Protein AF-A0A962FKI5-F1 (afdb_monomer)

Structure (mmCIF, N/CA/C/O backbone):
data_AF-A0A962FKI5-F1
#
_entry.id   AF-A0A962FKI5-F1
#
loop_
_atom_site.group_PDB
_atom_site.id
_atom_site.type_symbol
_atom_site.label_atom_id
_atom_site.label_alt_id
_atom_site.label_comp_id
_atom_site.label_asym_id
_atom_site.label_entity_id
_atom_site.label_seq_id
_atom_site.pdbx_PDB_ins_code
_atom_site.Cartn_x
_atom_site.Cartn_y
_atom_site.Cartn_z
_atom_site.occupancy
_atom_site.B_iso_or_equiv
_atom_site.auth_seq_id
_atom_site.auth_comp_id
_atom_site.auth_asym_id
_atom_site.auth_atom_id
_atom_site.pdbx_PDB_model_num
ATOM 1 N N . MET A 1 1 ? 8.172 -13.891 -48.261 1.00 42.41 1 MET A N 1
ATOM 2 C CA . MET A 1 1 ? 7.853 -12.653 -47.520 1.00 42.41 1 MET A CA 1
ATOM 3 C C . MET A 1 1 ? 6.860 -13.005 -46.421 1.00 42.41 1 MET A C 1
ATOM 5 O O . MET A 1 1 ? 5.698 -13.212 -46.750 1.00 42.41 1 MET A O 1
ATOM 9 N N . PRO A 1 2 ? 7.286 -13.206 -45.162 1.00 41.09 2 PRO A N 1
ATOM 10 C CA . PRO A 1 2 ? 6.344 -13.489 -44.088 1.00 41.09 2 PRO A CA 1
ATOM 11 C C . PRO A 1 2 ? 5.601 -12.199 -43.725 1.00 41.09 2 PRO A C 1
ATOM 13 O O . PRO A 1 2 ? 6.211 -11.154 -43.509 1.00 41.09 2 PRO A O 1
ATOM 16 N N . VAL A 1 3 ? 4.274 -12.280 -43.709 1.00 40.94 3 VAL A N 1
ATOM 17 C CA . VAL A 1 3 ? 3.381 -11.190 -43.313 1.00 40.94 3 VAL A CA 1
ATOM 18 C C . VAL A 1 3 ? 3.504 -11.016 -41.800 1.00 40.94 3 VAL A C 1
ATOM 20 O O . VAL A 1 3 ? 3.068 -11.872 -41.032 1.00 40.94 3 VAL A O 1
ATOM 23 N N . LEU A 1 4 ? 4.135 -9.921 -41.373 1.00 39.72 4 LEU A N 1
ATOM 24 C CA . LEU A 1 4 ? 4.159 -9.498 -39.977 1.00 39.72 4 LEU A CA 1
ATOM 25 C C . LEU A 1 4 ? 2.745 -9.014 -39.609 1.00 39.72 4 LEU A C 1
ATOM 27 O O . LEU A 1 4 ? 2.334 -7.916 -39.982 1.00 39.72 4 LEU A O 1
ATOM 31 N N . LEU A 1 5 ? 1.982 -9.848 -38.903 1.00 43.62 5 LEU A N 1
ATOM 32 C CA . LEU A 1 5 ? 0.734 -9.440 -38.260 1.00 43.62 5 LEU A CA 1
ATOM 33 C C . LEU A 1 5 ? 1.080 -8.507 -37.094 1.00 43.62 5 LEU A C 1
ATOM 35 O O . LEU A 1 5 ? 1.451 -8.953 -36.009 1.00 43.62 5 LEU A O 1
ATOM 39 N N . ALA A 1 6 ? 0.991 -7.201 -37.339 1.00 40.72 6 ALA A N 1
ATOM 40 C CA . ALA A 1 6 ? 1.074 -6.190 -36.297 1.00 40.72 6 ALA A CA 1
ATOM 41 C C . ALA A 1 6 ? -0.130 -6.346 -35.356 1.00 40.72 6 ALA A C 1
ATOM 43 O O . ALA A 1 6 ? -1.275 -6.103 -35.740 1.00 40.72 6 ALA A O 1
ATOM 44 N N . LEU A 1 7 ? 0.130 -6.779 -34.122 1.00 38.84 7 LEU A N 1
ATOM 45 C CA . LEU A 1 7 ? -0.862 -6.747 -33.053 1.00 38.84 7 LEU A CA 1
ATOM 46 C C . LEU A 1 7 ? -1.237 -5.281 -32.773 1.00 38.84 7 LEU A C 1
ATOM 48 O O . LEU A 1 7 ? -0.342 -4.433 -32.706 1.00 38.84 7 LEU A O 1
ATOM 52 N N . PRO A 1 8 ? -2.529 -4.957 -32.596 1.00 36.84 8 PRO A N 1
ATOM 53 C CA . PRO A 1 8 ? -2.939 -3.596 -32.297 1.00 36.84 8 PRO A CA 1
ATOM 54 C C . PRO A 1 8 ? -2.325 -3.160 -30.964 1.00 36.84 8 PRO A C 1
ATOM 56 O O . PRO A 1 8 ? -2.490 -3.831 -29.943 1.00 36.84 8 PRO A O 1
ATOM 59 N N . SER A 1 9 ? -1.619 -2.025 -30.968 1.00 45.00 9 SER A N 1
ATOM 60 C CA . SER A 1 9 ? -1.213 -1.353 -29.737 1.00 45.00 9 SER A CA 1
ATOM 61 C C . SER A 1 9 ? -2.461 -1.074 -28.908 1.00 45.00 9 SER A C 1
ATOM 63 O O . SER A 1 9 ? -3.311 -0.274 -29.297 1.00 45.00 9 SER A O 1
ATOM 65 N N . GLN A 1 10 ? -2.573 -1.737 -27.759 1.00 46.72 10 GLN A N 1
ATOM 66 C CA . GLN A 1 10 ? -3.538 -1.370 -26.735 1.00 46.72 10 GLN A CA 1
ATOM 67 C C . GLN A 1 10 ? -3.150 0.016 -26.219 1.00 46.72 10 GLN A C 1
ATOM 69 O O . GLN A 1 10 ? -2.318 0.154 -25.325 1.00 46.72 10 GLN A O 1
ATOM 74 N N . ALA A 1 11 ? -3.723 1.058 -26.815 1.00 43.09 11 ALA A N 1
ATOM 75 C CA . ALA A 1 11 ? -3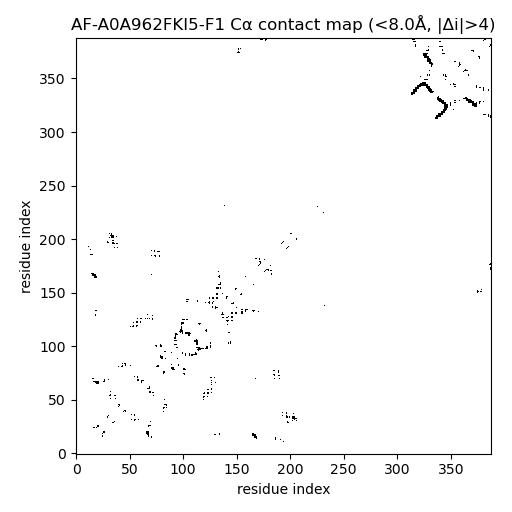.723 2.382 -26.228 1.00 43.09 11 ALA A CA 1
ATOM 76 C C . ALA A 1 11 ? -4.488 2.295 -24.898 1.00 43.09 11 ALA A C 1
ATOM 78 O O . ALA A 1 11 ? -5.719 2.283 -24.867 1.00 43.09 11 ALA A O 1
ATOM 79 N N . PHE A 1 12 ? -3.750 2.184 -23.793 1.00 48.53 12 PHE A N 1
ATOM 80 C CA . PHE A 1 12 ? -4.293 2.299 -22.447 1.00 48.53 12 PHE A CA 1
ATOM 81 C C . PHE A 1 12 ? -4.724 3.753 -22.232 1.00 48.53 12 PHE A C 1
ATOM 83 O O . PHE A 1 12 ? -3.960 4.594 -21.767 1.00 48.53 12 PHE A O 1
ATOM 90 N N . ALA A 1 13 ? -5.970 4.074 -22.581 1.00 43.47 13 ALA A N 1
ATOM 91 C CA . ALA A 1 13 ? -6.615 5.261 -22.043 1.00 43.47 13 ALA A CA 1
ATOM 92 C C . ALA A 1 13 ? -6.660 5.092 -20.516 1.00 43.47 13 ALA A C 1
ATOM 94 O O . ALA A 1 13 ? -7.293 4.157 -20.024 1.00 43.47 13 ALA A O 1
ATOM 95 N N . ALA A 1 14 ? -5.938 5.947 -19.787 1.00 52.28 14 ALA A N 1
ATOM 96 C CA . ALA A 1 14 ? -5.687 5.844 -18.352 1.00 52.28 14 ALA A CA 1
ATOM 97 C C . ALA A 1 14 ? -6.980 5.924 -17.517 1.00 52.28 14 ALA A C 1
ATOM 99 O O . ALA A 1 14 ? -7.343 6.960 -16.968 1.00 52.28 14 ALA A O 1
ATOM 100 N N . LYS A 1 15 ? -7.694 4.804 -17.417 1.00 75.81 15 LYS A N 1
ATOM 101 C CA . LYS A 1 15 ? -8.574 4.501 -16.295 1.00 75.81 15 LYS A CA 1
ATOM 102 C C . LYS A 1 15 ? -7.838 3.489 -15.435 1.00 75.81 15 LYS A C 1
ATOM 104 O O . LYS A 1 15 ? -7.451 2.429 -15.922 1.00 75.81 15 LYS A O 1
ATOM 109 N N . LEU A 1 16 ? -7.643 3.830 -14.165 1.00 89.06 16 LEU A N 1
ATOM 110 C CA . LEU A 1 16 ? -7.126 2.896 -13.173 1.00 89.06 16 LEU A CA 1
ATOM 111 C C . LEU A 1 16 ? -8.008 1.626 -13.147 1.00 89.06 16 LEU A C 1
ATOM 113 O O . LEU A 1 16 ? -9.234 1.759 -13.058 1.00 89.06 16 LEU A O 1
ATOM 117 N N . PRO A 1 17 ? -7.424 0.419 -13.261 1.00 94.12 17 PRO A N 1
ATOM 118 C CA . PRO A 1 17 ? -8.177 -0.814 -13.472 1.00 94.12 17 PRO A CA 1
ATOM 119 C C . PRO A 1 17 ? -8.845 -1.319 -12.193 1.00 94.12 17 PRO A C 1
ATOM 121 O O . PRO A 1 17 ? -8.621 -0.796 -11.098 1.00 94.12 17 PRO A O 1
ATOM 124 N N . GLU A 1 18 ? -9.647 -2.374 -12.336 1.00 95.44 18 GLU A N 1
ATOM 125 C CA . GLU A 1 18 ? -10.147 -3.169 -11.210 1.00 95.44 18 GLU A CA 1
ATOM 126 C C . GLU A 1 18 ? -8.976 -3.744 -10.400 1.00 95.44 18 GLU A C 1
ATOM 128 O O . GLU A 1 18 ? -7.944 -4.095 -10.969 1.00 95.44 18 GLU A O 1
ATOM 133 N N . ILE A 1 19 ? -9.136 -3.846 -9.079 1.00 95.69 19 ILE A N 1
ATOM 134 C CA . ILE A 1 19 ? -8.115 -4.382 -8.166 1.00 95.69 19 ILE A CA 1
ATOM 135 C C . ILE A 1 19 ? -7.861 -5.869 -8.432 1.00 95.69 19 ILE A C 1
ATOM 137 O O . ILE A 1 19 ? -6.727 -6.333 -8.336 1.00 95.69 19 ILE A O 1
ATOM 141 N N . LEU A 1 20 ? -8.910 -6.622 -8.759 1.00 96.12 20 LEU A N 1
ATOM 142 C CA . LEU A 1 20 ? -8.821 -8.058 -8.997 1.00 96.12 20 LEU A CA 1
ATOM 143 C C . LEU A 1 20 ? -8.553 -8.351 -10.473 1.00 96.12 20 LEU A C 1
ATOM 145 O O . LEU A 1 20 ? -9.076 -7.687 -11.371 1.00 96.12 20 LEU A O 1
ATOM 149 N N . VAL A 1 21 ? -7.741 -9.372 -10.722 1.00 96.38 21 VAL A N 1
ATOM 150 C CA . VAL A 1 21 ? -7.507 -9.899 -12.065 1.00 96.38 21 VAL A CA 1
ATOM 151 C C . VAL A 1 21 ? -8.752 -10.634 -12.550 1.00 96.38 21 VAL A C 1
ATOM 153 O O . VAL A 1 21 ? -9.390 -11.380 -11.810 1.00 96.38 21 VAL A O 1
ATOM 156 N N . SER A 1 22 ? -9.068 -10.464 -13.828 1.00 94.50 22 SER A N 1
ATOM 157 C CA . SER A 1 22 ? -10.090 -11.241 -14.528 1.00 94.50 22 SER A CA 1
ATOM 158 C C . SER A 1 22 ? -9.644 -11.512 -15.965 1.00 94.50 22 SER A C 1
ATOM 160 O O . SER A 1 22 ? -8.627 -10.982 -16.415 1.00 94.50 22 SER A O 1
ATOM 162 N N . ALA A 1 23 ? -10.402 -12.319 -16.711 1.00 92.75 23 ALA A N 1
ATOM 163 C CA . ALA A 1 23 ? -10.091 -12.604 -18.114 1.00 92.75 23 ALA A CA 1
ATOM 164 C C . ALA A 1 23 ? -10.033 -11.330 -18.983 1.00 92.75 23 ALA A C 1
ATOM 166 O O . ALA A 1 23 ? -9.222 -11.247 -19.900 1.00 92.75 23 ALA A O 1
ATOM 167 N N . SER A 1 24 ? -10.854 -10.322 -18.670 1.00 92.50 24 SER A N 1
ATOM 168 C CA . SER A 1 24 ? -10.859 -9.013 -19.337 1.00 92.50 24 SER A CA 1
ATOM 169 C C . SER A 1 24 ? -9.951 -7.976 -18.669 1.00 92.50 24 SER A C 1
ATOM 171 O O . SER A 1 24 ? -9.804 -6.873 -19.187 1.00 92.50 24 SER A O 1
ATOM 173 N N . ASN A 1 25 ? -9.353 -8.310 -17.523 1.00 94.44 25 ASN A N 1
ATOM 174 C CA . ASN A 1 25 ? -8.486 -7.441 -16.733 1.00 94.44 25 ASN A CA 1
ATOM 175 C C . ASN A 1 25 ? -7.192 -8.177 -16.313 1.00 94.44 25 ASN A C 1
ATOM 177 O O . ASN A 1 25 ? -6.928 -8.294 -15.114 1.00 94.44 25 ASN A O 1
ATOM 181 N N . PRO A 1 26 ? -6.396 -8.737 -17.248 1.00 96.12 26 PRO A N 1
ATOM 182 C CA . PRO A 1 26 ? -5.136 -9.387 -16.903 1.00 96.12 26 PRO A CA 1
ATOM 183 C C . PRO A 1 26 ? -4.045 -8.357 -16.590 1.00 96.12 26 PRO A C 1
ATOM 185 O O . PRO A 1 26 ? -4.097 -7.212 -17.043 1.00 96.12 26 PRO A O 1
ATOM 188 N N . VAL A 1 27 ? -3.007 -8.783 -15.867 1.00 96.44 27 VAL A N 1
ATOM 189 C CA . VAL A 1 27 ? -1.742 -8.034 -15.840 1.00 96.44 27 VAL A CA 1
ATOM 190 C C . VAL A 1 27 ? -1.052 -8.221 -17.199 1.00 96.44 27 VAL A C 1
ATOM 192 O O . VAL A 1 27 ? -0.847 -9.373 -17.596 1.00 96.44 27 VAL A O 1
ATOM 195 N N . PRO A 1 28 ? -0.701 -7.147 -17.932 1.00 95.56 28 PRO A N 1
ATOM 196 C CA . PRO A 1 28 ? -0.082 -7.278 -19.248 1.00 95.56 28 PRO A CA 1
ATOM 197 C C . PRO A 1 28 ? 1.247 -8.040 -19.198 1.00 95.56 28 PRO A C 1
ATOM 199 O O . PRO A 1 28 ? 2.056 -7.833 -18.296 1.00 95.56 28 PRO A O 1
ATOM 202 N N . ALA A 1 29 ? 1.513 -8.878 -20.204 1.00 94.19 29 ALA A N 1
ATOM 203 C CA . ALA A 1 29 ? 2.729 -9.698 -20.264 1.00 94.19 29 ALA A CA 1
ATOM 204 C C . ALA A 1 29 ? 4.028 -8.873 -20.297 1.00 94.19 29 ALA A C 1
ATOM 206 O O . ALA A 1 29 ? 5.083 -9.367 -19.908 1.00 94.19 29 ALA A O 1
ATOM 207 N N . CYS A 1 30 ? 3.963 -7.611 -20.737 1.00 95.12 30 CYS A N 1
ATOM 208 C CA . CYS A 1 30 ? 5.120 -6.725 -20.705 1.00 95.12 30 CYS A CA 1
ATOM 209 C C . CYS A 1 30 ? 5.501 -6.266 -19.289 1.00 95.12 30 CYS A C 1
ATOM 211 O O . CYS A 1 30 ? 6.609 -5.768 -19.109 1.00 95.12 30 CYS A O 1
ATOM 213 N N . VAL A 1 31 ? 4.625 -6.425 -18.288 1.00 96.69 31 VAL A N 1
ATOM 214 C CA . VAL A 1 31 ? 4.933 -6.081 -16.898 1.00 96.69 31 VAL A CA 1
ATOM 215 C C . VAL A 1 31 ? 5.823 -7.166 -16.296 1.00 96.69 31 VAL A C 1
ATOM 217 O O . VAL A 1 31 ? 5.349 -8.186 -15.788 1.00 96.69 31 VAL A O 1
ATOM 220 N N . THR A 1 32 ? 7.132 -6.941 -16.348 1.00 96.56 32 THR A N 1
ATOM 221 C CA . THR A 1 32 ? 8.142 -7.865 -15.828 1.00 96.56 32 THR A CA 1
ATOM 222 C C . THR A 1 32 ? 9.014 -7.195 -14.766 1.00 96.56 32 THR A C 1
ATOM 224 O O . THR A 1 32 ? 9.167 -5.969 -14.787 1.00 96.56 32 THR A O 1
ATOM 227 N N . PRO A 1 33 ? 9.606 -7.967 -13.831 1.00 96.56 33 PRO A N 1
ATOM 228 C CA . PRO A 1 33 ? 10.508 -7.410 -12.829 1.00 96.56 33 PRO A CA 1
ATOM 229 C C . PRO A 1 33 ? 11.667 -6.610 -13.430 1.00 96.56 33 PRO A C 1
ATOM 231 O O . PRO A 1 33 ? 11.921 -5.503 -12.969 1.00 96.56 33 PRO A O 1
ATOM 234 N N . GLY A 1 34 ? 12.298 -7.102 -14.501 1.00 96.31 34 GLY A N 1
ATOM 235 C CA . GLY A 1 34 ? 13.404 -6.404 -15.160 1.00 96.31 34 GLY A CA 1
ATOM 236 C C . GLY A 1 34 ? 13.001 -5.033 -15.709 1.00 96.31 34 GLY A C 1
ATOM 237 O O . GLY A 1 34 ? 13.680 -4.036 -15.458 1.00 96.31 34 GLY A O 1
ATOM 238 N N . ARG A 1 35 ? 11.849 -4.931 -16.387 1.00 97.75 35 ARG A N 1
ATOM 239 C CA . ARG A 1 35 ? 11.340 -3.642 -16.899 1.00 97.75 35 ARG A CA 1
ATOM 240 C C . ARG A 1 35 ? 10.907 -2.690 -15.788 1.00 97.75 35 ARG A C 1
ATOM 242 O O . ARG A 1 35 ? 11.157 -1.491 -15.886 1.00 97.75 35 ARG A O 1
ATOM 249 N N . LEU A 1 36 ? 10.282 -3.201 -14.726 1.00 97.62 36 LEU A N 1
ATOM 250 C CA . LEU A 1 36 ? 9.926 -2.388 -13.560 1.00 97.62 36 LEU A CA 1
ATOM 251 C C . LEU A 1 36 ? 11.179 -1.861 -12.851 1.00 97.62 36 LEU A C 1
ATOM 253 O O . LEU A 1 36 ? 11.221 -0.689 -12.487 1.00 97.62 36 LEU A O 1
ATOM 257 N N . ASN A 1 37 ? 12.222 -2.683 -12.730 1.00 96.62 37 ASN A N 1
ATOM 258 C CA . ASN A 1 37 ? 13.508 -2.274 -12.170 1.00 96.62 37 ASN A CA 1
ATOM 259 C C . ASN A 1 37 ? 14.207 -1.229 -13.054 1.00 96.62 37 ASN A C 1
ATOM 261 O O . ASN A 1 37 ? 14.765 -0.268 -12.527 1.00 96.62 37 ASN A O 1
ATOM 265 N N . ALA A 1 38 ? 14.136 -1.351 -14.384 1.00 96.81 38 ALA A N 1
ATOM 266 C CA . ALA A 1 38 ? 14.634 -0.317 -15.295 1.00 96.81 38 ALA A CA 1
ATOM 267 C C . ALA A 1 38 ? 13.911 1.024 -15.103 1.00 96.81 38 ALA A C 1
ATOM 269 O O . ALA A 1 38 ? 14.561 2.070 -15.053 1.00 96.81 38 ALA A O 1
ATOM 270 N N . MET A 1 39 ? 12.587 0.998 -14.928 1.00 96.94 39 MET A N 1
ATOM 271 C CA . MET A 1 39 ? 11.814 2.201 -14.619 1.00 96.94 39 MET A CA 1
ATOM 272 C C . MET A 1 39 ? 12.235 2.817 -13.282 1.00 96.94 39 MET A C 1
ATOM 274 O O . MET A 1 39 ? 12.473 4.021 -13.213 1.00 96.94 39 MET A O 1
ATOM 278 N N . VAL A 1 40 ? 12.391 2.007 -12.228 1.00 96.19 40 VAL A N 1
ATOM 279 C CA . VAL A 1 40 ? 12.849 2.502 -10.919 1.00 96.19 40 VAL A CA 1
ATOM 280 C C . VAL A 1 40 ? 14.237 3.130 -11.019 1.00 96.19 40 VAL A C 1
ATOM 282 O O . VAL A 1 40 ? 14.425 4.221 -10.496 1.00 96.19 40 VAL A O 1
ATOM 285 N N . LYS A 1 41 ? 15.183 2.521 -11.744 1.00 95.06 41 LYS A N 1
ATOM 286 C CA . LYS A 1 41 ? 16.527 3.090 -11.963 1.00 95.06 41 LYS A CA 1
ATOM 287 C C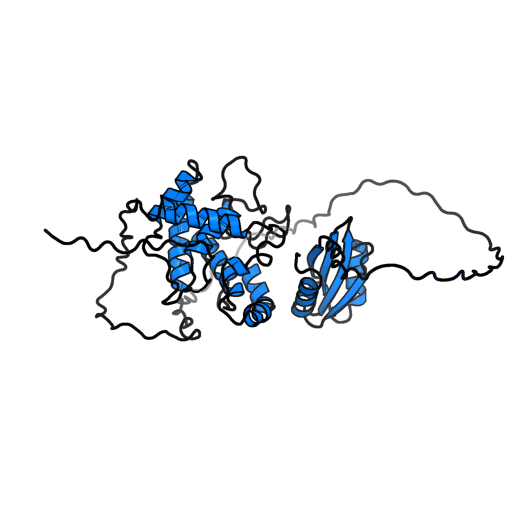 . LYS A 1 41 ? 16.493 4.406 -12.743 1.00 95.06 41 LYS A C 1
ATOM 289 O O . LYS A 1 41 ? 17.253 5.317 -12.436 1.00 95.06 41 LYS A O 1
ATOM 294 N N . SER A 1 42 ? 15.594 4.531 -13.721 1.00 95.31 42 SER A N 1
ATOM 295 C CA . SER A 1 42 ? 15.353 5.792 -14.437 1.00 95.31 42 SER A CA 1
ATOM 296 C C . SER A 1 42 ? 14.820 6.885 -13.506 1.00 95.31 42 SER A C 1
ATOM 298 O O . SER A 1 42 ? 15.237 8.040 -13.601 1.00 95.31 42 SER A O 1
ATOM 300 N N . LEU A 1 43 ? 13.913 6.527 -12.595 1.00 92.38 43 LEU A N 1
ATOM 301 C CA . LEU A 1 43 ? 13.349 7.454 -11.623 1.00 92.38 43 LEU A CA 1
ATOM 302 C C . LEU A 1 43 ? 14.357 7.806 -10.528 1.00 92.38 43 LEU A C 1
ATOM 304 O O . LEU A 1 43 ? 14.431 8.969 -10.144 1.00 92.38 43 LEU A O 1
ATOM 308 N N . ASN A 1 44 ? 15.124 6.838 -10.031 1.00 92.94 44 ASN A N 1
ATOM 309 C CA . ASN A 1 44 ? 16.068 6.944 -8.923 1.00 92.94 44 ASN A CA 1
ATOM 310 C C . ASN A 1 44 ? 17.379 6.188 -9.248 1.00 92.94 44 ASN A C 1
ATOM 312 O O . ASN A 1 44 ? 17.504 5.008 -8.918 1.00 92.94 44 ASN A O 1
ATOM 316 N N . PRO A 1 45 ? 18.374 6.856 -9.866 1.00 92.50 45 PRO A N 1
ATOM 317 C CA . PRO A 1 45 ? 19.641 6.218 -10.237 1.00 92.50 45 PRO A CA 1
ATOM 318 C C . PRO A 1 45 ? 20.465 5.700 -9.052 1.00 92.50 45 PRO A C 1
ATOM 320 O O . PRO A 1 45 ? 21.294 4.814 -9.233 1.00 92.50 45 PRO A O 1
ATOM 323 N N . SER A 1 46 ? 20.240 6.241 -7.851 1.00 90.50 46 SER A N 1
ATOM 324 C CA . SER A 1 46 ? 20.919 5.856 -6.610 1.00 90.50 46 SER A CA 1
ATOM 325 C C . SER A 1 46 ? 20.077 4.921 -5.736 1.00 90.50 46 SER A C 1
ATOM 327 O O . SER A 1 46 ? 20.308 4.841 -4.532 1.00 90.50 46 SER A O 1
ATOM 329 N N . VAL A 1 47 ? 19.058 4.263 -6.302 1.00 91.81 47 VAL A N 1
ATOM 330 C CA . VAL A 1 47 ? 18.232 3.307 -5.556 1.00 91.81 47 VAL A CA 1
ATOM 331 C C . VAL A 1 47 ? 19.096 2.178 -4.987 1.00 91.81 47 VAL A C 1
ATOM 333 O O . VAL A 1 47 ? 19.967 1.641 -5.674 1.00 91.81 47 VAL A O 1
ATOM 336 N N . ASP A 1 48 ? 18.842 1.804 -3.733 1.00 91.06 48 ASP A N 1
ATOM 337 C CA . ASP A 1 48 ? 19.500 0.658 -3.109 1.00 91.06 48 ASP A CA 1
ATOM 338 C C . ASP A 1 48 ? 19.182 -0.619 -3.901 1.00 91.06 48 ASP A C 1
ATOM 340 O O . ASP A 1 48 ? 18.021 -0.925 -4.200 1.00 91.06 48 ASP A O 1
ATOM 344 N N . ARG A 1 49 ? 20.229 -1.387 -4.218 1.00 91.88 49 ARG A N 1
ATOM 345 C CA . ARG A 1 49 ? 20.140 -2.648 -4.955 1.00 91.88 49 ARG A CA 1
ATOM 346 C C . ARG A 1 49 ? 19.177 -3.641 -4.304 1.00 91.88 49 ARG A C 1
ATOM 348 O O . ARG A 1 49 ? 18.549 -4.416 -5.023 1.00 91.88 49 ARG A O 1
ATOM 355 N N . ARG A 1 50 ? 19.001 -3.620 -2.979 1.00 92.75 50 ARG A N 1
ATOM 356 C CA . ARG A 1 50 ? 18.044 -4.510 -2.301 1.00 92.75 50 ARG A CA 1
ATOM 357 C C . ARG A 1 50 ? 16.621 -4.357 -2.841 1.00 92.75 50 ARG A C 1
ATOM 359 O O . ARG A 1 50 ? 15.878 -5.331 -2.896 1.00 92.75 50 ARG A O 1
ATOM 366 N N . PHE A 1 51 ? 16.245 -3.164 -3.311 1.00 93.94 51 PHE A N 1
ATOM 367 C CA . PHE A 1 51 ? 14.906 -2.918 -3.839 1.00 93.94 51 PHE A CA 1
ATOM 368 C C . PHE A 1 51 ? 14.654 -3.518 -5.230 1.00 93.94 51 PHE A C 1
ATOM 370 O O . PHE A 1 51 ? 13.503 -3.565 -5.661 1.00 93.94 51 PHE A O 1
ATOM 377 N N . GLU A 1 52 ? 15.670 -4.077 -5.899 1.00 91.06 52 GLU A N 1
ATOM 378 C CA . GLU A 1 52 ? 15.481 -4.850 -7.137 1.00 91.06 52 GLU A CA 1
ATOM 379 C C . GLU A 1 52 ? 14.601 -6.100 -6.927 1.00 91.06 52 GLU A C 1
ATOM 381 O O . GLU A 1 52 ? 13.999 -6.607 -7.880 1.00 91.06 52 GLU A O 1
ATOM 386 N N . GLU A 1 53 ? 14.491 -6.598 -5.688 1.00 93.88 53 GLU A N 1
ATOM 387 C CA . GLU A 1 53 ? 13.632 -7.735 -5.343 1.00 93.88 53 GLU A CA 1
ATOM 388 C C . GLU A 1 53 ? 12.143 -7.358 -5.252 1.00 93.88 53 GLU A C 1
ATOM 390 O O . GLU A 1 53 ? 11.276 -8.208 -5.475 1.00 93.88 53 GLU A O 1
ATOM 395 N N . VAL A 1 54 ? 11.815 -6.085 -4.998 1.00 96.81 54 VAL A N 1
ATOM 396 C CA . VAL A 1 54 ? 10.433 -5.635 -4.749 1.00 96.81 54 VAL A CA 1
ATOM 397 C C . VAL A 1 54 ? 9.523 -6.005 -5.921 1.00 96.81 54 VAL A C 1
ATOM 399 O O . VAL A 1 54 ? 8.444 -6.558 -5.716 1.00 96.81 54 VAL A O 1
ATOM 402 N N . ALA A 1 55 ? 9.963 -5.801 -7.165 1.00 96.94 55 ALA A N 1
ATOM 403 C CA . ALA A 1 55 ? 9.158 -6.146 -8.337 1.00 96.94 55 ALA A CA 1
ATOM 404 C C . ALA A 1 55 ? 8.860 -7.656 -8.433 1.00 96.94 55 ALA A C 1
ATOM 406 O O . ALA A 1 55 ? 7.754 -8.051 -8.817 1.00 96.94 55 ALA A O 1
ATOM 407 N N . ARG A 1 56 ? 9.809 -8.517 -8.033 1.00 97.00 56 ARG A N 1
ATOM 408 C CA . ARG A 1 56 ? 9.597 -9.974 -7.972 1.00 97.00 56 ARG A CA 1
ATOM 409 C C . ARG A 1 56 ? 8.627 -10.343 -6.851 1.00 97.00 56 ARG A C 1
ATOM 411 O O . ARG A 1 56 ? 7.732 -11.154 -7.082 1.00 97.00 56 ARG A O 1
ATOM 418 N N . ALA A 1 57 ? 8.753 -9.716 -5.680 1.00 98.06 57 ALA A N 1
ATOM 419 C CA . ALA A 1 57 ? 7.855 -9.931 -4.547 1.00 98.06 57 ALA A CA 1
ATOM 420 C C . ALA A 1 57 ? 6.397 -9.576 -4.898 1.00 98.06 57 ALA A C 1
ATOM 422 O O . ALA A 1 57 ? 5.495 -10.394 -4.704 1.00 98.06 57 ALA A O 1
ATOM 423 N N . TYR A 1 58 ? 6.164 -8.408 -5.510 1.00 98.56 58 TYR A N 1
ATOM 424 C CA . TYR A 1 58 ? 4.825 -7.999 -5.954 1.00 98.56 58 TYR A CA 1
ATOM 425 C C . TYR A 1 58 ? 4.258 -8.934 -7.022 1.00 98.56 58 TYR A C 1
ATOM 427 O O . TYR A 1 58 ? 3.092 -9.316 -6.928 1.00 98.56 58 TYR A O 1
ATOM 435 N N . ARG A 1 59 ? 5.065 -9.360 -8.003 1.00 97.69 59 ARG A N 1
ATOM 436 C CA . ARG A 1 59 ? 4.624 -10.331 -9.016 1.00 97.69 59 ARG A CA 1
ATOM 437 C C . ARG A 1 59 ? 4.213 -11.657 -8.381 1.00 97.69 59 ARG A C 1
ATOM 439 O O . ARG A 1 59 ? 3.134 -12.163 -8.687 1.00 97.69 59 ARG A O 1
ATOM 446 N N . LYS A 1 60 ? 5.055 -12.218 -7.511 1.00 98.06 60 LYS A N 1
ATOM 447 C CA . LYS A 1 60 ? 4.824 -13.505 -6.840 1.00 98.06 60 LYS A CA 1
ATOM 448 C C . LYS A 1 60 ? 3.546 -13.474 -6.003 1.00 98.06 60 LYS A C 1
ATOM 450 O O . LYS A 1 60 ? 2.630 -14.259 -6.243 1.00 98.06 60 LYS A O 1
ATOM 455 N N . HIS A 1 61 ? 3.459 -12.544 -5.052 1.00 98.31 61 HIS A N 1
ATOM 456 C CA . HIS A 1 61 ? 2.308 -12.447 -4.155 1.00 98.31 61 HIS A CA 1
ATOM 457 C C . HIS A 1 61 ? 1.048 -11.984 -4.888 1.00 98.31 61 HIS A C 1
ATOM 459 O O . HIS A 1 61 ? -0.032 -12.517 -4.657 1.00 98.31 61 HIS A O 1
ATOM 465 N N . GLY A 1 62 ? 1.184 -11.052 -5.828 1.00 97.88 62 GLY A N 1
ATOM 466 C CA . GLY A 1 62 ? 0.087 -10.543 -6.637 1.00 97.88 62 GLY A CA 1
ATOM 467 C C . GLY A 1 62 ? -0.589 -11.616 -7.479 1.00 97.88 62 GLY A C 1
ATOM 468 O O . GLY A 1 62 ? -1.815 -11.707 -7.494 1.00 97.88 62 GLY A O 1
ATOM 469 N N . ARG A 1 63 ? 0.207 -12.477 -8.127 1.00 97.56 63 ARG A N 1
ATOM 470 C CA . ARG A 1 63 ? -0.303 -13.643 -8.860 1.00 97.56 63 ARG A CA 1
ATOM 471 C C . ARG A 1 63 ? -1.012 -14.629 -7.937 1.00 97.56 63 ARG A C 1
ATOM 473 O O . ARG A 1 63 ? -2.110 -15.060 -8.269 1.00 97.56 63 ARG A O 1
ATOM 480 N N . ALA A 1 64 ? -0.416 -14.946 -6.787 1.00 97.19 64 ALA A N 1
ATOM 481 C CA . ALA A 1 64 ? -1.013 -15.865 -5.816 1.00 97.19 64 ALA A CA 1
ATOM 482 C C . ALA A 1 64 ? -2.354 -15.350 -5.261 1.00 97.19 64 ALA A C 1
ATOM 484 O O . ALA A 1 64 ? -3.265 -16.134 -5.016 1.00 97.19 64 ALA A O 1
ATOM 485 N N . LEU A 1 65 ? -2.483 -14.033 -5.094 1.00 96.31 65 LEU A N 1
ATOM 486 C CA . LEU A 1 65 ? -3.673 -13.376 -4.554 1.00 96.31 65 LEU A CA 1
ATOM 487 C C . LEU A 1 65 ? -4.703 -12.963 -5.621 1.00 96.31 65 LEU A C 1
ATOM 489 O O . LEU A 1 65 ? -5.776 -12.480 -5.267 1.00 96.31 65 LEU A O 1
ATOM 493 N N . GLY A 1 66 ? -4.394 -13.110 -6.914 1.00 97.00 66 GLY A N 1
ATOM 494 C CA . GLY A 1 66 ? -5.271 -12.657 -8.000 1.00 97.00 66 GLY A CA 1
ATOM 495 C C . GLY A 1 66 ? -5.441 -11.133 -8.068 1.00 97.00 66 GLY A C 1
ATOM 496 O O . GLY A 1 66 ? -6.491 -10.647 -8.484 1.00 97.00 66 GLY A O 1
ATOM 497 N N . VAL A 1 67 ? -4.426 -10.369 -7.658 1.00 97.44 67 VAL A N 1
ATOM 498 C CA . VAL A 1 67 ? -4.437 -8.895 -7.638 1.00 97.44 67 VAL A CA 1
ATOM 499 C C . VAL A 1 67 ? -3.772 -8.339 -8.897 1.00 97.44 67 VAL A C 1
ATOM 501 O O . VAL A 1 67 ? -2.772 -8.881 -9.377 1.00 97.44 67 VAL A O 1
ATOM 504 N N . ARG A 1 68 ? -4.292 -7.218 -9.416 1.00 97.75 68 ARG A N 1
ATOM 505 C CA . ARG A 1 68 ? -3.654 -6.351 -10.424 1.00 97.75 68 ARG A CA 1
ATOM 506 C C . ARG A 1 68 ? -2.422 -5.656 -9.842 1.00 97.75 68 ARG A C 1
ATOM 508 O O . ARG A 1 68 ? -2.378 -4.451 -9.606 1.00 97.75 68 ARG A O 1
ATOM 515 N N . TRP A 1 69 ? -1.419 -6.478 -9.555 1.00 98.06 69 TRP A N 1
ATOM 516 C CA . TRP A 1 69 ? -0.242 -6.132 -8.768 1.00 98.06 69 TRP A CA 1
ATOM 517 C C . TRP A 1 69 ? 0.648 -5.083 -9.425 1.00 98.06 69 TRP A C 1
ATOM 519 O O . TRP A 1 69 ? 1.395 -4.414 -8.723 1.00 98.06 69 TRP A O 1
ATOM 529 N N . ASP A 1 70 ? 0.544 -4.910 -10.741 1.00 97.81 70 ASP A N 1
ATOM 530 C CA . ASP A 1 70 ? 1.189 -3.836 -11.487 1.00 97.81 70 ASP A CA 1
ATOM 531 C C . ASP A 1 70 ? 0.761 -2.464 -10.949 1.00 97.81 70 ASP A C 1
ATOM 533 O O . ASP A 1 70 ? 1.601 -1.621 -10.643 1.00 97.81 70 ASP A O 1
ATOM 537 N N . PHE A 1 71 ? -0.534 -2.273 -10.696 1.00 97.00 71 PHE A N 1
ATOM 538 C CA . PHE A 1 71 ? -1.042 -1.029 -10.120 1.00 97.00 71 PHE A CA 1
ATOM 539 C C . PHE A 1 71 ? -0.779 -0.898 -8.617 1.00 97.00 71 PHE A C 1
ATOM 541 O O . PHE A 1 71 ? -0.519 0.213 -8.159 1.00 97.00 71 PHE A O 1
ATOM 548 N N . ALA A 1 72 ? -0.736 -2.004 -7.864 1.00 96.88 72 ALA A N 1
ATOM 549 C CA . ALA A 1 72 ? -0.219 -1.984 -6.488 1.00 96.88 72 ALA A CA 1
ATOM 550 C C . ALA A 1 72 ? 1.264 -1.574 -6.442 1.00 96.88 72 ALA A C 1
ATOM 552 O O . ALA A 1 72 ? 1.692 -0.863 -5.537 1.00 96.88 72 ALA A O 1
ATOM 553 N N . TYR A 1 73 ? 2.055 -1.998 -7.428 1.00 97.88 73 TYR A N 1
ATOM 554 C CA . TYR A 1 73 ? 3.458 -1.620 -7.546 1.00 97.88 73 TYR A CA 1
ATOM 555 C C . TYR A 1 73 ? 3.602 -0.134 -7.897 1.00 97.88 73 TYR A C 1
ATOM 557 O O . TYR A 1 73 ? 4.380 0.574 -7.266 1.00 97.88 73 TYR A O 1
ATOM 565 N N . PHE A 1 74 ? 2.809 0.389 -8.837 1.00 96.12 74 PHE A N 1
ATOM 566 C CA . PHE A 1 74 ? 2.787 1.828 -9.130 1.00 96.12 74 PHE A CA 1
ATOM 567 C C . PHE A 1 74 ? 2.345 2.662 -7.925 1.00 96.12 74 PHE A C 1
ATOM 569 O O . PHE A 1 74 ? 2.918 3.717 -7.669 1.00 96.12 74 PHE A O 1
ATOM 576 N N . GLN A 1 75 ? 1.373 2.169 -7.157 1.00 93.75 75 GLN A N 1
ATOM 577 C CA . GLN A 1 75 ? 0.984 2.758 -5.881 1.00 93.75 75 GLN A CA 1
ATOM 578 C C . GLN A 1 75 ? 2.161 2.794 -4.901 1.00 93.75 75 GLN A C 1
ATOM 580 O O . GLN A 1 75 ? 2.475 3.857 -4.375 1.00 93.75 75 GLN A O 1
ATOM 585 N N . MET A 1 76 ? 2.876 1.679 -4.734 1.00 94.31 76 MET A N 1
ATOM 586 C CA . MET A 1 76 ? 4.089 1.618 -3.914 1.00 94.31 76 MET A CA 1
ATOM 587 C C . MET A 1 76 ? 5.129 2.655 -4.343 1.00 94.31 76 MET A C 1
ATOM 589 O O . MET A 1 76 ? 5.700 3.325 -3.490 1.00 94.31 76 MET A O 1
ATOM 593 N N . LEU A 1 77 ? 5.352 2.859 -5.645 1.00 93.25 77 LEU A N 1
ATOM 594 C CA . LEU A 1 77 ? 6.295 3.878 -6.122 1.00 93.25 77 LEU A CA 1
ATOM 595 C C . LEU A 1 77 ? 5.877 5.304 -5.752 1.00 93.25 77 LEU A C 1
ATOM 597 O O . LEU A 1 77 ? 6.739 6.168 -5.603 1.00 93.25 77 LEU A O 1
ATOM 601 N N . VAL A 1 78 ? 4.582 5.568 -5.593 1.00 89.19 78 VAL A N 1
ATOM 602 C CA . VAL A 1 78 ? 4.086 6.859 -5.102 1.00 89.19 78 VAL A CA 1
ATOM 603 C C . VAL A 1 78 ? 4.307 6.977 -3.596 1.00 89.19 78 VAL A C 1
ATOM 605 O O . VAL A 1 78 ? 4.880 7.972 -3.151 1.00 89.19 78 VAL A O 1
ATOM 608 N N . GLU A 1 79 ? 3.896 5.962 -2.832 1.00 86.56 79 GLU A N 1
ATOM 609 C CA . GLU A 1 79 ? 4.016 5.923 -1.363 1.00 86.56 79 GLU A CA 1
ATOM 610 C C . GLU A 1 79 ? 5.461 6.083 -0.912 1.00 86.56 79 GLU A C 1
ATOM 612 O O . GLU A 1 79 ? 5.793 6.839 -0.006 1.00 86.56 79 GLU A O 1
ATOM 617 N N . THR A 1 80 ? 6.351 5.405 -1.618 1.00 86.69 80 THR A N 1
ATOM 618 C CA . THR A 1 80 ? 7.755 5.328 -1.254 1.00 86.69 80 THR A CA 1
ATOM 619 C C . THR A 1 80 ? 8.597 6.458 -1.835 1.00 86.69 80 THR A C 1
ATOM 621 O O . THR A 1 80 ? 9.827 6.428 -1.777 1.00 86.69 80 THR A O 1
ATOM 624 N N . ASN A 1 81 ? 7.963 7.430 -2.496 1.00 85.56 81 ASN A N 1
ATOM 625 C CA . ASN A 1 81 ? 8.667 8.442 -3.281 1.00 85.56 81 ASN A CA 1
ATOM 626 C C . ASN A 1 81 ? 9.702 7.800 -4.245 1.00 85.56 81 ASN A C 1
ATOM 628 O O . ASN A 1 81 ? 10.826 8.281 -4.409 1.00 85.56 81 ASN A O 1
ATOM 632 N N . SER A 1 82 ? 9.287 6.667 -4.828 1.00 78.81 82 SER A N 1
ATOM 633 C CA . SER A 1 82 ? 10.010 5.735 -5.706 1.00 78.81 82 SER A CA 1
ATOM 634 C C . SER A 1 82 ? 11.261 5.139 -5.067 1.00 78.81 82 SER A C 1
ATOM 636 O O . SER A 1 82 ? 12.352 5.131 -5.639 1.00 78.81 82 SER A O 1
ATOM 638 N N . LEU A 1 83 ? 11.024 4.647 -3.851 1.00 68.19 83 LEU A N 1
ATOM 639 C CA . LEU A 1 83 ? 11.955 4.063 -2.898 1.00 68.19 83 LEU A CA 1
ATOM 640 C C . LEU A 1 83 ? 13.177 4.940 -2.665 1.00 68.19 83 LEU A C 1
ATOM 642 O O . LEU A 1 83 ? 14.328 4.615 -2.946 1.00 68.19 83 LEU A O 1
ATOM 646 N N . PHE A 1 84 ? 12.789 6.078 -2.092 1.00 71.62 84 PHE A N 1
ATOM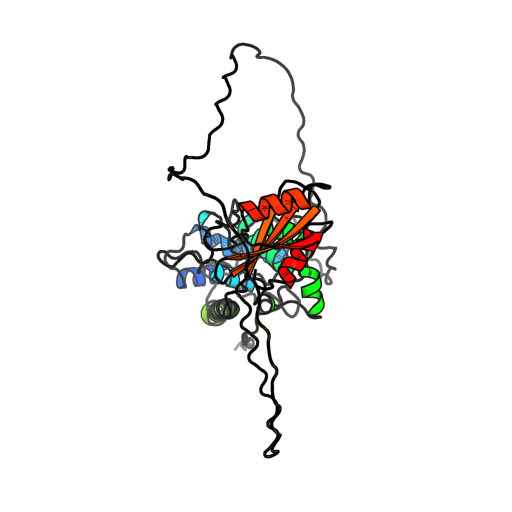 647 C CA . PHE A 1 84 ? 13.463 6.820 -1.039 1.00 71.62 84 PHE A CA 1
ATOM 648 C C . PHE A 1 84 ? 14.754 7.543 -1.415 1.00 71.62 84 PHE A C 1
ATOM 650 O O . PHE A 1 84 ? 15.707 7.576 -0.643 1.00 71.62 84 PHE A O 1
ATOM 657 N N . LYS A 1 85 ? 14.720 8.222 -2.570 1.00 67.31 85 LYS A N 1
ATOM 658 C CA . LYS A 1 85 ? 15.621 9.335 -2.921 1.00 67.31 85 LYS A CA 1
ATOM 659 C C . LYS A 1 85 ? 16.004 10.202 -1.713 1.00 67.31 85 LYS A C 1
ATOM 661 O O . LYS A 1 85 ? 15.124 10.713 -1.017 1.00 67.31 85 LYS A O 1
ATOM 666 N N . GLU A 1 86 ? 17.301 10.460 -1.557 1.00 59.75 86 GLU A N 1
ATOM 667 C CA . GLU A 1 86 ? 17.829 11.383 -0.550 1.00 59.75 86 GLU A CA 1
ATOM 668 C C . GLU A 1 86 ? 17.262 12.808 -0.715 1.00 59.75 86 GLU A C 1
ATOM 670 O O . GLU A 1 86 ? 17.019 13.287 -1.827 1.00 59.75 86 GLU A O 1
ATOM 675 N N . GLY A 1 87 ? 17.035 13.502 0.406 1.00 52.88 87 GLY A N 1
ATOM 676 C CA . GLY A 1 87 ? 16.721 14.938 0.432 1.00 52.88 87 GLY A CA 1
ATOM 677 C C . GLY A 1 87 ? 15.288 15.348 0.064 1.00 52.88 87 GLY A C 1
ATOM 678 O O . GLY A 1 87 ? 14.962 16.531 0.150 1.00 52.88 87 GLY A O 1
ATOM 679 N N . LYS A 1 88 ? 14.398 14.418 -0.305 1.00 51.66 88 LYS A N 1
ATOM 680 C CA . LYS A 1 88 ? 12.956 14.697 -0.430 1.00 51.66 88 LYS A CA 1
ATOM 681 C C . LYS A 1 88 ? 12.235 14.188 0.813 1.00 51.66 88 LYS A C 1
ATOM 683 O O . LYS A 1 88 ? 12.407 13.029 1.173 1.00 51.66 88 LYS A O 1
ATOM 688 N N . ALA A 1 89 ? 11.455 15.062 1.459 1.00 47.34 89 ALA A N 1
ATOM 689 C CA . ALA A 1 89 ? 10.712 14.761 2.684 1.00 47.34 89 ALA A CA 1
ATOM 690 C C . ALA A 1 89 ? 10.069 13.366 2.613 1.00 47.34 89 ALA A C 1
ATOM 692 O O . ALA A 1 89 ? 9.372 13.063 1.639 1.00 47.34 89 ALA A O 1
ATOM 693 N N . ARG A 1 90 ? 10.338 12.526 3.623 1.00 54.44 90 ARG A N 1
ATOM 694 C CA . ARG A 1 90 ? 9.729 11.199 3.779 1.00 54.44 90 ARG A CA 1
ATOM 695 C C . ARG A 1 90 ? 8.214 11.388 3.785 1.00 54.44 90 ARG A C 1
ATOM 697 O O . ARG A 1 90 ? 7.655 11.838 4.782 1.00 54.44 90 ARG A O 1
ATOM 704 N N . ARG A 1 91 ? 7.540 11.117 2.665 1.00 51.94 91 ARG A N 1
ATOM 705 C CA . ARG A 1 91 ? 6.076 11.078 2.661 1.00 51.94 91 ARG A CA 1
ATOM 706 C C . ARG A 1 91 ? 5.674 9.900 3.548 1.00 51.94 91 ARG A C 1
ATOM 708 O O . ARG A 1 91 ? 6.032 8.771 3.247 1.00 51.94 91 ARG A O 1
ATOM 715 N N . GLY A 1 92 ? 4.991 10.189 4.654 1.00 54.78 92 GLY A N 1
ATOM 716 C CA . GLY A 1 92 ? 4.420 9.173 5.538 1.00 54.78 92 GLY A CA 1
ATOM 717 C C . GLY A 1 92 ? 5.342 8.609 6.620 1.00 54.78 92 GLY A C 1
ATOM 718 O O . GLY A 1 92 ? 5.027 7.548 7.133 1.00 54.78 92 GLY A O 1
ATOM 719 N N . GLY A 1 93 ? 6.463 9.258 6.963 1.00 59.69 93 GLY A N 1
ATOM 720 C CA . GLY A 1 93 ? 7.261 8.901 8.154 1.00 59.69 93 GLY A CA 1
ATOM 721 C C . GLY A 1 93 ? 8.043 7.578 8.088 1.00 59.69 93 GLY A C 1
ATOM 722 O O . GLY A 1 93 ? 8.944 7.376 8.895 1.00 59.69 93 GLY A O 1
ATOM 723 N N . VAL A 1 94 ? 7.781 6.726 7.093 1.00 69.94 94 VAL A N 1
ATOM 724 C CA . VAL A 1 94 ? 8.396 5.399 6.967 1.00 69.94 94 VAL A CA 1
ATOM 725 C C . VAL A 1 94 ? 9.833 5.474 6.425 1.00 69.94 94 VAL A C 1
ATOM 727 O O . VAL A 1 94 ? 10.113 6.091 5.394 1.00 69.94 94 VAL A O 1
ATOM 730 N N . SER A 1 95 ? 10.755 4.814 7.121 1.00 77.94 95 SER A N 1
ATOM 731 C CA . SER A 1 95 ? 12.150 4.587 6.741 1.00 77.94 95 SER A CA 1
ATOM 732 C C . SER A 1 95 ? 12.291 3.416 5.751 1.00 77.94 95 SER A C 1
ATOM 734 O O . SER A 1 95 ? 11.552 2.433 5.862 1.00 77.94 95 SER A O 1
ATOM 736 N N . PRO A 1 96 ? 13.280 3.445 4.829 1.00 84.00 96 PRO A N 1
ATOM 737 C CA . PRO A 1 96 ? 13.598 2.318 3.951 1.00 84.00 96 PRO A CA 1
ATOM 738 C C . PRO A 1 96 ? 13.649 0.959 4.662 1.00 84.00 96 PRO A C 1
ATOM 740 O O . PRO A 1 96 ? 13.174 -0.042 4.121 1.00 84.00 96 PRO A O 1
ATOM 743 N N . ASP A 1 97 ? 14.228 0.899 5.859 1.00 86.12 97 ASP A N 1
ATOM 744 C CA . ASP A 1 97 ? 14.522 -0.360 6.562 1.00 86.12 97 ASP A CA 1
ATOM 745 C C . ASP A 1 97 ? 13.286 -1.042 7.149 1.00 86.12 97 ASP A C 1
ATOM 747 O O . ASP A 1 97 ? 13.332 -2.219 7.487 1.00 86.12 97 ASP A O 1
ATOM 751 N N . GLN A 1 98 ? 12.151 -0.343 7.192 1.00 88.62 98 GLN A N 1
ATOM 752 C CA . GLN A 1 98 ? 10.894 -0.904 7.681 1.00 88.62 98 GLN A CA 1
ATOM 753 C C . GLN A 1 98 ? 10.224 -1.838 6.668 1.00 88.62 98 GLN A C 1
ATOM 755 O O . GLN A 1 98 ? 9.244 -2.492 7.009 1.00 88.62 98 GLN A O 1
ATOM 760 N N . ASN A 1 99 ? 10.675 -1.861 5.406 1.00 93.06 99 ASN A N 1
ATOM 761 C CA . ASN A 1 99 ? 10.032 -2.595 4.305 1.00 93.06 99 ASN A CA 1
ATOM 762 C C . ASN A 1 99 ? 8.516 -2.315 4.178 1.00 93.06 99 ASN A C 1
ATOM 764 O O . ASN A 1 99 ? 7.763 -3.106 3.611 1.00 93.06 99 ASN A O 1
ATOM 768 N N . ASN A 1 100 ? 8.044 -1.175 4.689 1.00 92.06 100 ASN A N 1
ATOM 769 C CA . ASN A 1 100 ? 6.645 -0.781 4.642 1.00 92.06 100 ASN A CA 1
ATOM 770 C C . ASN A 1 100 ? 6.383 0.065 3.394 1.00 92.06 100 ASN A C 1
ATOM 772 O O . ASN A 1 100 ? 6.477 1.288 3.366 1.00 92.06 100 ASN A O 1
ATOM 776 N N . PHE A 1 101 ? 6.050 -0.641 2.321 1.00 92.62 101 PHE A N 1
ATOM 777 C CA . PHE A 1 101 ? 5.890 -0.101 0.972 1.00 92.62 101 PHE A CA 1
ATOM 778 C C . PHE A 1 101 ? 4.576 0.644 0.714 1.00 92.62 101 PHE A C 1
ATOM 780 O O . PHE A 1 101 ? 4.286 1.012 -0.423 1.00 92.62 101 PHE A O 1
ATOM 787 N N . ALA A 1 102 ? 3.763 0.797 1.753 1.00 89.81 102 ALA A N 1
ATOM 788 C CA . ALA A 1 102 ? 2.363 1.178 1.656 1.00 89.81 102 ALA A CA 1
ATOM 789 C C . ALA A 1 102 ? 1.931 2.170 2.747 1.00 89.81 102 ALA A C 1
ATOM 791 O O . ALA A 1 102 ? 0.743 2.470 2.846 1.00 89.81 102 ALA A O 1
ATOM 792 N N . GLY A 1 103 ? 2.864 2.633 3.588 1.00 86.38 103 GLY A N 1
ATOM 793 C CA . GLY A 1 103 ? 2.558 3.524 4.710 1.00 86.38 103 GLY A CA 1
ATOM 794 C C . GLY A 1 103 ? 1.591 2.906 5.725 1.00 86.38 103 GLY A C 1
ATOM 795 O O . GLY A 1 103 ? 0.824 3.617 6.374 1.00 86.38 103 GLY A O 1
ATOM 796 N N . LEU A 1 104 ? 1.560 1.573 5.845 1.00 85.62 104 LEU A N 1
ATOM 797 C CA . LEU A 1 104 ? 0.612 0.895 6.727 1.00 85.62 104 LEU A CA 1
ATOM 798 C C . LEU A 1 104 ? 0.886 1.287 8.176 1.00 85.62 104 LEU A C 1
ATOM 800 O O . LEU A 1 104 ? 2.005 1.151 8.653 1.00 85.62 104 LEU A O 1
ATOM 804 N N . GLY A 1 105 ? -0.136 1.785 8.865 1.00 75.81 105 GLY A N 1
ATOM 805 C CA . GLY A 1 105 ? -0.039 2.149 10.279 1.00 75.81 105 GLY A CA 1
ATOM 806 C C . GLY A 1 105 ? 0.589 3.516 10.562 1.00 75.81 105 GLY A C 1
ATOM 807 O O . GLY A 1 105 ? 0.590 3.912 11.718 1.00 75.81 105 GLY A O 1
ATOM 808 N N . ALA A 1 106 ? 1.064 4.257 9.555 1.00 67.06 106 ALA A N 1
ATOM 809 C CA . ALA A 1 106 ? 1.569 5.618 9.746 1.00 67.06 106 ALA A CA 1
ATOM 810 C C . ALA A 1 106 ? 0.390 6.610 9.800 1.00 67.06 106 ALA A C 1
ATOM 812 O O . ALA A 1 106 ? -0.161 7.000 8.767 1.00 67.06 106 ALA A O 1
ATOM 813 N N . VAL A 1 107 ? -0.067 6.979 11.003 1.00 58.22 107 VAL A N 1
ATOM 814 C CA . VAL A 1 107 ? -1.206 7.896 11.208 1.00 58.22 107 VAL A CA 1
ATOM 815 C C . VAL A 1 107 ? -0.708 9.292 11.601 1.00 58.22 107 VAL A C 1
ATOM 817 O O . VAL A 1 107 ? -0.940 9.791 12.694 1.00 58.22 107 VAL A O 1
ATOM 820 N N . GLY A 1 108 ? -0.066 9.986 10.662 1.00 52.53 108 GLY A N 1
ATOM 821 C CA . GLY A 1 108 ? 0.444 11.348 10.863 1.00 52.53 108 GLY A CA 1
ATOM 822 C C . GLY A 1 108 ? 1.960 11.436 10.732 1.00 52.53 108 GLY A C 1
ATOM 823 O O . GLY A 1 108 ? 2.595 10.490 10.283 1.00 52.53 108 GLY A O 1
ATOM 824 N N . ASP A 1 109 ? 2.517 12.597 11.078 1.00 46.66 109 ASP A N 1
ATOM 825 C CA . ASP A 1 109 ? 3.940 12.896 10.868 1.00 46.66 109 ASP A CA 1
ATOM 826 C C . ASP A 1 109 ? 4.862 12.266 11.938 1.00 46.66 109 ASP A C 1
ATOM 828 O O . ASP A 1 109 ? 6.064 12.172 11.704 1.00 46.66 109 ASP A O 1
ATOM 832 N N . ASP A 1 110 ? 4.302 11.794 13.065 1.00 47.75 110 ASP A N 1
ATOM 833 C CA . ASP A 1 110 ? 5.046 11.297 14.240 1.00 47.75 110 ASP A CA 1
ATOM 834 C C . ASP A 1 110 ? 4.868 9.785 14.524 1.00 47.75 110 ASP A C 1
ATOM 836 O O . ASP A 1 110 ? 5.484 9.265 15.452 1.00 47.75 110 ASP A O 1
ATOM 840 N N . ASP A 1 111 ? 4.043 9.066 13.750 1.00 59.00 111 ASP A N 1
ATOM 841 C CA . ASP A 1 111 ? 3.881 7.608 13.873 1.00 59.00 111 ASP A CA 1
ATOM 842 C C . ASP A 1 111 ? 4.755 6.903 12.827 1.00 59.00 111 ASP A C 1
ATOM 844 O O . ASP A 1 111 ? 4.528 7.048 11.625 1.00 59.00 111 ASP A O 1
ATOM 848 N N . GLU A 1 112 ? 5.724 6.095 13.273 1.00 64.56 112 GLU A N 1
ATOM 849 C CA . GLU A 1 112 ? 6.703 5.421 12.397 1.00 64.56 112 GLU A CA 1
ATOM 850 C C . GLU A 1 112 ? 6.067 4.406 11.425 1.00 64.56 112 GLU A C 1
ATOM 852 O O . GLU A 1 112 ? 6.703 3.970 10.468 1.00 64.56 112 GLU A O 1
ATOM 857 N N . GLY A 1 113 ? 4.797 4.044 11.622 1.00 78.50 113 GLY A N 1
ATOM 858 C CA . GLY A 1 113 ? 4.120 3.005 10.853 1.00 78.50 113 GLY A CA 1
ATOM 859 C C . GLY A 1 113 ? 4.599 1.594 11.199 1.00 78.50 113 GLY A C 1
ATOM 860 O O . GLY A 1 113 ? 5.489 1.385 12.017 1.00 78.50 113 GLY A O 1
ATOM 861 N N . GLU A 1 114 ? 3.966 0.589 10.597 1.00 87.88 114 GLU A N 1
ATOM 862 C CA . GLU A 1 114 ? 4.366 -0.809 10.770 1.00 87.88 114 GLU A CA 1
ATOM 863 C C . GLU A 1 114 ? 5.725 -1.086 10.111 1.00 87.88 114 GLU A C 1
ATOM 865 O O . GLU A 1 114 ? 6.099 -0.436 9.133 1.00 87.88 114 GLU A O 1
ATOM 870 N N . SER A 1 115 ? 6.432 -2.097 10.616 1.00 90.06 115 SER A N 1
ATOM 871 C CA . SER A 1 115 ? 7.701 -2.583 10.070 1.00 90.06 115 SER A CA 1
ATOM 872 C C . SER A 1 115 ? 7.595 -4.072 9.759 1.00 90.06 115 SER A C 1
ATOM 874 O O . SER A 1 115 ? 6.930 -4.817 10.479 1.00 90.06 115 SER A O 1
ATOM 876 N N . PHE A 1 116 ? 8.255 -4.503 8.689 1.00 93.94 116 PHE A N 1
ATOM 877 C CA . PHE A 1 116 ? 8.249 -5.879 8.207 1.00 93.94 116 PHE A CA 1
ATOM 878 C C . PHE A 1 116 ? 9.679 -6.400 8.063 1.00 93.94 116 PHE A C 1
ATOM 880 O O . PHE A 1 116 ? 10.555 -5.693 7.560 1.00 93.94 116 PHE A O 1
ATOM 887 N N . ASP A 1 117 ? 9.885 -7.656 8.456 1.00 93.81 117 ASP A N 1
ATOM 888 C CA . ASP A 1 117 ? 11.209 -8.288 8.530 1.00 93.81 117 ASP A CA 1
ATOM 889 C C . ASP A 1 117 ? 11.947 -8.298 7.183 1.00 93.81 117 ASP A C 1
ATOM 891 O O . ASP A 1 117 ? 13.169 -8.164 7.131 1.00 93.81 117 ASP A O 1
ATOM 895 N N . ASP A 1 118 ? 11.206 -8.427 6.079 1.00 95.06 118 ASP A N 1
ATOM 896 C CA . ASP A 1 118 ? 11.768 -8.500 4.736 1.00 95.06 118 ASP A CA 1
ATOM 897 C C . ASP A 1 118 ? 10.848 -7.909 3.649 1.00 95.06 118 ASP A C 1
ATOM 899 O O . ASP A 1 118 ? 9.678 -7.563 3.861 1.00 95.06 118 ASP A O 1
ATOM 903 N N . ILE A 1 119 ? 11.405 -7.800 2.439 1.00 96.38 119 ILE A N 1
ATOM 904 C CA . ILE A 1 119 ? 10.723 -7.275 1.248 1.00 96.38 119 ILE A CA 1
ATOM 905 C C . ILE A 1 119 ? 9.503 -8.129 0.872 1.00 96.38 119 ILE A C 1
ATOM 907 O O . ILE A 1 119 ? 8.490 -7.590 0.417 1.00 96.38 119 ILE A O 1
ATOM 911 N N . GLN A 1 120 ? 9.578 -9.451 1.059 1.00 97.69 120 GLN A N 1
ATOM 912 C CA . GLN A 1 120 ? 8.483 -10.369 0.735 1.00 97.69 120 GLN A CA 1
ATOM 913 C C . GLN A 1 120 ? 7.268 -10.074 1.623 1.00 97.69 120 GLN A C 1
ATOM 915 O O . GLN A 1 120 ? 6.155 -9.889 1.129 1.00 97.69 120 GLN A O 1
ATOM 920 N N . THR A 1 121 ? 7.500 -9.943 2.926 1.00 97.19 121 THR A N 1
ATOM 921 C CA . THR A 1 121 ? 6.490 -9.663 3.943 1.00 97.19 121 THR A CA 1
ATOM 922 C C . THR A 1 121 ? 5.893 -8.276 3.744 1.00 97.19 121 THR A C 1
ATOM 924 O O . THR A 1 121 ? 4.671 -8.143 3.739 1.00 97.19 121 THR A O 1
ATOM 927 N N . GLY A 1 122 ? 6.717 -7.261 3.471 1.00 97.25 122 GLY A N 1
ATOM 928 C CA . GLY A 1 122 ? 6.245 -5.911 3.156 1.00 97.25 122 GLY A CA 1
ATOM 929 C C . GLY A 1 122 ? 5.374 -5.835 1.896 1.00 97.25 122 GLY A C 1
ATOM 930 O O . GLY A 1 122 ? 4.325 -5.185 1.883 1.00 97.25 122 GLY A O 1
ATOM 931 N N . ALA A 1 123 ? 5.761 -6.533 0.823 1.00 98.19 123 ALA A N 1
ATOM 932 C CA . ALA A 1 123 ? 4.967 -6.598 -0.407 1.00 98.19 123 ALA A CA 1
ATOM 933 C C . ALA A 1 123 ? 3.644 -7.349 -0.188 1.00 98.19 123 ALA A C 1
ATOM 935 O O . ALA A 1 123 ? 2.584 -6.903 -0.640 1.00 98.19 123 ALA A O 1
ATOM 936 N N . LEU A 1 124 ? 3.689 -8.469 0.540 1.00 98.06 124 LEU A N 1
ATOM 937 C CA . LEU A 1 124 ? 2.502 -9.231 0.914 1.00 98.06 124 LEU A CA 1
ATOM 938 C C . LEU A 1 124 ? 1.547 -8.393 1.777 1.00 98.06 124 LEU A C 1
ATOM 940 O O . LEU A 1 124 ? 0.344 -8.396 1.517 1.00 98.06 124 LEU A O 1
ATOM 944 N N . ALA A 1 125 ? 2.073 -7.640 2.746 1.00 97.12 125 ALA A N 1
ATOM 945 C CA . ALA A 1 125 ? 1.310 -6.745 3.611 1.00 97.12 125 ALA A CA 1
ATOM 946 C C . ALA A 1 125 ? 0.497 -5.726 2.806 1.00 97.12 125 ALA A C 1
ATOM 948 O O . ALA A 1 125 ? -0.712 -5.588 3.017 1.00 97.12 125 ALA A O 1
ATOM 949 N N . HIS A 1 126 ? 1.143 -5.060 1.843 1.00 97.12 126 HIS A N 1
ATOM 950 C CA . HIS A 1 126 ? 0.487 -4.099 0.961 1.00 97.12 126 HIS A CA 1
ATOM 951 C C . HIS A 1 126 ? -0.646 -4.751 0.157 1.00 97.12 126 HIS A C 1
ATOM 953 O O . HIS A 1 126 ? -1.785 -4.281 0.183 1.00 97.12 126 HIS A O 1
ATOM 959 N N . LEU A 1 127 ? -0.358 -5.861 -0.527 1.00 97.94 127 LEU A N 1
ATOM 960 C CA . LEU A 1 127 ? -1.331 -6.536 -1.387 1.00 97.94 127 LEU A CA 1
ATOM 961 C C . LEU A 1 127 ? -2.531 -7.073 -0.596 1.00 97.94 127 LEU A C 1
ATOM 963 O O . LEU A 1 127 ? -3.672 -6.944 -1.042 1.00 97.94 127 LEU A O 1
ATOM 967 N N . GLN A 1 128 ? -2.299 -7.619 0.600 1.00 96.31 128 GLN A N 1
ATOM 968 C CA . GLN A 1 128 ? -3.375 -8.039 1.497 1.00 96.31 128 GLN A CA 1
ATOM 969 C C . GLN A 1 128 ? -4.224 -6.855 1.970 1.00 96.31 128 GLN A C 1
ATOM 971 O O . GLN A 1 128 ? -5.441 -6.991 2.069 1.00 96.31 128 GLN A O 1
ATOM 976 N N . HIS A 1 129 ? -3.618 -5.692 2.231 1.00 93.81 129 HIS A N 1
ATOM 977 C CA . HIS A 1 129 ? -4.375 -4.496 2.599 1.00 93.81 129 HIS A CA 1
ATOM 978 C C . HIS A 1 129 ? -5.244 -3.990 1.438 1.00 93.81 129 HIS A C 1
ATOM 980 O O . HIS A 1 129 ? -6.409 -3.650 1.642 1.00 93.81 129 HIS A O 1
ATOM 986 N N . ILE A 1 130 ? -4.723 -4.007 0.205 1.00 93.88 130 ILE A N 1
ATOM 987 C CA . ILE A 1 130 ? -5.482 -3.661 -1.008 1.00 93.88 130 ILE A CA 1
ATOM 988 C C . ILE A 1 130 ? -6.706 -4.572 -1.186 1.00 93.88 130 ILE A C 1
ATOM 990 O O . ILE A 1 130 ? -7.788 -4.084 -1.518 1.00 93.88 130 ILE A O 1
ATOM 994 N N . LEU A 1 131 ? -6.570 -5.881 -0.945 1.00 91.94 131 LEU A N 1
ATOM 995 C CA . LEU A 1 131 ? -7.674 -6.839 -1.090 1.00 91.94 131 LEU A CA 1
ATOM 996 C C . LEU A 1 131 ? -8.898 -6.486 -0.236 1.00 91.94 131 LEU A C 1
ATOM 998 O O . LEU A 1 131 ? -10.029 -6.710 -0.677 1.00 91.94 131 LEU A O 1
ATOM 1002 N N . LEU A 1 132 ? -8.696 -5.857 0.927 1.00 89.12 132 LEU A N 1
ATOM 1003 C CA . LEU A 1 132 ? -9.796 -5.405 1.780 1.00 89.12 132 LEU A CA 1
ATOM 1004 C C . LEU A 1 132 ? -10.725 -4.448 1.046 1.00 89.12 132 LEU A C 1
ATOM 1006 O O . LEU A 1 132 ? -11.945 -4.571 1.158 1.00 89.12 132 LEU A O 1
ATOM 1010 N N . TYR A 1 133 ? -10.160 -3.537 0.252 1.00 87.12 133 TYR A N 1
ATOM 1011 C CA . TYR A 1 133 ? -10.927 -2.590 -0.555 1.00 87.12 133 TYR A CA 1
ATOM 1012 C C . TYR A 1 133 ? -11.726 -3.281 -1.651 1.00 87.12 133 TYR A C 1
ATOM 1014 O O . TYR A 1 133 ? -12.825 -2.835 -1.958 1.00 87.12 133 TYR A O 1
ATOM 1022 N N . ALA A 1 134 ? -11.237 -4.404 -2.179 1.00 88.81 134 ALA A N 1
ATOM 1023 C CA . ALA A 1 134 ? -11.995 -5.256 -3.092 1.00 88.81 134 ALA A CA 1
ATOM 1024 C C . ALA A 1 134 ? -13.034 -6.146 -2.380 1.00 88.81 134 ALA A C 1
ATOM 1026 O O . ALA A 1 134 ? -13.716 -6.935 -3.031 1.00 88.81 134 ALA A O 1
ATOM 1027 N N . GLY A 1 135 ? -13.177 -6.028 -1.056 1.00 86.69 135 GLY A N 1
ATOM 1028 C CA . GLY A 1 135 ? -14.098 -6.834 -0.261 1.00 86.69 135 GLY A CA 1
ATOM 1029 C C . GLY A 1 135 ? -13.621 -8.268 -0.032 1.00 86.69 135 GLY A C 1
ATOM 1030 O O . GLY A 1 135 ? -14.441 -9.117 0.313 1.00 86.69 135 GLY A O 1
ATOM 1031 N N . VAL A 1 136 ? -12.325 -8.540 -0.199 1.00 87.56 136 VAL A N 1
ATOM 1032 C CA . VAL A 1 136 ? -11.710 -9.858 -0.011 1.00 87.56 136 VAL A CA 1
ATOM 1033 C C . VAL A 1 136 ? -10.870 -9.846 1.265 1.00 87.56 136 VAL A C 1
ATOM 1035 O O . VAL A 1 136 ? -10.005 -8.993 1.438 1.00 87.56 136 VAL A O 1
ATOM 1038 N N . THR A 1 137 ? -11.107 -10.799 2.166 1.00 87.19 137 THR A N 1
ATOM 1039 C CA . THR A 1 137 ? -10.312 -10.965 3.393 1.00 87.19 137 THR A CA 1
ATOM 1040 C C . THR A 1 137 ? -9.167 -11.951 3.184 1.00 87.19 137 THR A C 1
ATOM 1042 O O . THR A 1 137 ? -9.356 -12.993 2.558 1.00 87.19 137 THR A O 1
ATOM 1045 N N . SER A 1 138 ? -8.013 -11.689 3.793 1.00 87.25 138 SER A N 1
ATOM 1046 C CA . SER A 1 138 ? -6.922 -12.655 3.923 1.00 87.25 138 SER A CA 1
ATOM 1047 C C . SER A 1 138 ? -7.099 -13.523 5.172 1.00 87.25 138 SER A C 1
ATOM 1049 O O . SER A 1 138 ? -7.442 -13.023 6.245 1.00 87.25 138 SER A O 1
ATOM 1051 N N . LYS A 1 139 ? -6.822 -14.828 5.054 1.00 84.94 139 LYS A N 1
ATOM 1052 C CA . LYS A 1 139 ? -6.844 -15.769 6.189 1.00 84.94 139 LYS A CA 1
ATOM 1053 C C . LYS A 1 139 ? -5.728 -15.507 7.203 1.00 84.94 139 LYS A C 1
ATOM 1055 O O . LYS A 1 139 ? -5.935 -15.705 8.393 1.00 84.94 139 LYS A O 1
ATOM 1060 N N . ALA A 1 140 ? -4.568 -15.055 6.732 1.00 89.56 140 ALA A N 1
ATOM 1061 C CA . ALA A 1 140 ? -3.404 -14.755 7.561 1.00 89.56 140 ALA A CA 1
ATOM 1062 C C . ALA A 1 140 ? -2.832 -13.384 7.164 1.00 89.56 140 ALA A C 1
ATOM 1064 O O . ALA A 1 140 ? -1.872 -13.314 6.390 1.00 89.56 140 ALA A O 1
ATOM 1065 N N . PRO A 1 141 ? -3.454 -12.277 7.612 1.00 93.06 141 PRO A N 1
ATOM 1066 C CA . PRO A 1 141 ? -2.952 -10.950 7.306 1.00 93.06 141 PRO A CA 1
ATOM 1067 C C . PRO A 1 141 ? -1.661 -10.676 8.080 1.00 93.06 141 PRO A C 1
ATOM 1069 O O . PRO A 1 141 ? -1.647 -10.748 9.312 1.00 93.06 141 PRO A O 1
ATOM 1072 N N . VAL A 1 142 ? -0.586 -10.349 7.363 1.00 95.12 142 VAL A N 1
ATOM 1073 C CA . VAL A 1 142 ? 0.727 -10.127 7.985 1.00 95.12 142 VAL A CA 1
ATOM 1074 C C . VAL A 1 142 ? 0.788 -8.777 8.704 1.00 95.12 142 VAL A C 1
ATOM 1076 O O . VAL A 1 142 ? 1.306 -8.713 9.815 1.00 95.12 142 VAL A O 1
ATOM 1079 N N . ALA A 1 143 ? 0.147 -7.739 8.156 1.00 92.12 143 ALA A N 1
ATOM 1080 C CA . ALA A 1 143 ? 0.032 -6.430 8.802 1.00 92.12 143 ALA A CA 1
ATOM 1081 C C . ALA A 1 143 ? -1.057 -6.402 9.881 1.00 92.12 143 ALA A C 1
ATOM 1083 O O . ALA A 1 143 ? -2.184 -6.869 9.669 1.00 92.12 143 ALA A O 1
ATOM 1084 N N . GLU A 1 144 ? -0.746 -5.788 11.019 1.00 86.94 144 GLU A N 1
ATOM 1085 C CA . GLU A 1 144 ? -1.670 -5.586 12.130 1.00 86.94 144 GLU A CA 1
ATOM 1086 C C . GLU A 1 144 ? -2.846 -4.696 11.718 1.00 86.94 144 GLU A C 1
ATOM 1088 O O . GLU A 1 144 ? -4.000 -5.033 11.998 1.00 86.94 144 GLU A O 1
ATOM 1093 N N . ARG A 1 145 ? -2.596 -3.614 10.969 1.00 85.12 145 ARG A N 1
ATOM 1094 C CA . ARG A 1 145 ? -3.655 -2.763 10.415 1.00 85.12 145 ARG A CA 1
ATOM 1095 C C . ARG A 1 145 ? -4.619 -3.567 9.552 1.00 85.12 145 ARG A C 1
ATOM 1097 O O . ARG A 1 145 ? -5.829 -3.378 9.650 1.00 85.12 145 ARG A O 1
ATOM 1104 N N . THR A 1 146 ? -4.116 -4.485 8.730 1.00 88.56 146 THR A N 1
ATOM 1105 C CA . THR A 1 146 ? -4.965 -5.348 7.894 1.00 88.56 146 THR A CA 1
ATOM 1106 C C . THR A 1 146 ? -5.807 -6.291 8.753 1.00 88.56 146 THR A C 1
ATOM 1108 O O . THR A 1 146 ? -7.004 -6.415 8.499 1.00 88.56 146 THR A O 1
ATOM 1111 N N . ARG A 1 147 ? -5.238 -6.889 9.813 1.00 87.56 147 ARG A N 1
ATOM 1112 C CA . ARG A 1 147 ? -5.998 -7.713 10.775 1.00 87.56 147 ARG A CA 1
ATOM 1113 C C . ARG A 1 147 ? -7.132 -6.914 11.422 1.00 87.56 147 ARG A C 1
ATOM 1115 O O . ARG A 1 147 ? -8.282 -7.340 11.354 1.00 87.56 147 ARG A O 1
ATOM 1122 N N . LYS A 1 148 ? -6.822 -5.729 11.956 1.00 80.94 148 LYS A N 1
ATOM 1123 C CA . LYS A 1 148 ? -7.789 -4.829 12.607 1.00 80.94 148 LYS A CA 1
ATOM 1124 C C . LYS A 1 148 ? -8.923 -4.425 11.666 1.00 80.94 148 LYS A C 1
ATOM 1126 O O . LYS A 1 148 ? -10.096 -4.572 11.995 1.00 80.94 148 LYS A O 1
ATOM 1131 N N . VAL A 1 149 ? -8.596 -3.976 10.454 1.00 77.69 149 VAL A N 1
ATOM 1132 C CA . VAL A 1 149 ? -9.607 -3.537 9.478 1.00 77.69 149 VAL A CA 1
ATOM 1133 C C . VAL A 1 149 ? -10.514 -4.695 9.031 1.00 77.69 149 VAL A C 1
ATOM 1135 O O . VAL A 1 149 ? -11.718 -4.482 8.849 1.00 77.69 149 VAL A O 1
ATOM 1138 N N . GLN A 1 150 ? -9.976 -5.915 8.897 1.00 82.62 150 GLN A N 1
ATOM 1139 C CA . GLN A 1 150 ? -10.782 -7.117 8.651 1.00 82.62 150 GLN A CA 1
ATOM 1140 C C . GLN A 1 150 ? -11.733 -7.418 9.808 1.00 82.62 150 GLN A C 1
ATOM 1142 O O . GLN A 1 150 ? -12.925 -7.629 9.583 1.00 82.62 150 GLN A O 1
ATOM 1147 N N . GLU A 1 151 ? -11.215 -7.430 11.036 1.00 77.38 151 GLU A N 1
ATOM 1148 C CA . GLU A 1 151 ? -11.986 -7.722 12.244 1.00 77.38 151 GLU A CA 1
ATOM 1149 C C . GLU A 1 151 ? -13.143 -6.735 12.425 1.00 77.38 151 GLU A C 1
ATOM 1151 O O . GLU A 1 151 ? -14.275 -7.133 12.705 1.00 77.38 151 GLU A O 1
ATOM 1156 N N . TRP A 1 152 ? -12.893 -5.450 12.169 1.00 66.12 152 TRP A N 1
ATOM 1157 C CA . TRP A 1 152 ? -13.905 -4.406 12.293 1.00 66.12 152 TRP A CA 1
ATOM 1158 C C . TRP A 1 152 ? -14.960 -4.431 11.177 1.00 66.12 152 TRP A C 1
ATOM 1160 O O . TRP A 1 152 ? -15.966 -3.729 11.278 1.00 66.12 152 TRP A O 1
ATOM 1170 N N . LYS A 1 153 ? -14.756 -5.219 10.109 1.00 69.69 153 LYS A N 1
ATOM 1171 C CA . LYS A 1 153 ? -15.668 -5.359 8.955 1.00 69.69 153 LYS A CA 1
ATOM 1172 C C . LYS A 1 153 ? -16.067 -4.022 8.306 1.00 69.69 153 LYS A C 1
ATOM 1174 O O . LYS A 1 153 ? -17.127 -3.922 7.692 1.00 69.69 153 LYS A O 1
ATOM 1179 N N . ILE A 1 154 ? -15.218 -2.995 8.402 1.00 62.06 154 ILE A N 1
ATOM 1180 C CA . ILE A 1 154 ? -15.540 -1.614 7.986 1.00 62.06 154 ILE A CA 1
ATOM 1181 C C . ILE A 1 154 ? -15.560 -1.460 6.457 1.00 62.06 154 ILE A C 1
ATOM 1183 O O . ILE A 1 154 ? -16.336 -0.669 5.918 1.00 62.06 154 ILE A O 1
ATOM 1187 N N . VAL A 1 155 ? -14.732 -2.223 5.736 1.00 62.34 155 VAL A N 1
ATOM 1188 C CA . VAL A 1 155 ? -14.533 -2.019 4.289 1.00 62.34 155 VAL A CA 1
ATOM 1189 C C . VAL A 1 155 ? -15.594 -2.730 3.442 1.00 62.34 155 VAL A C 1
ATOM 1191 O O . VAL A 1 155 ? -16.019 -2.201 2.412 1.00 62.34 155 VAL A O 1
ATOM 1194 N N . HIS A 1 156 ? -16.106 -3.876 3.903 1.00 65.94 156 HIS A N 1
ATOM 1195 C CA . HIS A 1 156 ? -17.072 -4.681 3.145 1.00 65.94 156 HIS A CA 1
ATOM 1196 C C . HIS A 1 156 ? -18.384 -3.941 2.817 1.00 65.94 156 HIS A C 1
ATOM 1198 O O . HIS A 1 156 ? -18.788 -3.974 1.653 1.00 65.94 156 HIS A O 1
ATOM 1204 N N . PRO A 1 157 ? -19.032 -3.208 3.749 1.00 73.38 157 PRO A N 1
ATOM 1205 C CA . PRO A 1 157 ? -20.258 -2.475 3.434 1.00 73.38 157 PRO A CA 1
ATOM 1206 C C . PRO A 1 157 ? -20.047 -1.353 2.413 1.00 73.38 157 PRO A C 1
ATOM 1208 O O . PRO A 1 157 ? -20.961 -1.030 1.658 1.00 73.38 157 PRO A O 1
ATOM 1211 N N . TRP A 1 158 ? -18.864 -0.730 2.379 1.00 80.56 158 TRP A N 1
ATOM 1212 C CA . TRP A 1 158 ? -18.550 0.296 1.384 1.00 80.56 158 TRP A CA 1
ATOM 1213 C C . TRP A 1 158 ? -18.349 -0.315 -0.004 1.00 80.56 158 TRP A C 1
ATOM 1215 O O . TRP A 1 158 ? -19.011 0.122 -0.945 1.00 80.56 158 TRP A O 1
ATOM 1225 N N . ALA A 1 159 ? -17.509 -1.348 -0.121 1.00 80.00 159 ALA A N 1
ATOM 1226 C CA . ALA A 1 159 ? -17.238 -2.008 -1.396 1.00 80.00 159 ALA A CA 1
ATOM 1227 C C . ALA A 1 159 ? -18.530 -2.565 -2.024 1.00 80.00 159 ALA A C 1
ATOM 1229 O O . ALA A 1 159 ? -18.802 -2.351 -3.205 1.00 80.00 159 ALA A O 1
ATOM 1230 N N . GLN A 1 160 ? -19.397 -3.179 -1.211 1.00 77.88 160 GLN A N 1
ATOM 1231 C CA . GLN A 1 160 ? -20.690 -3.713 -1.654 1.00 77.88 160 GLN A CA 1
ATOM 1232 C C . GLN A 1 160 ? -21.639 -2.640 -2.217 1.00 77.88 160 GLN A C 1
ATOM 1234 O O . GLN A 1 160 ? -22.416 -2.922 -3.132 1.00 77.88 160 GLN A O 1
ATOM 1239 N N . ARG A 1 161 ? -21.575 -1.391 -1.730 1.00 83.81 161 ARG A N 1
ATOM 1240 C CA . ARG A 1 161 ? -22.427 -0.292 -2.228 1.00 83.81 161 ARG A CA 1
ATOM 1241 C C . ARG A 1 161 ? -22.091 0.130 -3.654 1.00 83.81 161 ARG A C 1
ATOM 1243 O O . ARG A 1 161 ? -22.958 0.692 -4.317 1.00 83.81 161 ARG A O 1
ATOM 1250 N N . LEU A 1 162 ? -20.875 -0.137 -4.135 1.00 84.50 162 LEU A N 1
ATOM 1251 C CA . LEU A 1 162 ? -20.463 0.245 -5.487 1.00 84.50 162 LEU A CA 1
ATOM 1252 C C . LEU A 1 162 ? -21.182 -0.570 -6.572 1.00 84.50 162 LEU A C 1
ATOM 1254 O O . LEU A 1 162 ? -21.285 -0.090 -7.697 1.00 84.50 162 LEU A O 1
ATOM 1258 N N . ARG A 1 163 ? -21.704 -1.768 -6.249 1.00 86.06 163 ARG A N 1
ATOM 1259 C CA . ARG A 1 163 ? -22.403 -2.674 -7.189 1.00 86.06 163 ARG A CA 1
ATOM 1260 C C . ARG A 1 163 ? -21.620 -2.965 -8.484 1.00 86.06 163 ARG A C 1
ATOM 1262 O O . ARG A 1 163 ? -22.209 -3.284 -9.512 1.00 86.06 163 ARG A O 1
ATOM 1269 N N . ARG A 1 164 ? -20.293 -2.853 -8.429 1.00 89.81 164 ARG A N 1
ATOM 1270 C CA . ARG A 1 164 ? -19.330 -3.177 -9.490 1.00 89.81 164 ARG A CA 1
ATOM 1271 C C . ARG A 1 164 ? -17.987 -3.551 -8.853 1.00 89.81 164 ARG A C 1
ATOM 1273 O O . ARG A 1 164 ? -17.781 -3.197 -7.688 1.00 89.81 164 ARG A O 1
ATOM 1280 N N . PRO A 1 165 ? -17.065 -4.194 -9.589 1.00 90.94 165 PRO A N 1
ATOM 1281 C CA . PRO A 1 165 ? -15.705 -4.397 -9.109 1.00 90.94 165 PRO A CA 1
ATOM 1282 C C . PRO A 1 165 ? -15.040 -3.080 -8.689 1.00 90.94 165 PRO A C 1
ATOM 1284 O O . PRO A 1 165 ? -15.221 -2.027 -9.318 1.00 90.94 165 PRO A O 1
ATOM 1287 N N . VAL A 1 166 ? -14.283 -3.149 -7.597 1.00 91.31 166 VAL A N 1
ATOM 1288 C CA . VAL A 1 166 ? -13.547 -2.008 -7.047 1.00 91.31 166 VAL A CA 1
ATOM 1289 C C . VAL A 1 166 ? -12.293 -1.779 -7.877 1.00 91.31 166 VAL A C 1
ATOM 1291 O O . VAL A 1 166 ? -11.578 -2.721 -8.212 1.00 91.31 166 VAL A O 1
ATOM 1294 N N . THR A 1 167 ? -12.033 -0.523 -8.216 1.00 92.81 167 THR A N 1
ATOM 1295 C CA . THR A 1 167 ? -10.883 -0.089 -9.013 1.00 92.81 167 THR A CA 1
ATOM 1296 C C . THR A 1 167 ? -9.852 0.618 -8.153 1.00 92.81 167 THR A C 1
ATOM 1298 O O . THR A 1 167 ? -10.178 1.158 -7.097 1.00 92.81 167 THR A O 1
ATOM 1301 N N . TYR A 1 168 ? -8.616 0.713 -8.640 1.00 91.19 168 TYR A N 1
ATOM 1302 C CA . TYR A 1 168 ? -7.586 1.540 -8.003 1.00 91.19 168 TYR A CA 1
ATOM 1303 C C . TYR A 1 168 ? -7.994 3.021 -7.915 1.00 91.19 168 TYR A C 1
ATOM 1305 O O . TYR A 1 168 ? -7.517 3.738 -7.038 1.00 91.19 168 TYR A O 1
ATOM 1313 N N . ARG A 1 169 ? -8.937 3.485 -8.751 1.00 88.06 169 ARG A N 1
ATOM 1314 C CA . ARG A 1 169 ? -9.525 4.826 -8.610 1.00 88.06 169 ARG A CA 1
ATOM 1315 C C . ARG A 1 169 ? -10.370 4.965 -7.346 1.00 88.06 169 ARG A C 1
ATOM 1317 O O . ARG A 1 169 ? -10.406 6.040 -6.759 1.00 88.06 169 ARG A O 1
ATOM 1324 N N . ASP A 1 170 ? -11.047 3.899 -6.931 1.00 86.06 170 ASP A N 1
ATOM 1325 C CA . ASP A 1 170 ? -11.935 3.905 -5.764 1.00 86.06 170 ASP A CA 1
ATOM 1326 C C . ASP A 1 170 ? -11.165 3.937 -4.435 1.00 86.06 170 ASP A C 1
ATOM 1328 O O . ASP A 1 170 ? -11.754 4.233 -3.398 1.00 86.06 170 ASP A O 1
ATOM 1332 N N . LEU A 1 171 ? -9.847 3.697 -4.462 1.00 82.69 171 LEU A N 1
ATOM 1333 C CA . LEU A 1 171 ? -8.965 3.914 -3.312 1.00 82.69 171 LEU A CA 1
ATOM 1334 C C . LEU A 1 171 ? -8.830 5.408 -2.957 1.00 82.69 171 LEU A C 1
ATOM 1336 O O . LEU A 1 171 ? -8.452 5.744 -1.832 1.00 82.69 171 LEU A O 1
ATOM 1340 N N . LEU A 1 172 ? -9.162 6.320 -3.882 1.00 71.38 172 LEU A N 1
ATOM 1341 C CA . LEU A 1 172 ? -9.157 7.761 -3.632 1.00 71.38 172 LEU A CA 1
ATOM 1342 C C . LEU A 1 172 ? -10.085 8.121 -2.467 1.00 71.38 172 LEU A C 1
ATOM 1344 O O . LEU A 1 172 ? -11.240 7.702 -2.412 1.00 71.38 172 LEU A O 1
ATOM 1348 N N . GLY A 1 173 ? -9.585 8.939 -1.540 1.00 65.50 173 GLY A N 1
ATOM 1349 C CA . GLY A 1 173 ? -10.363 9.364 -0.376 1.00 65.50 173 GLY A CA 1
ATOM 1350 C C . GLY A 1 173 ? -10.521 8.284 0.701 1.00 65.50 173 GLY A C 1
ATOM 1351 O O . GLY A 1 173 ? -11.087 8.568 1.750 1.00 65.50 173 GLY A O 1
ATOM 1352 N N . LYS A 1 174 ? -10.043 7.056 0.451 1.00 73.94 174 LYS A N 1
ATOM 1353 C CA . LYS A 1 174 ? -10.064 5.939 1.403 1.00 73.94 174 LYS A CA 1
ATOM 1354 C C . LYS A 1 174 ? -8.668 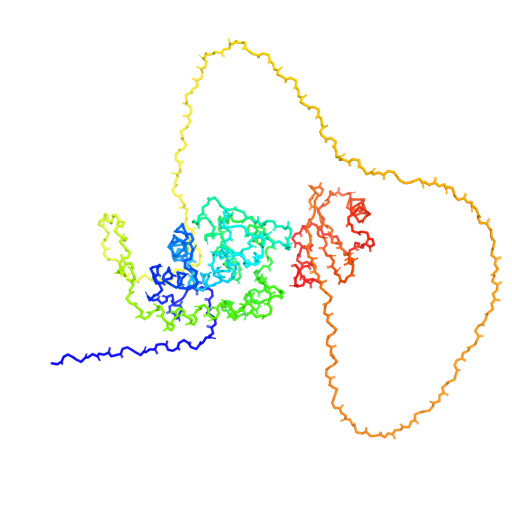5.547 1.866 1.00 73.94 174 LYS A C 1
ATOM 1356 O O . LYS A 1 174 ? -8.453 5.396 3.059 1.00 73.94 174 LYS A O 1
ATOM 1361 N N . TRP A 1 175 ? -7.738 5.433 0.923 1.00 76.56 175 TRP A N 1
ATOM 1362 C CA . TRP A 1 175 ? -6.337 5.133 1.198 1.00 76.56 175 TRP A CA 1
ATOM 1363 C C . TRP A 1 175 ? -5.559 6.381 1.629 1.00 76.56 175 TRP A C 1
ATOM 1365 O O . TRP A 1 175 ? -4.889 6.374 2.653 1.00 76.56 175 TRP A O 1
ATOM 1375 N N . ALA A 1 176 ? -5.711 7.476 0.877 1.00 66.50 176 ALA A N 1
ATOM 1376 C CA . ALA A 1 176 ? -5.074 8.764 1.150 1.00 66.50 176 ALA A CA 1
ATOM 1377 C C . ALA A 1 176 ? -6.128 9.892 1.164 1.00 66.50 176 ALA A C 1
ATOM 1379 O O . ALA A 1 176 ? -6.315 10.579 0.155 1.00 66.50 176 ALA A O 1
ATOM 1380 N N . PRO A 1 177 ? -6.860 10.095 2.278 1.00 59.88 177 PRO A N 1
ATOM 1381 C CA . PRO A 1 177 ? -7.984 11.035 2.327 1.00 59.88 177 PRO A CA 1
ATOM 1382 C C . PRO A 1 177 ? -7.597 12.497 2.071 1.00 59.88 177 PRO A C 1
ATOM 1384 O O . PRO A 1 177 ? -8.382 13.265 1.515 1.00 59.88 177 PRO A O 1
ATOM 1387 N N . LYS A 1 178 ? -6.363 12.867 2.430 1.00 57.44 178 LYS A N 1
ATOM 1388 C CA . LYS A 1 178 ? -5.834 14.235 2.336 1.00 57.44 178 LYS A CA 1
ATOM 1389 C C . LYS A 1 178 ? -5.132 14.541 1.008 1.00 57.44 178 LYS A C 1
ATOM 1391 O O . LYS A 1 178 ? -4.865 15.707 0.728 1.00 57.44 178 LYS A O 1
ATOM 1396 N N . ASP A 1 179 ? -4.863 13.536 0.170 1.00 61.69 179 ASP A N 1
ATOM 1397 C CA . ASP A 1 179 ? -4.083 13.705 -1.063 1.00 61.69 179 ASP A CA 1
ATOM 1398 C C . ASP A 1 179 ? -5.000 13.652 -2.301 1.00 61.69 179 ASP A C 1
ATOM 1400 O O . ASP A 1 179 ? -5.180 12.632 -2.968 1.00 61.69 179 ASP A O 1
ATOM 1404 N N . ARG A 1 180 ? -5.650 14.787 -2.600 1.00 55.28 180 ARG A N 1
ATOM 1405 C CA . ARG A 1 180 ? -6.636 14.906 -3.695 1.00 55.28 180 ARG A CA 1
ATOM 1406 C C . ARG A 1 180 ? -6.119 14.485 -5.089 1.00 55.28 180 ARG A C 1
ATOM 1408 O O . ARG A 1 180 ? -6.933 13.971 -5.862 1.00 55.28 180 ARG A O 1
ATOM 1415 N N . PRO A 1 181 ? -4.829 14.645 -5.452 1.00 66.44 181 PRO A N 1
ATOM 1416 C CA . PRO A 1 181 ? -4.275 14.100 -6.692 1.00 66.44 181 PRO A CA 1
ATOM 1417 C C . PRO A 1 181 ? -3.622 12.708 -6.562 1.00 66.44 181 PRO A C 1
ATOM 1419 O O . PRO A 1 181 ? -2.984 12.291 -7.521 1.00 66.44 181 PRO A O 1
ATOM 1422 N N . TYR A 1 182 ? -3.777 11.968 -5.458 1.00 71.50 182 TYR A N 1
ATOM 1423 C CA . TYR A 1 182 ? -3.101 10.676 -5.219 1.00 71.50 182 TYR A CA 1
ATOM 1424 C C . TYR A 1 182 ? -3.148 9.694 -6.403 1.00 71.50 182 TYR A C 1
ATOM 1426 O O . TYR A 1 182 ? -2.122 9.210 -6.882 1.00 71.50 182 TYR A O 1
ATOM 1434 N N . HIS A 1 183 ? -4.347 9.472 -6.946 1.00 78.19 183 HIS A N 1
ATOM 1435 C CA . HIS A 1 183 ? -4.576 8.612 -8.109 1.00 78.19 183 HIS A CA 1
ATOM 1436 C C . HIS A 1 183 ? -3.793 9.065 -9.353 1.00 78.19 183 HIS A C 1
ATOM 1438 O O . HIS A 1 183 ? -3.355 8.219 -10.126 1.00 78.19 183 HIS A O 1
ATOM 1444 N N . ARG A 1 184 ? -3.549 10.374 -9.522 1.00 84.00 184 ARG A N 1
ATOM 1445 C CA . ARG A 1 184 ? -2.749 10.904 -10.636 1.00 84.00 184 ARG A CA 1
ATOM 1446 C C . ARG A 1 184 ? -1.300 10.450 -10.550 1.00 84.00 184 ARG A C 1
ATOM 1448 O O . ARG A 1 184 ? -0.682 10.266 -11.587 1.00 84.00 184 ARG A O 1
ATOM 1455 N N . GLY A 1 185 ? -0.763 10.263 -9.343 1.00 87.38 185 GLY A N 1
ATOM 1456 C CA . GLY A 1 185 ? 0.572 9.692 -9.162 1.00 87.38 185 GLY A CA 1
ATOM 1457 C C . GLY A 1 185 ? 0.636 8.268 -9.712 1.00 87.38 185 GLY A C 1
ATOM 1458 O O . GLY A 1 185 ? 1.514 7.953 -10.509 1.00 87.38 185 GLY A O 1
ATOM 1459 N N . ILE A 1 186 ? -0.353 7.439 -9.366 1.00 90.81 186 ILE A N 1
ATOM 1460 C CA . ILE A 1 186 ? -0.462 6.061 -9.866 1.00 90.81 186 ILE A CA 1
ATOM 1461 C C . ILE A 1 186 ? -0.636 6.057 -11.390 1.00 90.81 186 ILE A C 1
ATOM 1463 O O . ILE A 1 186 ? 0.050 5.315 -12.088 1.00 90.81 186 ILE A O 1
ATOM 1467 N N . GLU A 1 187 ? -1.515 6.912 -11.919 1.00 91.00 187 GLU A N 1
ATOM 1468 C CA . GLU A 1 187 ? -1.736 7.062 -13.363 1.00 91.00 187 GLU A CA 1
ATOM 1469 C C . GLU A 1 187 ? -0.468 7.513 -14.098 1.00 91.00 187 GLU A C 1
ATOM 1471 O O . GLU A 1 187 ? -0.185 7.003 -15.179 1.00 91.00 187 GLU A O 1
ATOM 1476 N N . GLN A 1 188 ? 0.318 8.427 -13.522 1.00 91.56 188 GLN A N 1
ATOM 1477 C CA . GLN A 1 188 ? 1.586 8.884 -14.099 1.00 91.56 188 GLN A CA 1
ATOM 1478 C C . GLN A 1 188 ? 2.628 7.766 -14.137 1.00 91.56 188 GLN A C 1
ATOM 1480 O O . GLN A 1 188 ? 3.246 7.564 -15.181 1.00 91.56 188 GLN A O 1
ATOM 1485 N N . MET A 1 189 ? 2.788 7.014 -13.043 1.00 94.31 189 MET A N 1
ATOM 1486 C CA . MET A 1 189 ? 3.702 5.866 -13.002 1.00 94.31 189 MET A CA 1
ATOM 1487 C C . MET A 1 189 ? 3.285 4.789 -14.006 1.00 94.31 189 MET A C 1
ATOM 1489 O O . MET A 1 189 ? 4.116 4.296 -14.766 1.00 94.31 189 MET A O 1
ATOM 1493 N N . ALA A 1 190 ? 1.989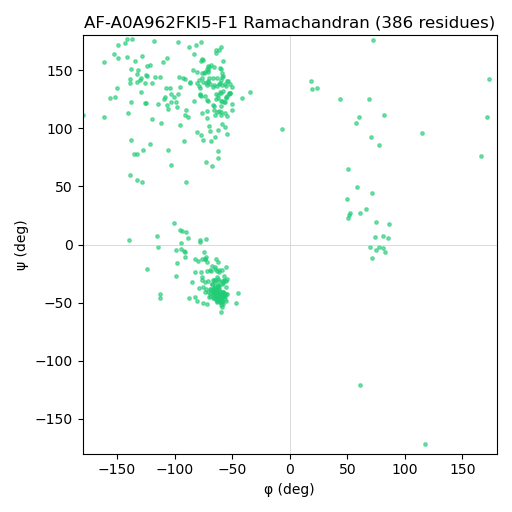 4.473 -14.069 1.00 95.75 190 ALA A N 1
ATOM 1494 C CA . ALA A 1 190 ? 1.457 3.521 -15.035 1.00 95.75 190 ALA A CA 1
ATOM 1495 C C . ALA A 1 190 ? 1.688 3.991 -16.477 1.00 95.75 190 ALA A C 1
ATOM 1497 O O . ALA A 1 190 ? 2.163 3.220 -17.307 1.00 95.75 190 ALA A O 1
ATOM 1498 N N . LYS A 1 191 ? 1.391 5.261 -16.778 1.00 94.56 191 LYS A N 1
ATOM 1499 C CA . LYS A 1 191 ? 1.593 5.844 -18.108 1.00 94.56 191 LYS A CA 1
ATOM 1500 C C . LYS A 1 191 ? 3.060 5.775 -18.528 1.00 94.56 191 LYS A C 1
ATOM 1502 O O . LYS A 1 191 ? 3.335 5.264 -19.605 1.00 94.56 191 LYS A O 1
ATOM 1507 N N . MET A 1 192 ? 3.984 6.213 -17.672 1.00 95.00 192 MET A N 1
ATOM 1508 C CA . MET A 1 192 ? 5.425 6.112 -17.927 1.00 95.00 192 MET A CA 1
ATOM 1509 C C . MET A 1 192 ? 5.842 4.662 -18.193 1.00 95.00 192 MET A C 1
ATOM 1511 O O . MET A 1 192 ? 6.513 4.379 -19.183 1.00 95.00 192 MET A O 1
ATOM 1515 N N . PHE A 1 193 ? 5.392 3.715 -17.362 1.00 97.31 193 PHE A N 1
ATOM 1516 C CA . PHE A 1 193 ? 5.703 2.306 -17.573 1.00 97.31 193 PHE A CA 1
ATOM 1517 C C . PHE A 1 193 ? 5.211 1.805 -18.936 1.00 97.31 193 PHE A C 1
ATOM 1519 O O . PHE A 1 193 ? 5.987 1.234 -19.700 1.00 97.31 193 PHE A O 1
ATOM 1526 N N . PHE A 1 194 ? 3.928 1.992 -19.247 1.00 96.12 194 PHE A N 1
ATOM 1527 C CA . PHE A 1 194 ? 3.329 1.438 -20.461 1.00 96.12 194 PHE A CA 1
ATOM 1528 C C . PHE A 1 194 ? 3.803 2.138 -21.739 1.00 96.12 194 PHE A C 1
ATOM 1530 O O . PHE A 1 194 ? 3.935 1.484 -22.776 1.00 96.12 194 PHE A O 1
ATOM 1537 N N . ASP A 1 195 ? 4.106 3.432 -21.673 1.00 95.56 195 ASP A N 1
ATOM 1538 C CA . ASP A 1 195 ? 4.579 4.178 -22.833 1.00 95.56 195 ASP A CA 1
ATOM 1539 C C . ASP A 1 195 ? 6.054 3.930 -23.130 1.00 95.56 195 ASP A C 1
ATOM 1541 O O . ASP A 1 195 ? 6.398 3.797 -24.308 1.00 95.56 195 ASP A O 1
ATOM 1545 N N . ASP A 1 196 ? 6.892 3.797 -22.101 1.00 95.69 196 ASP A N 1
ATOM 1546 C CA . ASP A 1 196 ? 8.344 3.819 -22.281 1.00 95.69 196 ASP A CA 1
ATOM 1547 C C . ASP A 1 196 ? 8.994 2.460 -21.976 1.00 95.69 196 ASP A C 1
ATOM 1549 O O . ASP A 1 196 ? 9.827 1.985 -22.745 1.00 95.69 196 ASP A O 1
ATOM 1553 N N . PHE A 1 197 ? 8.584 1.771 -20.907 1.00 96.12 197 PHE A N 1
ATOM 1554 C CA . PHE A 1 197 ? 9.276 0.569 -20.404 1.00 96.12 197 PHE A CA 1
ATOM 1555 C C . PHE A 1 197 ? 8.632 -0.751 -20.839 1.00 96.12 197 PHE A C 1
ATOM 1557 O O . PHE A 1 197 ? 9.313 -1.760 -21.003 1.00 96.12 197 PHE A O 1
ATOM 1564 N N . CYS A 1 198 ? 7.329 -0.768 -21.104 1.00 93.75 198 CYS A N 1
ATOM 1565 C CA . CYS A 1 198 ? 6.626 -1.936 -21.641 1.00 93.75 198 CYS A CA 1
ATOM 1566 C C . CYS A 1 198 ? 7.112 -2.297 -23.062 1.00 93.75 198 CYS A C 1
ATOM 1568 O O . CYS A 1 198 ? 6.930 -3.429 -23.510 1.00 93.75 198 CYS A O 1
ATOM 1570 N N . LYS A 1 199 ? 7.760 -1.350 -23.757 1.00 93.06 199 LYS A N 1
ATOM 1571 C CA . LYS A 1 199 ? 8.220 -1.484 -25.147 1.00 93.06 199 LYS A CA 1
ATOM 1572 C C . LYS A 1 199 ? 9.694 -1.870 -25.283 1.00 93.06 199 LYS A C 1
ATOM 1574 O O . LYS A 1 199 ? 10.095 -2.299 -26.362 1.00 93.06 199 LYS A O 1
ATOM 1579 N N . ILE A 1 200 ? 10.502 -1.738 -24.227 1.00 92.25 200 ILE A N 1
ATOM 1580 C CA . ILE A 1 200 ? 11.919 -2.124 -24.285 1.00 92.25 200 ILE A CA 1
ATOM 1581 C C . ILE A 1 200 ? 12.087 -3.645 -24.191 1.00 92.25 200 ILE A C 1
ATOM 1583 O O . ILE A 1 200 ? 11.220 -4.361 -23.668 1.00 92.25 200 ILE A O 1
ATOM 1587 N N . ALA A 1 201 ? 13.227 -4.145 -24.673 1.00 93.75 201 ALA A N 1
ATOM 1588 C CA . ALA A 1 201 ? 13.667 -5.499 -24.355 1.00 93.75 201 ALA A CA 1
ATOM 1589 C C . ALA A 1 201 ? 13.748 -5.650 -22.831 1.00 93.75 201 ALA A C 1
ATOM 1591 O O . ALA A 1 201 ? 14.177 -4.727 -22.140 1.00 93.75 201 ALA A O 1
ATOM 1592 N N . ASP A 1 202 ? 13.289 -6.785 -22.309 1.00 93.00 202 ASP A N 1
ATOM 1593 C CA . ASP A 1 202 ? 13.364 -7.028 -20.874 1.00 93.00 202 ASP A CA 1
ATOM 1594 C C . ASP A 1 202 ? 14.840 -7.145 -20.459 1.00 93.00 202 ASP A C 1
ATOM 1596 O O . ASP A 1 202 ? 15.521 -8.041 -20.967 1.00 93.00 202 ASP A O 1
ATOM 1600 N N . PRO A 1 203 ? 15.343 -6.271 -19.565 1.00 91.25 203 PRO A N 1
ATOM 1601 C CA . PRO A 1 203 ? 16.733 -6.317 -19.114 1.00 91.25 203 PRO A CA 1
ATOM 1602 C C . PRO A 1 203 ? 17.133 -7.655 -18.486 1.00 91.25 203 PRO A C 1
ATOM 1604 O O . PRO A 1 203 ? 18.295 -8.038 -18.569 1.00 91.25 203 PRO A O 1
ATOM 1607 N N . ASP A 1 204 ? 16.173 -8.384 -17.914 1.00 85.50 204 ASP A N 1
ATOM 1608 C CA . ASP A 1 204 ? 16.403 -9.701 -17.315 1.00 85.50 204 ASP A CA 1
ATOM 1609 C C . ASP A 1 204 ? 16.209 -10.847 -18.332 1.00 85.50 204 ASP A C 1
ATOM 1611 O O . ASP A 1 204 ? 16.135 -12.016 -17.960 1.00 85.50 204 ASP A O 1
ATOM 1615 N N . GLY A 1 205 ? 16.081 -10.540 -19.628 1.00 73.88 205 GLY A N 1
ATOM 1616 C CA . GLY A 1 205 ? 15.943 -11.530 -20.700 1.00 73.88 205 GLY A CA 1
ATOM 1617 C C . GLY A 1 205 ? 14.531 -12.094 -20.888 1.00 73.88 205 GLY A C 1
ATOM 1618 O O . GLY A 1 205 ? 14.350 -13.024 -21.668 1.00 73.88 205 GLY A O 1
ATOM 1619 N N . GLY A 1 206 ? 13.517 -11.559 -20.197 1.00 60.41 206 GLY A N 1
ATOM 1620 C CA . GLY A 1 206 ? 12.098 -11.916 -20.387 1.00 60.41 206 GLY A CA 1
ATOM 1621 C C . GLY A 1 206 ? 11.718 -13.326 -19.928 1.00 60.41 206 GLY A C 1
ATOM 1622 O O . GLY A 1 206 ? 10.550 -13.704 -19.990 1.00 60.41 206 GLY A O 1
ATOM 1623 N N . LEU A 1 207 ? 12.702 -14.086 -19.455 1.00 47.84 207 LEU A N 1
ATOM 1624 C CA . LEU A 1 207 ? 12.590 -15.429 -18.925 1.00 47.84 207 LEU A CA 1
ATOM 1625 C C . LEU A 1 207 ? 13.123 -15.376 -17.500 1.00 47.84 207 LEU A C 1
ATOM 1627 O O . LEU A 1 207 ? 14.295 -15.633 -17.240 1.00 47.84 207 LEU A O 1
ATOM 1631 N N . ASP A 1 208 ? 12.261 -15.033 -16.550 1.00 47.78 208 ASP A N 1
ATOM 1632 C CA . ASP A 1 208 ? 12.503 -15.489 -15.195 1.00 47.78 208 ASP A CA 1
ATOM 1633 C C . ASP A 1 208 ? 12.527 -17.021 -15.232 1.00 47.78 208 ASP A C 1
ATOM 1635 O O . ASP A 1 208 ? 11.528 -17.668 -15.544 1.00 47.78 208 ASP A O 1
ATOM 1639 N N . GLY A 1 209 ? 13.717 -17.581 -15.008 1.00 39.25 209 GLY A N 1
ATOM 1640 C CA . GLY A 1 209 ? 13.978 -19.007 -14.896 1.00 39.25 209 GLY A CA 1
ATOM 1641 C C . GLY A 1 209 ? 13.231 -19.621 -13.719 1.00 39.25 209 GLY A C 1
ATOM 1642 O O . GLY A 1 209 ? 13.827 -19.983 -12.712 1.00 39.25 209 GLY A O 1
ATOM 1643 N N . GLU A 1 210 ? 11.923 -19.789 -13.865 1.00 42.09 210 GLU A N 1
ATOM 1644 C CA . GLU A 1 210 ? 11.094 -20.585 -12.973 1.00 42.09 210 GLU A CA 1
ATOM 1645 C C . GLU A 1 210 ? 11.056 -22.034 -13.482 1.00 42.09 210 GLU A C 1
ATOM 1647 O O . GLU A 1 210 ? 10.009 -22.649 -13.660 1.00 42.09 210 GLU A O 1
ATOM 1652 N N . THR A 1 211 ? 12.241 -22.625 -13.685 1.00 30.62 211 THR A N 1
ATOM 1653 C CA . THR A 1 211 ? 12.418 -24.064 -13.467 1.00 30.62 211 THR A CA 1
ATOM 1654 C C . THR A 1 211 ? 12.397 -24.309 -11.961 1.00 30.62 211 THR A C 1
ATOM 1656 O O . THR A 1 211 ? 13.412 -24.631 -11.347 1.00 30.62 211 THR A O 1
ATOM 1659 N N . MET A 1 212 ? 11.220 -24.176 -11.346 1.00 38.50 212 MET A N 1
ATOM 1660 C CA . MET A 1 212 ? 10.908 -25.081 -10.249 1.00 38.50 212 MET A CA 1
ATOM 1661 C C . MET A 1 212 ? 10.882 -26.478 -10.861 1.00 38.50 212 MET A C 1
ATOM 1663 O O . MET A 1 212 ? 10.260 -26.686 -11.900 1.00 38.50 212 MET A O 1
ATOM 1667 N N . GLN A 1 213 ? 11.612 -27.416 -10.267 1.00 30.80 213 GLN A N 1
ATOM 1668 C CA . GLN A 1 213 ? 11.683 -28.802 -10.710 1.00 30.80 213 GLN A CA 1
ATOM 1669 C C . GLN A 1 213 ? 10.268 -29.397 -10.811 1.00 30.80 213 GLN A C 1
ATOM 1671 O O . GLN A 1 213 ? 9.707 -29.882 -9.830 1.00 30.80 213 GLN A O 1
ATOM 1676 N N . VAL A 1 214 ? 9.678 -29.365 -12.007 1.00 32.41 214 VAL A N 1
ATOM 1677 C CA . VAL A 1 214 ? 8.471 -30.122 -12.320 1.00 32.41 214 VAL A CA 1
ATOM 1678 C C . VAL A 1 214 ? 8.923 -31.563 -12.492 1.00 32.41 214 VAL A C 1
ATOM 1680 O O . VAL A 1 214 ? 9.274 -32.011 -13.584 1.00 32.41 214 VAL A O 1
ATOM 1683 N N . SER A 1 215 ? 8.913 -32.310 -11.392 1.00 32.56 215 SER A N 1
ATOM 1684 C CA . SER A 1 215 ? 8.696 -33.748 -11.496 1.00 32.56 215 SER A CA 1
ATOM 1685 C C . SER A 1 215 ? 7.390 -33.938 -12.269 1.00 32.56 215 SER A C 1
ATOM 1687 O O . SER A 1 215 ? 6.335 -33.524 -11.800 1.00 32.56 215 SER A O 1
ATOM 1689 N N . LYS A 1 216 ? 7.514 -34.448 -13.503 1.00 35.31 216 LYS A N 1
ATOM 1690 C CA . LYS A 1 216 ? 6.464 -34.763 -14.489 1.00 35.31 216 LYS A CA 1
ATOM 1691 C C . LYS A 1 216 ? 5.027 -34.607 -13.969 1.00 35.31 216 LYS A C 1
ATOM 1693 O O . LYS A 1 216 ? 4.467 -35.547 -13.410 1.00 35.31 216 LYS A O 1
ATOM 1698 N N . VAL A 1 217 ? 4.384 -33.483 -14.284 1.00 32.44 217 VAL A N 1
ATOM 1699 C CA . VAL A 1 217 ? 2.919 -33.416 -14.326 1.00 32.44 217 VAL A CA 1
ATOM 1700 C C . VAL A 1 217 ? 2.498 -33.166 -15.767 1.00 32.44 217 VAL A C 1
ATOM 1702 O O . VAL A 1 217 ? 2.927 -32.218 -16.420 1.00 32.44 217 VAL A O 1
ATOM 1705 N N . ARG A 1 218 ? 1.703 -34.106 -16.272 1.00 26.70 218 ARG A N 1
ATOM 1706 C CA . ARG A 1 218 ? 1.125 -34.139 -17.616 1.00 26.70 218 ARG A CA 1
ATOM 1707 C C . ARG A 1 218 ? 0.262 -32.884 -17.859 1.00 26.70 218 ARG A C 1
ATOM 1709 O O . ARG A 1 218 ? -0.369 -32.421 -16.910 1.00 26.70 218 ARG A O 1
ATOM 1716 N N . PRO A 1 219 ? 0.173 -32.357 -19.096 1.00 28.80 219 PRO A N 1
ATOM 1717 C CA . PRO A 1 219 ? -0.601 -31.147 -19.373 1.00 28.80 219 PRO A CA 1
ATOM 1718 C C . PRO A 1 219 ? -2.076 -31.331 -18.993 1.00 28.80 219 PRO A C 1
ATOM 1720 O O . PRO A 1 219 ? -2.728 -32.248 -19.496 1.00 28.80 219 PRO A O 1
ATOM 1723 N N . GLN A 1 220 ? -2.603 -30.467 -18.120 1.00 30.80 220 GLN A N 1
ATOM 1724 C CA . GLN A 1 220 ? -4.044 -30.339 -17.896 1.00 30.80 220 GLN A CA 1
ATOM 1725 C C . GLN A 1 220 ? -4.615 -29.210 -18.757 1.00 30.80 220 GLN A C 1
ATOM 1727 O O . GLN A 1 220 ? -4.038 -28.131 -18.871 1.00 30.80 220 GLN A O 1
ATOM 1732 N N . ALA A 1 221 ? -5.760 -29.509 -19.369 1.00 30.88 221 ALA A N 1
ATOM 1733 C CA . ALA A 1 221 ? -6.597 -28.604 -20.149 1.00 30.88 221 ALA A CA 1
ATOM 1734 C C . ALA A 1 221 ? -7.055 -27.381 -19.316 1.00 30.88 221 ALA A C 1
ATOM 1736 O O . ALA A 1 221 ? -7.072 -27.463 -18.085 1.00 30.88 221 ALA A O 1
ATOM 1737 N N . PRO A 1 222 ? -7.434 -26.252 -19.952 1.00 32.94 222 PRO A N 1
ATOM 1738 C CA . PRO A 1 222 ? -7.703 -24.998 -19.251 1.00 32.94 222 PRO A CA 1
ATOM 1739 C C . PRO A 1 222 ? -8.832 -25.161 -18.226 1.00 32.94 222 PRO A C 1
ATOM 1741 O O . PRO A 1 222 ? -9.964 -25.511 -18.563 1.00 32.94 222 PRO A O 1
ATOM 1744 N N . ALA A 1 223 ? -8.499 -24.922 -16.957 1.00 33.72 223 ALA A N 1
ATOM 1745 C CA . ALA A 1 223 ? -9.428 -25.051 -15.846 1.00 33.72 223 ALA A CA 1
ATOM 1746 C C . ALA A 1 223 ? -10.462 -23.914 -15.853 1.00 33.72 223 ALA A C 1
ATOM 1748 O O . ALA A 1 223 ? -10.135 -22.746 -16.067 1.00 33.72 223 ALA A O 1
ATOM 1749 N N . LYS A 1 224 ? -11.724 -24.273 -15.593 1.00 27.95 224 LYS A N 1
ATOM 1750 C CA . LYS A 1 224 ? -12.831 -23.332 -15.377 1.00 27.95 224 LYS A CA 1
ATOM 1751 C C . LYS A 1 224 ? -12.542 -22.416 -14.171 1.00 27.95 224 LYS A C 1
ATOM 1753 O O . LYS A 1 224 ? -11.841 -22.847 -13.253 1.00 27.95 224 LYS A O 1
ATOM 1758 N N . PRO A 1 225 ? -13.080 -21.179 -14.152 1.00 35.50 225 PRO A N 1
ATOM 1759 C CA . PRO A 1 225 ? -12.834 -20.238 -13.066 1.00 35.50 225 PRO A CA 1
ATOM 1760 C C . PRO A 1 225 ? -13.324 -20.819 -11.736 1.00 35.50 225 PRO A C 1
ATOM 1762 O O . PRO A 1 225 ? -14.485 -21.205 -11.615 1.00 35.50 225 PRO A O 1
ATOM 1765 N N . LYS A 1 226 ? -12.416 -20.897 -10.760 1.00 35.28 226 LYS A N 1
ATOM 1766 C CA . LYS A 1 226 ? -12.704 -21.376 -9.407 1.00 35.28 226 LYS A CA 1
ATOM 1767 C C . LYS A 1 226 ? -13.381 -20.282 -8.584 1.00 35.28 226 LYS A C 1
ATOM 1769 O O . LYS A 1 226 ? -13.029 -19.108 -8.694 1.00 35.28 226 LYS A O 1
ATOM 1774 N N . THR A 1 227 ? -14.341 -20.671 -7.754 1.00 35.38 227 THR A N 1
ATOM 1775 C CA . THR A 1 227 ? -15.027 -19.793 -6.798 1.00 35.38 227 THR A CA 1
ATOM 1776 C C . THR A 1 227 ? -14.101 -19.376 -5.650 1.00 35.38 227 THR A C 1
ATOM 1778 O O . THR A 1 227 ? -13.176 -20.098 -5.284 1.00 35.38 227 THR A O 1
ATOM 1781 N N . LEU A 1 228 ? -14.373 -18.202 -5.067 1.00 42.16 228 LEU A N 1
ATOM 1782 C CA . LEU A 1 228 ? -13.551 -17.496 -4.068 1.00 42.16 228 LEU A CA 1
ATOM 1783 C C . LEU A 1 228 ? -13.212 -18.318 -2.800 1.00 42.16 228 LEU A C 1
ATOM 1785 O O . LEU A 1 228 ? -12.248 -18.006 -2.109 1.00 42.16 228 LEU A O 1
ATOM 1789 N N . GLU A 1 229 ? -13.954 -19.385 -2.504 1.00 39.97 229 GLU A N 1
ATOM 1790 C CA . GLU A 1 229 ? -13.671 -20.304 -1.389 1.00 39.97 229 GLU A CA 1
ATOM 1791 C C . GLU A 1 229 ? -12.510 -21.272 -1.687 1.00 39.97 229 GLU A C 1
ATOM 1793 O O . GLU A 1 229 ? -11.770 -21.664 -0.782 1.00 39.97 229 GLU A O 1
ATOM 1798 N N . GLU A 1 230 ? -12.273 -21.598 -2.960 1.00 37.09 230 GLU A N 1
ATOM 1799 C CA . GLU A 1 230 ? -11.308 -22.619 -3.393 1.00 37.09 230 GLU A CA 1
ATOM 1800 C C . GLU A 1 230 ? -9.857 -22.109 -3.463 1.00 37.09 230 GLU A C 1
ATOM 1802 O O . GLU A 1 230 ? -8.918 -22.899 -3.515 1.00 37.09 230 GLU A O 1
ATOM 1807 N N . LEU A 1 231 ? -9.651 -20.788 -3.389 1.00 41.00 231 LEU A N 1
ATOM 1808 C CA . LEU A 1 231 ? -8.327 -20.162 -3.239 1.00 41.00 231 LEU A CA 1
ATOM 1809 C C . LEU A 1 231 ? -7.747 -20.341 -1.826 1.00 41.00 231 LEU A C 1
ATOM 1811 O O . LEU A 1 231 ? -6.700 -19.785 -1.502 1.00 41.00 231 LEU A O 1
ATOM 1815 N N . THR A 1 232 ? -8.435 -21.092 -0.961 1.00 47.53 232 THR A N 1
ATOM 1816 C CA . THR A 1 232 ? -8.104 -21.176 0.455 1.00 47.53 232 THR A CA 1
ATOM 1817 C C . THR A 1 232 ? -8.208 -22.597 1.038 1.00 47.53 232 THR A C 1
ATOM 1819 O O . THR A 1 232 ? -8.940 -22.837 1.996 1.00 47.53 232 THR A O 1
ATOM 1822 N N . GLY A 1 233 ? -7.438 -23.545 0.496 1.00 31.67 233 GLY A N 1
ATOM 1823 C CA . GLY A 1 233 ? -7.196 -24.866 1.111 1.00 31.67 233 GLY A CA 1
ATOM 1824 C C . GLY A 1 233 ? -6.078 -24.855 2.176 1.00 31.67 233 GLY A C 1
ATOM 1825 O O . GLY A 1 233 ? -5.323 -23.883 2.235 1.00 31.67 233 GLY A O 1
ATOM 1826 N N . PRO A 1 234 ? -5.977 -25.887 3.043 1.00 33.50 234 PRO A N 1
ATOM 1827 C CA . PRO A 1 234 ? -5.065 -25.899 4.190 1.00 33.50 234 PRO A CA 1
ATOM 1828 C C . PRO A 1 234 ? -3.601 -26.122 3.772 1.00 33.50 234 PRO A C 1
ATOM 1830 O O . PRO A 1 234 ? -3.317 -26.827 2.806 1.00 33.50 234 PRO A O 1
ATOM 1833 N N . SER A 1 235 ? -2.673 -25.520 4.521 1.00 35.97 235 SER A N 1
ATOM 1834 C CA . SER A 1 235 ? -1.224 -25.743 4.392 1.00 35.97 235 SER A CA 1
ATOM 1835 C C . SER A 1 235 ? -0.825 -27.090 5.023 1.00 35.97 235 SER A C 1
ATOM 1837 O O . SER A 1 235 ? -1.454 -27.472 6.011 1.00 35.97 235 SER A O 1
ATOM 1839 N N . PRO A 1 236 ? 0.201 -27.801 4.509 1.00 34.16 236 PRO A N 1
ATOM 1840 C CA . PRO A 1 236 ? 0.677 -29.054 5.094 1.00 34.16 236 PRO A CA 1
ATOM 1841 C C . PRO A 1 236 ? 1.418 -28.829 6.420 1.00 34.16 236 PRO A C 1
ATOM 1843 O O . PRO A 1 236 ? 2.033 -27.782 6.639 1.00 34.16 236 PRO A O 1
ATOM 1846 N N . ASP A 1 237 ? 1.335 -29.845 7.277 1.00 30.67 237 ASP A N 1
ATOM 1847 C CA . ASP A 1 237 ? 1.870 -29.918 8.635 1.00 30.67 237 ASP A CA 1
ATOM 1848 C C . ASP A 1 237 ? 3.360 -29.558 8.742 1.00 30.67 237 ASP A C 1
ATOM 1850 O O . ASP A 1 237 ? 4.220 -30.116 8.057 1.00 30.67 237 ASP A O 1
ATOM 1854 N N . VAL A 1 238 ? 3.673 -28.666 9.684 1.00 31.34 238 VAL A N 1
ATOM 1855 C CA . VAL A 1 238 ? 5.033 -28.464 10.197 1.00 31.34 238 VAL A CA 1
ATOM 1856 C C . VAL A 1 238 ? 5.275 -29.520 11.283 1.00 31.34 238 VAL A C 1
ATOM 1858 O O . VAL A 1 238 ? 4.509 -29.570 12.247 1.00 31.34 238 VAL A O 1
ATOM 1861 N N . PRO A 1 239 ? 6.313 -30.371 11.183 1.00 28.56 239 PRO A N 1
ATOM 1862 C CA . PRO A 1 239 ? 6.526 -31.431 12.156 1.00 28.56 239 PRO A CA 1
ATOM 1863 C C . PRO A 1 239 ? 7.010 -30.860 13.493 1.00 28.56 239 PRO A C 1
ATOM 1865 O O . PRO A 1 239 ? 8.129 -30.363 13.623 1.00 28.56 239 PRO A O 1
ATOM 1868 N N . THR A 1 240 ? 6.177 -31.010 14.519 1.00 29.20 240 THR A N 1
ATOM 1869 C CA . THR A 1 240 ? 6.564 -30.952 15.929 1.00 29.20 240 THR A CA 1
ATOM 1870 C C . THR A 1 240 ? 7.571 -32.057 16.237 1.00 29.20 240 THR A C 1
ATOM 1872 O O . THR A 1 240 ? 7.229 -33.240 16.216 1.00 29.20 240 THR A O 1
ATOM 1875 N N . ARG A 1 241 ? 8.808 -31.690 16.585 1.00 27.92 241 ARG A N 1
ATOM 1876 C CA . ARG A 1 241 ? 9.701 -32.571 17.347 1.00 27.92 241 ARG A CA 1
ATOM 1877 C C . ARG A 1 241 ? 9.590 -32.229 18.827 1.00 27.92 241 ARG A C 1
ATOM 1879 O O . ARG A 1 241 ? 10.153 -31.243 19.292 1.00 27.92 241 ARG A O 1
ATOM 1886 N N . SER A 1 242 ? 8.859 -33.075 19.545 1.00 26.12 242 SER A N 1
ATOM 1887 C CA . SER A 1 242 ? 8.903 -33.168 21.000 1.00 26.12 242 SER A CA 1
ATOM 1888 C C . SER A 1 242 ? 10.160 -33.903 21.470 1.00 26.12 242 SER A C 1
ATOM 1890 O O . SER A 1 242 ? 10.571 -34.899 20.880 1.00 26.12 242 SER A O 1
ATOM 1892 N N . SER A 1 243 ? 10.678 -33.413 22.597 1.00 28.05 243 SER A N 1
ATOM 1893 C CA . SER A 1 243 ? 11.292 -34.148 23.712 1.00 28.05 243 SER A CA 1
ATOM 1894 C C . SER A 1 243 ? 12.530 -35.022 23.469 1.00 28.05 243 SER A C 1
ATOM 1896 O O . SER A 1 243 ? 12.429 -36.173 23.058 1.00 28.05 243 SER A O 1
ATOM 1898 N N . LEU A 1 244 ? 13.664 -34.549 23.991 1.00 29.11 244 LEU A N 1
ATOM 1899 C CA . LEU A 1 244 ? 14.508 -35.361 24.870 1.00 29.11 244 LEU A CA 1
ATOM 1900 C C . LEU A 1 244 ? 14.722 -34.572 26.161 1.00 29.11 244 LEU A C 1
ATOM 1902 O O . LEU A 1 244 ? 15.149 -33.419 26.140 1.00 29.11 244 LEU A O 1
ATOM 1906 N N . GLY A 1 245 ? 14.314 -35.179 27.269 1.00 23.61 245 GLY A N 1
ATOM 1907 C CA . GLY A 1 245 ? 14.362 -34.586 28.591 1.00 23.61 245 GLY A CA 1
ATOM 1908 C C . GLY A 1 245 ? 15.581 -35.000 29.406 1.00 23.61 245 GLY A C 1
ATOM 1909 O O . GLY A 1 245 ? 16.313 -35.925 29.072 1.00 23.61 245 GLY A O 1
ATOM 1910 N N . ALA A 1 246 ? 15.631 -34.330 30.554 1.00 24.88 246 ALA A N 1
ATOM 1911 C CA . ALA A 1 246 ? 16.157 -34.767 31.839 1.00 24.88 246 ALA A CA 1
ATOM 1912 C C . ALA A 1 246 ? 17.674 -34.680 32.100 1.00 24.88 246 ALA A C 1
ATOM 1914 O O . ALA A 1 246 ? 18.482 -35.494 31.675 1.00 24.88 246 ALA A O 1
ATOM 1915 N N . ALA A 1 247 ? 17.961 -33.755 33.022 1.00 27.94 247 ALA A N 1
ATOM 1916 C CA . ALA A 1 247 ? 18.783 -33.974 34.208 1.00 27.94 247 ALA A CA 1
ATOM 1917 C C . ALA A 1 247 ? 20.294 -34.171 34.010 1.00 27.94 247 ALA A C 1
ATOM 1919 O O . ALA A 1 247 ? 20.798 -35.289 33.977 1.00 27.94 247 ALA A O 1
ATOM 1920 N N . LYS A 1 248 ? 21.027 -33.054 34.085 1.00 29.83 248 LYS A N 1
ATOM 1921 C CA . LYS A 1 248 ? 22.131 -32.836 35.043 1.00 29.83 248 LYS A CA 1
ATOM 1922 C C . LYS A 1 248 ? 22.719 -31.445 34.823 1.00 29.83 248 LYS A C 1
ATOM 1924 O O . LYS A 1 248 ? 23.345 -31.215 33.802 1.00 29.83 248 LYS A O 1
ATOM 1929 N N . LEU A 1 249 ? 22.504 -30.556 35.793 1.00 28.06 249 LEU A N 1
ATOM 1930 C CA . LEU A 1 249 ? 23.446 -29.550 36.316 1.00 28.06 249 LEU A CA 1
ATOM 1931 C C . LEU A 1 249 ? 22.652 -28.555 37.168 1.00 28.06 249 LEU A C 1
ATOM 1933 O O . LEU A 1 249 ? 22.334 -27.443 36.767 1.00 28.06 249 LEU A O 1
ATOM 1937 N N . ALA A 1 250 ? 22.306 -28.995 38.375 1.00 26.86 250 ALA A N 1
ATOM 1938 C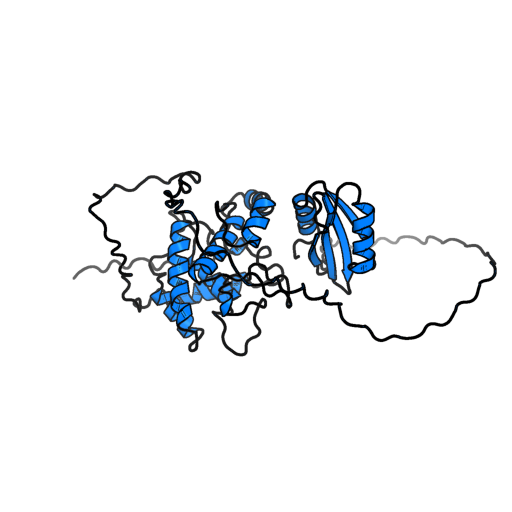 CA . ALA A 1 250 ? 22.025 -28.084 39.469 1.00 26.86 250 ALA A CA 1
ATOM 1939 C C . ALA A 1 250 ? 23.341 -27.863 40.222 1.00 26.86 250 ALA A C 1
ATOM 1941 O O . ALA A 1 250 ? 23.833 -28.805 40.844 1.00 26.86 250 ALA A O 1
ATOM 1942 N N . LYS A 1 251 ? 23.904 -26.650 40.156 1.00 27.92 251 LYS A N 1
ATOM 1943 C CA . LYS A 1 251 ? 24.342 -25.857 41.322 1.00 27.92 251 LYS A CA 1
ATOM 1944 C C . LYS A 1 251 ? 25.105 -24.592 40.910 1.00 27.92 251 LYS A C 1
ATOM 1946 O O . LYS A 1 251 ? 25.948 -24.629 40.026 1.00 27.92 251 LYS A O 1
ATOM 1951 N N . ALA A 1 252 ? 24.830 -23.548 41.697 1.00 30.06 252 ALA A N 1
ATOM 1952 C CA . ALA A 1 252 ? 25.535 -22.275 41.854 1.00 30.06 252 ALA A CA 1
ATOM 1953 C C . ALA A 1 252 ? 25.321 -21.211 40.768 1.00 30.06 252 ALA A C 1
ATOM 1955 O O . ALA A 1 252 ? 26.165 -21.075 39.903 1.00 30.06 252 ALA A O 1
ATOM 1956 N N . VAL A 1 253 ? 24.256 -20.403 40.902 1.00 32.47 253 VAL A N 1
ATOM 1957 C CA . VAL A 1 253 ? 24.306 -18.923 40.841 1.00 32.47 253 VAL A CA 1
ATOM 1958 C C . VAL A 1 253 ? 23.086 -18.377 41.611 1.00 32.47 253 VAL A C 1
ATOM 1960 O O . VAL A 1 253 ? 21.952 -18.785 41.375 1.00 32.47 253 VAL A O 1
ATOM 1963 N N . THR A 1 254 ? 23.329 -17.494 42.576 1.00 35.50 254 THR A N 1
ATOM 1964 C CA . THR A 1 254 ? 22.337 -16.694 43.321 1.00 35.50 254 THR A CA 1
ATOM 1965 C C . THR A 1 254 ? 21.574 -15.724 42.402 1.00 35.50 254 THR A C 1
ATOM 1967 O O . THR A 1 254 ? 22.197 -15.152 41.510 1.00 35.50 254 THR A O 1
ATOM 1970 N N . PRO A 1 255 ? 20.266 -15.473 42.608 1.00 35.81 255 PRO A N 1
ATOM 1971 C CA . PRO A 1 255 ? 19.509 -14.546 41.765 1.00 35.81 255 PRO A CA 1
ATOM 1972 C C . PRO A 1 255 ? 19.948 -13.085 41.990 1.00 35.81 255 PRO A C 1
ATOM 1974 O O . PRO A 1 255 ? 20.128 -12.688 43.144 1.00 35.81 255 PRO A O 1
ATOM 1977 N N . PRO A 1 256 ? 20.094 -12.262 40.933 1.00 36.50 256 PRO A N 1
ATOM 1978 C CA . PRO A 1 256 ? 20.256 -10.825 41.089 1.00 36.50 256 PRO A CA 1
ATOM 1979 C C . PRO A 1 256 ? 18.916 -10.164 41.444 1.00 36.50 256 PRO A C 1
ATOM 1981 O O . PRO A 1 256 ? 17.856 -10.512 40.922 1.00 36.50 256 PRO A O 1
ATOM 1984 N N . THR A 1 257 ? 18.994 -9.197 42.349 1.00 37.22 257 THR A N 1
ATOM 1985 C CA . THR A 1 257 ? 17.934 -8.284 42.789 1.00 37.22 257 THR A CA 1
ATOM 1986 C C . THR A 1 257 ? 17.274 -7.560 41.599 1.00 37.22 257 THR A C 1
ATOM 1988 O O . THR A 1 257 ? 17.989 -7.152 40.681 1.00 37.22 257 THR A O 1
ATOM 1991 N N . PRO A 1 258 ? 15.942 -7.351 41.589 1.00 40.31 258 PRO A N 1
ATOM 1992 C CA . PRO A 1 258 ? 15.277 -6.592 40.529 1.00 40.31 258 PRO A CA 1
ATOM 1993 C C . PRO A 1 258 ? 15.685 -5.103 40.554 1.00 40.31 258 PRO A C 1
ATOM 1995 O O . PRO A 1 258 ? 15.845 -4.540 41.641 1.00 40.31 258 PRO A O 1
ATOM 1998 N N . PRO A 1 259 ? 15.834 -4.439 39.391 1.00 41.19 259 PRO A N 1
ATOM 1999 C CA . PRO A 1 259 ? 16.106 -3.005 39.339 1.00 41.19 259 PRO A CA 1
ATOM 2000 C C . PRO A 1 259 ? 14.868 -2.182 39.754 1.00 41.19 259 PRO A C 1
ATOM 2002 O O . PRO A 1 259 ? 13.736 -2.613 39.517 1.00 41.19 259 PRO A O 1
ATOM 2005 N N . PRO A 1 260 ? 15.053 -0.996 40.365 1.00 35.59 260 PRO A N 1
ATOM 2006 C CA . PRO A 1 260 ? 13.950 -0.136 40.777 1.00 35.59 260 PRO A CA 1
ATOM 2007 C C . PRO A 1 260 ? 13.239 0.505 39.577 1.00 35.59 260 PRO A C 1
ATOM 2009 O O . PRO A 1 260 ? 13.835 0.768 38.532 1.00 35.59 260 PRO A O 1
ATOM 2012 N N . ALA A 1 261 ? 11.944 0.763 39.766 1.00 33.09 261 ALA A N 1
ATOM 2013 C CA . ALA A 1 261 ? 11.053 1.411 38.814 1.00 33.09 261 ALA A CA 1
ATOM 2014 C C . ALA A 1 261 ? 11.610 2.756 38.315 1.00 33.09 261 ALA A C 1
ATOM 2016 O O . ALA A 1 261 ? 11.980 3.625 39.105 1.00 33.09 261 ALA A O 1
ATOM 2017 N N . VAL A 1 262 ? 11.625 2.932 36.993 1.00 34.62 262 VAL A N 1
ATOM 2018 C CA . VAL A 1 262 ? 11.994 4.191 36.342 1.00 34.62 262 VAL A CA 1
ATOM 2019 C C . VAL A 1 262 ? 10.825 5.168 36.466 1.00 34.62 262 VAL A C 1
ATOM 2021 O O . VAL A 1 262 ? 9.752 4.966 35.901 1.00 34.62 262 VAL A O 1
ATOM 2024 N N . THR A 1 263 ? 11.040 6.228 37.236 1.00 30.88 263 THR A N 1
ATOM 2025 C CA . THR A 1 263 ? 10.174 7.406 37.348 1.00 30.88 263 THR A CA 1
ATOM 2026 C C . THR A 1 263 ? 10.235 8.269 36.078 1.00 30.88 263 THR A C 1
ATOM 2028 O O . THR A 1 263 ? 11.335 8.488 35.566 1.00 30.88 263 THR A O 1
ATOM 2031 N N . PRO A 1 264 ? 9.111 8.827 35.589 1.00 36.44 264 PRO A N 1
ATOM 2032 C CA . PRO A 1 264 ? 9.123 9.830 34.523 1.00 36.44 264 PRO A CA 1
ATOM 2033 C C . PRO A 1 264 ? 9.672 11.190 35.016 1.00 36.44 264 PRO A C 1
ATOM 2035 O O . PRO A 1 264 ? 9.579 11.489 36.210 1.00 36.44 264 PRO A O 1
ATOM 2038 N N . PRO A 1 265 ? 10.255 12.021 34.126 1.00 34.62 265 PRO A N 1
ATOM 2039 C CA . PRO A 1 265 ? 10.995 13.215 34.520 1.00 34.62 265 PRO A CA 1
ATOM 2040 C C . PRO A 1 265 ? 10.109 14.375 35.000 1.00 34.62 265 PRO A C 1
ATOM 2042 O O . PRO A 1 265 ? 8.987 14.596 34.547 1.00 34.62 265 PRO A O 1
ATOM 2045 N N . VAL A 1 266 ? 10.702 15.124 35.929 1.00 30.94 266 VAL A N 1
ATOM 2046 C CA . VAL A 1 266 ? 10.227 16.319 36.631 1.00 30.94 266 VAL A CA 1
ATOM 2047 C C . VAL A 1 266 ? 9.904 17.471 35.668 1.00 30.94 266 VAL A C 1
ATOM 2049 O O . VAL A 1 266 ? 10.744 17.869 34.865 1.00 30.94 266 VAL A O 1
ATOM 2052 N N . ALA A 1 267 ? 8.716 18.065 35.811 1.00 33.31 267 ALA A N 1
ATOM 2053 C CA . ALA A 1 267 ? 8.399 19.398 35.293 1.00 33.31 267 ALA A CA 1
ATOM 2054 C C . ALA A 1 267 ? 8.815 20.471 36.323 1.00 33.31 267 ALA A C 1
ATOM 2056 O O . ALA A 1 267 ? 8.606 20.254 37.521 1.00 33.31 267 ALA A O 1
ATOM 2057 N N . PRO A 1 268 ? 9.381 21.625 35.919 1.00 32.44 268 PRO A N 1
ATOM 2058 C CA . PRO A 1 268 ? 9.763 22.658 36.871 1.00 32.44 268 PRO A CA 1
ATOM 2059 C C . PRO A 1 268 ? 8.537 23.384 37.438 1.00 32.44 268 PRO A C 1
ATOM 2061 O O . PRO A 1 268 ? 7.573 23.696 36.738 1.00 32.44 268 PRO A O 1
ATOM 2064 N N . ALA A 1 269 ? 8.611 23.644 38.741 1.00 27.56 269 ALA A N 1
ATOM 2065 C CA . ALA A 1 269 ? 7.622 24.350 39.535 1.00 27.56 269 ALA A CA 1
ATOM 2066 C C . ALA A 1 269 ? 7.487 25.825 39.122 1.00 27.56 269 ALA A C 1
ATOM 2068 O O . ALA A 1 269 ? 8.485 26.529 38.987 1.00 27.56 269 ALA A O 1
ATOM 2069 N N . VAL A 1 270 ? 6.246 26.315 39.043 1.00 31.41 270 VAL A N 1
ATOM 2070 C CA . VAL A 1 270 ? 5.936 27.738 39.228 1.00 31.41 270 VAL A CA 1
ATOM 2071 C C . VAL A 1 270 ? 4.802 27.868 40.243 1.00 31.41 270 VAL A C 1
ATOM 2073 O O . VAL A 1 270 ? 3.797 27.159 40.217 1.00 31.41 270 VAL A O 1
ATOM 2076 N N . VAL A 1 271 ? 5.067 28.761 41.184 1.00 28.88 271 VAL A N 1
ATOM 2077 C CA . VAL A 1 271 ? 4.424 29.041 42.463 1.00 28.88 271 VAL A CA 1
ATOM 2078 C C . VAL A 1 271 ? 3.001 29.597 42.297 1.00 28.88 271 VAL A C 1
ATOM 2080 O O . VAL A 1 271 ? 2.772 30.509 41.508 1.00 28.88 271 VAL A O 1
ATOM 2083 N N . LYS A 1 272 ? 2.048 29.090 43.095 1.00 31.89 272 LYS A N 1
ATOM 2084 C CA . LYS A 1 272 ? 0.784 29.782 43.419 1.00 31.89 272 LYS A CA 1
ATOM 2085 C C . LYS A 1 272 ? 1.019 30.748 44.583 1.00 31.89 272 LYS A C 1
ATOM 2087 O O . LYS A 1 272 ? 1.739 30.389 45.514 1.00 31.89 272 LYS A O 1
ATOM 2092 N N . PRO A 1 273 ? 0.265 31.855 44.640 1.00 29.86 273 PRO A N 1
ATOM 2093 C CA . PRO A 1 273 ? -0.525 32.036 45.854 1.00 29.86 273 PRO A CA 1
ATOM 2094 C C . PRO A 1 273 ? -1.993 32.417 45.609 1.00 29.86 273 PRO A C 1
ATOM 2096 O O . PRO A 1 273 ? -2.326 33.191 44.721 1.00 29.86 273 PRO A O 1
ATOM 2099 N N . ALA A 1 274 ? -2.819 31.795 46.457 1.00 26.12 274 ALA A N 1
ATOM 2100 C CA . ALA A 1 274 ? -4.018 32.267 47.153 1.00 26.12 274 ALA A CA 1
ATOM 2101 C C . ALA A 1 274 ? -5.093 33.108 46.430 1.00 26.12 274 ALA A C 1
ATOM 2103 O O . ALA A 1 274 ? -4.866 34.211 45.947 1.00 26.12 274 ALA A O 1
ATOM 2104 N N . ALA A 1 275 ? -6.325 32.595 46.519 1.00 30.08 275 ALA A N 1
ATOM 2105 C CA . ALA A 1 275 ? -7.566 33.362 46.423 1.00 30.08 275 ALA A CA 1
ATOM 2106 C C . ALA A 1 275 ? -7.702 34.365 47.589 1.00 30.08 275 ALA A C 1
ATOM 2108 O O . ALA A 1 275 ? -7.061 34.187 48.628 1.00 30.08 275 ALA A O 1
ATOM 2109 N N . PRO A 1 276 ? -8.613 35.345 47.462 1.00 33.38 276 PRO A N 1
ATOM 2110 C CA . PRO A 1 276 ? -9.764 35.281 48.365 1.00 33.38 276 PRO A CA 1
ATOM 2111 C C . PRO A 1 276 ? -11.126 35.603 47.721 1.00 33.38 276 PRO A C 1
ATOM 2113 O O . PRO A 1 276 ? -11.233 36.327 46.737 1.00 33.38 276 PRO A O 1
ATOM 2116 N N . GLU A 1 277 ? -12.132 34.969 48.328 1.00 26.86 277 GLU A N 1
ATOM 2117 C CA . GLU A 1 277 ? -13.539 35.329 48.572 1.00 26.86 277 GLU A CA 1
ATOM 2118 C C . GLU A 1 277 ? -14.275 36.439 47.791 1.00 26.86 277 GLU A C 1
ATOM 2120 O O . GLU A 1 277 ? -13.798 37.543 47.548 1.00 26.86 277 GLU A O 1
ATOM 2125 N N . ALA A 1 278 ? -15.544 36.117 47.505 1.00 29.59 278 ALA A N 1
ATOM 2126 C CA . ALA A 1 278 ? -16.591 36.975 46.950 1.00 29.59 278 ALA A CA 1
ATOM 2127 C C . ALA A 1 278 ? -16.972 38.151 47.881 1.00 29.59 278 ALA A C 1
ATOM 2129 O O . ALA A 1 278 ? -16.691 38.105 49.078 1.00 29.59 278 ALA A O 1
ATOM 2130 N N . PRO A 1 279 ? -17.729 39.153 47.379 1.00 34.81 279 PRO A N 1
ATOM 2131 C CA . PRO A 1 279 ? -19.168 39.074 47.660 1.00 34.81 279 PRO A CA 1
ATOM 2132 C C . PRO A 1 279 ? -20.136 39.664 46.605 1.00 34.81 279 PRO A C 1
ATOM 2134 O O . PRO A 1 279 ? -19.818 40.544 45.815 1.00 34.81 279 PRO A O 1
ATOM 2137 N N . ALA A 1 280 ? -21.377 39.184 46.748 1.00 28.91 280 ALA A N 1
ATOM 2138 C CA . ALA A 1 280 ? -22.674 39.865 46.638 1.00 28.91 280 ALA A CA 1
ATOM 2139 C C . ALA A 1 280 ? -23.220 40.388 45.289 1.00 28.91 280 ALA A C 1
ATOM 2141 O O . ALA A 1 280 ? -22.679 41.239 44.591 1.00 28.91 280 ALA A O 1
ATOM 2142 N N . ALA A 1 281 ? -24.437 39.906 45.031 1.00 32.38 281 ALA A N 1
ATOM 2143 C CA . ALA A 1 281 ? -25.363 40.229 43.958 1.00 32.38 281 ALA A CA 1
ATOM 2144 C C . ALA A 1 281 ? -25.824 41.696 43.906 1.00 32.38 281 ALA A C 1
ATOM 2146 O O . ALA A 1 281 ? -26.046 42.308 44.946 1.00 32.38 281 ALA A O 1
ATOM 2147 N N . LYS A 1 282 ? -26.155 42.163 42.690 1.00 29.22 282 LYS A N 1
ATOM 2148 C CA . LYS A 1 282 ? -27.271 43.083 42.382 1.00 29.22 282 LYS A CA 1
ATOM 2149 C C . LYS A 1 282 ? -27.767 42.845 40.938 1.00 29.22 282 LYS A C 1
ATOM 2151 O O . LYS A 1 282 ? -26.998 42.863 39.986 1.00 29.22 282 LYS A O 1
ATOM 2156 N N . ARG A 1 283 ? -29.073 42.617 40.792 1.00 30.25 283 ARG A N 1
ATOM 2157 C CA . ARG A 1 283 ? -29.914 42.705 39.568 1.00 30.25 283 ARG A CA 1
ATOM 2158 C C . ARG A 1 283 ? -30.964 43.806 39.854 1.00 30.25 283 ARG A C 1
ATOM 2160 O O . ARG A 1 283 ? -31.060 44.176 41.026 1.00 30.25 283 ARG A O 1
ATOM 2167 N N . PRO A 1 284 ? -31.858 44.237 38.933 1.00 45.56 284 PRO A N 1
ATOM 2168 C CA . PRO A 1 284 ? -31.964 44.029 37.473 1.00 45.56 284 PRO A CA 1
ATOM 2169 C C . PRO A 1 284 ? -32.333 45.326 36.685 1.00 45.56 284 PRO A C 1
ATOM 2171 O O . PRO A 1 284 ? -32.698 46.323 37.291 1.00 45.56 284 PRO A O 1
ATOM 2174 N N . ALA A 1 285 ? -32.391 45.290 35.340 1.00 30.92 285 ALA A N 1
ATOM 2175 C CA . ALA A 1 285 ? -33.350 46.112 34.566 1.00 30.92 285 ALA A CA 1
ATOM 2176 C C . ALA A 1 285 ? -33.579 45.619 33.111 1.00 30.92 285 ALA A C 1
ATOM 2178 O O . ALA A 1 285 ? -32.703 45.679 32.260 1.00 30.92 285 ALA A O 1
ATOM 2179 N N . ARG A 1 286 ? -34.791 45.083 32.909 1.00 29.12 286 ARG A N 1
ATOM 2180 C CA . ARG A 1 286 ? -35.779 45.155 31.801 1.00 29.12 286 ARG A CA 1
ATOM 2181 C C . ARG A 1 286 ? -35.397 45.499 30.332 1.00 29.12 286 ARG A C 1
ATOM 2183 O O . ARG A 1 286 ? -34.773 46.508 30.044 1.00 29.12 286 ARG A O 1
ATOM 2190 N N . LYS A 1 287 ? -35.974 44.692 29.416 1.00 33.59 287 LYS A N 1
ATOM 2191 C CA . LYS A 1 287 ? -36.158 44.873 27.948 1.00 33.59 287 LYS A CA 1
ATOM 2192 C C . LYS A 1 287 ? -37.023 46.106 27.591 1.00 33.59 287 LYS A C 1
ATOM 2194 O O . LYS A 1 287 ? -37.785 46.552 28.451 1.00 33.59 287 LYS A O 1
ATOM 2199 N N . PRO A 1 288 ? -37.050 46.535 26.309 1.00 36.22 288 PRO A N 1
ATOM 2200 C CA . PRO A 1 288 ? -38.219 46.192 25.476 1.00 36.22 288 PRO A CA 1
ATOM 2201 C C . PRO A 1 288 ? -37.920 45.824 24.004 1.00 36.22 288 PRO A C 1
ATOM 2203 O O . PRO A 1 288 ? -36.780 45.773 23.559 1.00 36.22 288 PRO A O 1
ATOM 2206 N N . ALA A 1 289 ? -39.005 45.454 23.320 1.00 28.31 289 ALA A N 1
ATOM 2207 C CA . ALA A 1 289 ? -39.130 44.740 22.054 1.00 28.31 289 ALA A CA 1
ATOM 2208 C C . ALA A 1 289 ? -38.967 45.592 20.775 1.00 28.31 289 ALA A C 1
ATOM 2210 O O . ALA A 1 289 ? -38.920 46.816 20.813 1.00 28.31 289 ALA A O 1
ATOM 2211 N N . ALA A 1 290 ? -38.912 44.871 19.651 1.00 34.44 290 ALA A N 1
ATOM 2212 C CA . ALA A 1 290 ? -38.834 45.326 18.262 1.00 34.44 290 ALA A CA 1
ATOM 2213 C C . ALA A 1 290 ? -40.004 46.211 17.789 1.00 34.44 290 ALA A C 1
ATOM 2215 O O . ALA A 1 290 ? -41.077 46.202 18.395 1.00 34.44 290 ALA A O 1
ATOM 2216 N N . PRO A 1 291 ? -39.848 46.810 16.593 1.00 36.22 291 PRO A N 1
ATOM 2217 C CA . PRO A 1 291 ? -40.941 46.852 15.628 1.00 36.22 291 PRO A CA 1
ATOM 2218 C C . PRO A 1 291 ? -40.580 46.277 14.244 1.00 36.22 291 PRO A C 1
ATOM 2220 O O . PRO A 1 291 ? -39.464 46.399 13.742 1.00 36.22 291 PRO A O 1
ATOM 2223 N N . LEU A 1 292 ? -41.603 45.664 13.647 1.00 29.64 292 LEU A N 1
ATOM 2224 C CA . LEU A 1 292 ? -41.773 45.300 12.239 1.00 29.64 292 LEU A CA 1
ATOM 2225 C C . LEU A 1 292 ? -41.747 46.549 11.338 1.00 29.64 292 LEU A C 1
ATOM 2227 O O . LEU A 1 292 ? -42.453 47.505 11.649 1.00 29.64 292 LEU A O 1
ATOM 2231 N N . VAL A 1 293 ? -41.092 46.483 10.170 1.00 33.78 293 VAL A N 1
ATOM 2232 C CA . VAL A 1 293 ? -41.430 47.324 9.004 1.00 33.78 293 VAL A CA 1
ATOM 2233 C C . VAL A 1 293 ? -41.326 46.509 7.702 1.00 33.78 293 VAL A C 1
ATOM 2235 O O . VAL A 1 293 ? -40.266 46.028 7.320 1.00 33.78 293 VAL A O 1
ATOM 2238 N N . THR A 1 294 ? -42.512 46.326 7.119 1.00 29.31 294 THR A N 1
ATOM 2239 C CA . THR A 1 294 ? -42.969 46.127 5.728 1.00 29.31 294 THR A CA 1
ATOM 2240 C C . THR A 1 294 ? -42.037 45.663 4.601 1.00 29.31 294 THR A C 1
ATOM 2242 O O . THR A 1 294 ? -40.994 46.239 4.309 1.00 29.31 294 THR A O 1
ATOM 2245 N N . ALA A 1 295 ? -42.574 44.692 3.858 1.00 29.78 295 ALA A N 1
ATOM 2246 C CA . ALA A 1 295 ? -42.130 44.205 2.562 1.00 29.78 295 ALA A CA 1
ATOM 2247 C C . ALA A 1 295 ? -42.262 45.242 1.431 1.00 29.78 295 ALA A C 1
ATOM 2249 O O . ALA A 1 295 ? -43.174 46.066 1.409 1.00 29.78 295 ALA A O 1
ATOM 2250 N N . SER A 1 296 ? -41.405 45.107 0.421 1.00 34.25 296 SER A N 1
ATOM 2251 C CA . SER A 1 296 ? -41.667 45.557 -0.946 1.00 34.25 296 SER A CA 1
ATOM 2252 C C . SER A 1 296 ? -41.160 44.484 -1.904 1.00 34.25 296 SER A C 1
ATOM 2254 O O . SER A 1 296 ? -40.012 44.049 -1.826 1.00 34.25 296 SER A O 1
ATOM 2256 N N . ALA A 1 297 ? -42.074 44.001 -2.741 1.00 33.44 297 ALA A N 1
ATOM 2257 C CA . ALA A 1 297 ? -41.845 42.993 -3.759 1.00 33.44 297 ALA A CA 1
ATOM 2258 C C . ALA A 1 297 ? -41.212 43.625 -5.004 1.00 33.44 297 ALA A C 1
ATOM 2260 O O . ALA A 1 297 ? -41.631 44.692 -5.445 1.00 33.44 297 ALA A O 1
ATOM 2261 N N . GLY A 1 298 ? -40.246 42.930 -5.602 1.00 31.16 298 GLY A N 1
ATOM 2262 C CA . GLY A 1 298 ? -39.715 43.281 -6.912 1.00 31.16 298 GLY A CA 1
ATOM 2263 C C . GLY A 1 298 ? -38.478 42.468 -7.274 1.00 31.16 298 GLY A C 1
ATOM 2264 O O . GLY A 1 298 ? -37.409 42.701 -6.726 1.00 31.16 298 GLY A O 1
ATOM 2265 N N . GLY A 1 299 ? -38.617 41.554 -8.238 1.00 30.38 299 GLY A N 1
ATOM 2266 C CA . GLY A 1 299 ? -37.500 41.191 -9.114 1.00 30.38 299 GLY A CA 1
ATOM 2267 C C . GLY A 1 299 ? -36.960 39.761 -9.029 1.00 30.38 299 GLY A C 1
ATOM 2268 O O . GLY A 1 299 ? -36.038 39.477 -8.279 1.00 30.38 299 GLY A O 1
ATOM 2269 N N . VAL A 1 300 ? -37.474 38.931 -9.943 1.00 32.25 300 VAL A N 1
ATOM 2270 C CA . VAL A 1 300 ? -36.804 37.842 -10.687 1.00 32.25 300 VAL A CA 1
ATOM 2271 C C . VAL A 1 300 ? -36.129 36.725 -9.872 1.00 32.25 300 VAL A C 1
ATOM 2273 O O . VAL A 1 300 ? -35.014 36.846 -9.369 1.00 32.25 300 VAL A O 1
ATOM 2276 N N . ALA A 1 301 ? -36.790 35.564 -9.842 1.00 34.72 301 ALA A N 1
ATOM 2277 C CA . ALA A 1 301 ? -36.258 34.320 -9.300 1.00 34.72 301 ALA A CA 1
ATOM 2278 C C . ALA A 1 301 ? -34.965 33.896 -10.025 1.00 34.72 301 ALA A C 1
ATOM 2280 O O . ALA A 1 301 ? -34.992 33.356 -11.130 1.00 34.72 301 ALA A O 1
ATOM 2281 N N . ARG A 1 302 ? -33.818 34.105 -9.371 1.00 37.06 302 ARG A N 1
ATOM 2282 C CA . ARG A 1 302 ? -32.598 33.338 -9.636 1.00 37.06 302 ARG A CA 1
ATOM 2283 C C . ARG A 1 302 ? -32.744 31.977 -8.962 1.00 37.06 302 ARG A C 1
ATOM 2285 O O . ARG A 1 302 ? -33.026 31.910 -7.767 1.00 37.06 302 ARG A O 1
ATOM 2292 N N . LEU A 1 303 ? -32.535 30.905 -9.725 1.00 36.25 303 LEU A N 1
ATOM 2293 C CA . LEU A 1 303 ? -32.356 29.560 -9.177 1.00 36.25 303 LEU A CA 1
ATOM 2294 C C . LEU A 1 303 ? -31.294 29.618 -8.059 1.00 36.25 303 LEU A C 1
ATOM 2296 O O . LEU A 1 303 ? -30.273 30.292 -8.243 1.00 36.25 303 LEU A O 1
ATOM 2300 N N . PRO A 1 304 ? -31.509 28.968 -6.901 1.00 38.53 304 PRO A N 1
ATOM 2301 C CA . PRO A 1 304 ? -30.556 29.025 -5.806 1.00 38.53 304 PRO A CA 1
ATOM 2302 C C . PRO A 1 304 ? -29.234 28.397 -6.249 1.00 38.53 304 PRO A C 1
ATOM 2304 O O . PRO A 1 304 ? -29.146 27.196 -6.501 1.00 38.53 304 PRO A O 1
ATOM 2307 N N . VAL A 1 305 ? -28.194 29.229 -6.323 1.00 45.94 305 VAL A N 1
ATOM 2308 C CA . VAL A 1 305 ? -26.806 28.768 -6.356 1.00 45.94 305 VAL A CA 1
ATOM 2309 C C . VAL A 1 305 ? -26.616 27.886 -5.117 1.00 45.94 305 VAL A C 1
ATOM 2311 O O . VAL A 1 305 ? -26.948 28.340 -4.014 1.00 45.94 305 VAL A O 1
ATOM 2314 N N . PRO A 1 306 ? -26.143 26.632 -5.249 1.00 41.28 306 PRO A N 1
ATOM 2315 C CA . PRO A 1 306 ? -25.889 25.799 -4.086 1.00 41.28 306 PRO A CA 1
ATOM 2316 C C . PRO A 1 306 ? -24.913 26.546 -3.178 1.00 41.28 306 PRO A C 1
ATOM 2318 O O . PRO A 1 306 ? -23.832 26.955 -3.607 1.00 41.28 306 PRO A O 1
ATOM 2321 N N . LYS A 1 307 ? -25.334 26.776 -1.929 1.00 39.03 307 LYS A N 1
ATOM 2322 C CA . LYS A 1 307 ? -24.479 27.379 -0.905 1.00 39.03 307 LYS A CA 1
ATOM 2323 C C . LYS A 1 307 ? -23.166 26.586 -0.861 1.00 39.03 307 LYS A C 1
ATOM 2325 O O . LYS A 1 307 ? -23.235 25.354 -0.912 1.00 39.03 307 LYS A O 1
ATOM 2330 N N . PRO A 1 308 ? -22.001 27.248 -0.752 1.00 35.62 308 PRO A N 1
ATOM 2331 C CA . PRO A 1 308 ? -20.745 26.552 -0.529 1.00 35.62 308 PRO A CA 1
ATOM 2332 C C . PRO A 1 308 ? -20.932 25.602 0.650 1.00 35.62 308 PRO A C 1
ATOM 2334 O O . PRO A 1 308 ? -21.330 26.033 1.735 1.00 35.62 308 PRO A O 1
ATOM 2337 N N . VAL A 1 309 ? -20.717 24.307 0.416 1.00 41.69 309 VAL A N 1
ATOM 2338 C CA . VAL A 1 309 ? -20.680 23.325 1.499 1.00 41.69 309 VAL A CA 1
ATOM 2339 C C . VAL A 1 309 ? -19.592 23.824 2.454 1.00 41.69 309 VAL A C 1
ATOM 2341 O O . VAL A 1 309 ? -18.476 24.066 1.982 1.00 41.69 309 VAL A O 1
ATOM 2344 N N . PRO A 1 310 ? -19.887 24.062 3.746 1.00 42.03 310 PRO A N 1
ATOM 2345 C CA . PRO A 1 310 ? -18.869 24.487 4.695 1.00 42.03 310 PRO A CA 1
ATOM 2346 C C . PRO A 1 310 ? -17.702 23.510 4.604 1.00 42.03 310 PRO A C 1
ATOM 2348 O O . PRO A 1 310 ? -17.930 22.298 4.619 1.00 42.03 310 PRO A O 1
ATOM 2351 N N . ALA A 1 311 ? -16.477 24.020 4.463 1.00 46.56 311 ALA A N 1
ATOM 2352 C CA . ALA A 1 311 ? -15.288 23.183 4.510 1.00 46.56 311 ALA A CA 1
ATOM 2353 C C . ALA A 1 311 ? -15.376 22.317 5.777 1.00 46.56 311 ALA A C 1
ATOM 2355 O O . ALA A 1 311 ? -15.451 22.850 6.888 1.00 46.56 311 ALA A O 1
ATOM 2356 N N . MET A 1 312 ? -15.477 20.995 5.603 1.00 59.47 312 MET A N 1
ATOM 2357 C CA . MET A 1 312 ? -15.453 20.066 6.728 1.00 59.47 312 MET A CA 1
ATOM 2358 C C . MET A 1 312 ? -14.170 20.341 7.506 1.00 59.47 312 MET A C 1
ATOM 2360 O O . MET A 1 312 ? -13.092 20.424 6.918 1.00 59.47 312 MET A O 1
ATOM 2364 N N . GLN A 1 313 ? -14.301 20.574 8.811 1.00 73.12 313 GLN A N 1
ATOM 2365 C CA . GLN A 1 313 ? -13.130 20.832 9.638 1.00 73.12 313 GLN A CA 1
ATOM 2366 C C . GLN A 1 313 ? -12.213 19.608 9.587 1.00 73.12 313 GLN A C 1
ATOM 2368 O O . GLN A 1 313 ? -12.732 18.487 9.644 1.00 73.12 313 GLN A O 1
ATOM 2373 N N . PRO A 1 314 ? -10.885 19.797 9.471 1.00 83.56 314 PRO A N 1
ATOM 2374 C CA . PRO A 1 314 ? -9.956 18.680 9.446 1.00 83.56 314 PRO A CA 1
ATOM 2375 C C . PRO A 1 314 ? -10.182 17.836 10.695 1.00 83.56 314 PRO A C 1
ATOM 2377 O O . PRO A 1 314 ? -10.372 18.367 11.790 1.00 83.56 314 PRO A O 1
ATOM 2380 N N . CYS A 1 315 ? -10.204 16.522 10.541 1.00 87.38 315 CYS A N 1
ATOM 2381 C CA . CYS A 1 315 ? -10.502 15.630 11.646 1.00 87.38 315 CYS A CA 1
ATOM 2382 C C . CYS A 1 315 ? -9.519 14.456 11.691 1.00 87.38 315 CYS A C 1
ATOM 2384 O O . CYS A 1 315 ? -8.826 14.176 10.711 1.00 87.38 315 CYS A O 1
ATOM 2386 N N . ARG A 1 316 ? -9.391 13.834 12.864 1.00 85.06 316 ARG A N 1
ATOM 2387 C CA . ARG A 1 316 ? -8.506 12.689 13.117 1.00 85.06 316 ARG A CA 1
ATOM 2388 C C . ARG A 1 316 ? -9.219 11.671 13.988 1.00 85.06 316 ARG A C 1
ATOM 2390 O O . ARG A 1 316 ? -9.933 12.069 14.912 1.00 85.06 316 ARG A O 1
ATOM 2397 N N . ILE A 1 317 ? -9.002 10.390 13.724 1.00 88.19 317 ILE A N 1
ATOM 2398 C CA . ILE A 1 317 ? -9.487 9.312 14.577 1.00 88.19 317 ILE A CA 1
ATOM 2399 C C . ILE A 1 317 ? -8.320 8.761 15.391 1.00 88.19 317 ILE A C 1
ATOM 2401 O O . ILE A 1 317 ? -7.236 8.520 14.872 1.00 88.19 317 ILE A O 1
ATOM 2405 N N . TRP A 1 318 ? -8.555 8.563 16.682 1.00 88.19 318 TRP A N 1
ATOM 2406 C CA . TRP A 1 318 ? -7.578 8.029 17.623 1.00 88.19 318 TRP A CA 1
ATOM 2407 C C . TRP A 1 318 ? -8.132 6.790 18.311 1.00 88.19 318 TRP A C 1
ATOM 2409 O O . TRP A 1 318 ? -9.343 6.671 18.510 1.00 88.19 318 TRP A O 1
ATOM 2419 N N . THR A 1 319 ? -7.242 5.905 18.747 1.00 89.50 319 THR A N 1
ATOM 2420 C CA . THR A 1 319 ? -7.578 4.789 19.637 1.00 89.50 319 THR A CA 1
ATOM 2421 C C . THR A 1 319 ? -6.795 4.892 20.930 1.00 89.50 319 THR A C 1
ATOM 2423 O O . THR A 1 319 ? -5.603 5.183 20.906 1.00 89.50 319 THR A O 1
ATOM 2426 N N . ALA A 1 320 ? -7.451 4.602 22.045 1.00 86.56 320 ALA A N 1
ATOM 2427 C CA . ALA A 1 320 ? -6.824 4.442 23.349 1.00 86.56 320 ALA A CA 1
ATOM 2428 C C . ALA A 1 320 ? -7.511 3.295 24.100 1.00 86.56 320 ALA A C 1
ATOM 2430 O O . ALA A 1 320 ? -8.626 2.907 23.752 1.00 86.56 320 ALA A O 1
ATOM 2431 N N . SER A 1 321 ? -6.867 2.739 25.125 1.00 91.31 321 SER A N 1
ATOM 2432 C CA . SER A 1 321 ? -7.421 1.594 25.849 1.00 91.31 321 SER A CA 1
ATOM 2433 C C . SER A 1 321 ? -6.994 1.575 27.313 1.00 91.31 321 SER A C 1
ATOM 2435 O O . SER A 1 321 ? -5.816 1.737 27.621 1.00 91.31 321 SER A O 1
ATOM 2437 N N . TYR A 1 322 ? -7.954 1.317 28.202 1.00 85.19 322 TYR A N 1
ATOM 2438 C CA . TYR A 1 322 ? -7.740 0.880 29.587 1.00 85.19 322 TYR A CA 1
ATOM 2439 C C . TYR A 1 322 ? -7.822 -0.654 29.734 1.00 85.19 322 TYR A C 1
ATOM 2441 O O . TYR A 1 322 ? -7.917 -1.166 30.849 1.00 85.19 322 TYR A O 1
ATOM 2449 N N . GLY A 1 323 ? -7.806 -1.396 28.618 1.00 79.25 323 GLY A N 1
ATOM 2450 C CA . GLY A 1 323 ? -7.854 -2.864 28.581 1.00 79.25 323 GLY A CA 1
ATOM 2451 C C . GLY A 1 323 ? -9.258 -3.477 28.628 1.00 79.25 323 GLY A C 1
ATOM 2452 O O . GLY A 1 323 ? -9.391 -4.697 28.722 1.00 79.25 323 GLY A O 1
ATOM 2453 N N . GLY A 1 324 ? -10.310 -2.658 28.574 1.00 83.12 324 GLY A N 1
ATOM 2454 C CA . GLY A 1 324 ? -11.687 -3.122 28.713 1.00 83.12 324 GLY A CA 1
ATOM 2455 C C . GLY A 1 324 ? -12.357 -3.578 27.413 1.00 83.12 324 GLY A C 1
ATOM 2456 O O . GLY A 1 324 ? -11.849 -3.385 26.314 1.00 83.12 324 GLY A O 1
ATOM 2457 N N . LYS A 1 325 ? -13.534 -4.205 27.541 1.00 84.62 325 LYS A N 1
ATOM 2458 C CA . LYS A 1 325 ? -14.295 -4.779 26.409 1.00 84.62 325 LYS A CA 1
ATOM 2459 C C . LYS A 1 325 ? -15.361 -3.847 25.832 1.00 84.62 325 LYS A C 1
ATOM 2461 O O . LYS A 1 325 ? -16.035 -4.212 24.873 1.00 84.62 325 LYS A O 1
ATOM 2466 N N . ARG A 1 326 ? -15.561 -2.674 26.431 1.00 92.75 326 ARG A N 1
ATOM 2467 C CA . ARG A 1 326 ? -16.555 -1.684 25.998 1.00 92.75 326 ARG A CA 1
ATOM 2468 C C . ARG A 1 326 ? -15.832 -0.490 25.419 1.00 92.75 326 ARG A C 1
ATOM 2470 O O . ARG A 1 326 ? -14.679 -0.270 25.751 1.00 92.75 326 ARG A O 1
ATOM 2477 N N . ALA A 1 327 ? -16.500 0.283 24.575 1.00 94.12 327 ALA A N 1
ATOM 2478 C CA . ALA A 1 327 ? -15.863 1.425 23.937 1.00 94.12 327 ALA A CA 1
ATOM 2479 C C . ALA A 1 327 ? -16.689 2.694 24.094 1.00 94.12 327 ALA A C 1
ATOM 2481 O O . ALA A 1 327 ? -17.920 2.674 24.008 1.00 94.12 327 ALA A O 1
ATOM 2482 N N . THR A 1 328 ? -16.013 3.819 24.274 1.00 95.81 328 THR A N 1
ATOM 2483 C CA . THR A 1 328 ? -16.614 5.146 24.227 1.00 95.81 328 THR A CA 1
ATOM 2484 C C . THR A 1 328 ? -16.027 5.952 23.083 1.00 95.81 328 THR A C 1
ATOM 2486 O O . THR A 1 328 ? -14.862 5.811 22.728 1.00 95.81 328 THR A O 1
ATOM 2489 N N . LEU A 1 329 ? -16.868 6.769 22.453 1.00 96.75 329 LEU A N 1
ATOM 2490 C CA . LEU A 1 329 ? -16.449 7.682 21.399 1.00 96.75 329 LEU A CA 1
ATOM 2491 C C . LEU A 1 329 ? -16.428 9.094 21.960 1.00 96.75 329 LEU A C 1
ATOM 2493 O O . LEU A 1 329 ? -17.471 9.631 22.332 1.00 96.75 329 LEU A O 1
ATOM 2497 N N . ILE A 1 330 ? -15.248 9.689 22.000 1.00 97.56 330 ILE A N 1
ATOM 2498 C CA . ILE A 1 330 ? -14.998 11.022 22.532 1.00 97.56 330 ILE A CA 1
ATOM 2499 C C . ILE A 1 330 ? -14.724 11.952 21.359 1.00 97.56 330 ILE A C 1
ATOM 2501 O O . ILE A 1 330 ? -13.950 11.613 20.471 1.00 97.56 330 ILE A O 1
ATOM 2505 N N . LYS A 1 331 ? -15.337 13.133 21.356 1.00 96.69 331 LYS A N 1
ATOM 2506 C CA . LYS A 1 331 ? -15.009 14.209 20.421 1.00 96.69 331 LYS A CA 1
ATOM 2507 C C . LYS A 1 331 ? -14.316 15.331 21.167 1.00 96.69 331 LYS A C 1
ATOM 2509 O O . LYS A 1 331 ? -14.896 15.872 22.102 1.00 96.69 331 LYS A O 1
ATOM 2514 N N . SER A 1 332 ? -13.136 15.733 20.726 1.00 95.31 332 SER A N 1
ATOM 2515 C CA . SER A 1 332 ? -12.459 16.941 21.198 1.00 95.31 332 SER A CA 1
ATOM 2516 C C . SER A 1 332 ? -12.041 17.817 20.024 1.00 95.31 332 SER A C 1
ATOM 2518 O O . SER A 1 332 ? -12.040 17.382 18.873 1.00 95.31 332 SER A O 1
ATOM 2520 N N . VAL A 1 333 ? -11.750 19.085 20.298 1.00 93.88 333 VAL A N 1
ATOM 2521 C CA . VAL A 1 333 ? -11.282 20.033 19.284 1.00 93.88 333 VAL A CA 1
ATOM 2522 C C . VAL A 1 333 ? -9.968 20.620 19.768 1.00 93.88 333 VAL A C 1
ATOM 2524 O O . VAL A 1 333 ? -9.918 21.216 20.841 1.00 93.88 333 VAL A O 1
ATOM 2527 N N . THR A 1 334 ? -8.918 20.454 18.969 1.00 86.62 334 THR A N 1
ATOM 2528 C CA . THR A 1 334 ? -7.589 21.005 19.245 1.00 86.62 334 THR A CA 1
ATOM 2529 C C . THR A 1 334 ? -7.216 21.937 18.101 1.00 86.62 334 THR A C 1
ATOM 2531 O O . THR A 1 334 ? -6.971 21.495 16.976 1.00 86.62 334 THR A O 1
ATOM 2534 N N . GLY A 1 335 ? -7.214 23.245 18.366 1.00 87.19 335 GLY A N 1
ATOM 2535 C CA . GLY A 1 335 ? -7.074 24.254 17.315 1.00 87.19 335 GLY A CA 1
ATOM 2536 C C . GLY A 1 335 ? -8.229 24.162 16.312 1.00 87.19 335 GLY A C 1
ATOM 2537 O O . GLY A 1 335 ? -9.388 24.283 16.695 1.00 87.19 335 GLY A O 1
ATOM 2538 N N . ALA A 1 336 ? -7.911 23.923 15.038 1.00 86.44 336 ALA A N 1
ATOM 2539 C CA . ALA A 1 336 ? -8.898 23.730 13.971 1.00 86.44 336 ALA A CA 1
ATOM 2540 C C . ALA A 1 336 ? -9.244 22.251 13.697 1.00 86.44 336 ALA A C 1
ATOM 2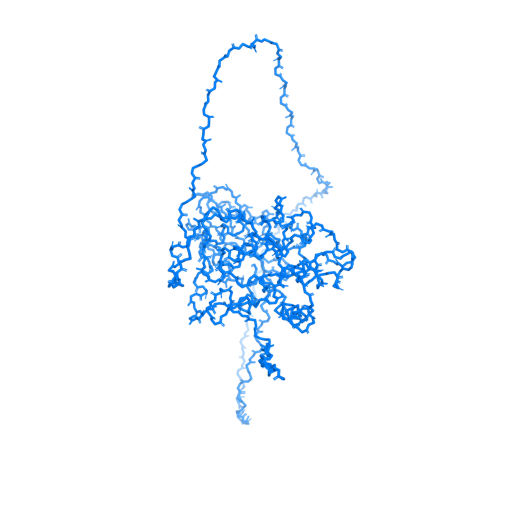542 O O . ALA A 1 336 ? -10.003 21.976 12.770 1.00 86.44 336 ALA A O 1
ATOM 2543 N N . VAL A 1 337 ? -8.665 21.301 14.447 1.00 86.62 337 VAL A N 1
ATOM 2544 C CA . VAL A 1 337 ? -8.805 19.860 14.186 1.00 86.62 337 VAL A CA 1
ATOM 2545 C C . VAL A 1 337 ? -9.791 19.217 15.154 1.00 86.62 337 VAL A C 1
ATOM 2547 O O . VAL A 1 337 ? -9.658 19.349 16.371 1.00 86.62 337 VAL A O 1
ATOM 2550 N N . VAL A 1 338 ? -10.752 18.469 14.616 1.00 93.06 338 VAL A N 1
ATOM 2551 C CA . VAL A 1 338 ? -11.697 17.660 15.392 1.00 93.06 338 VAL A CA 1
ATOM 2552 C C . VAL A 1 338 ? -11.125 16.259 15.605 1.00 93.06 338 VAL A C 1
ATOM 2554 O O . VAL A 1 338 ? -10.959 15.497 14.658 1.00 93.06 338 VAL A O 1
ATOM 2557 N N . ASN A 1 339 ? -10.860 15.887 16.849 1.00 92.81 339 ASN A N 1
ATOM 2558 C CA . ASN A 1 339 ? -10.376 14.560 17.209 1.00 92.81 339 ASN A CA 1
ATOM 2559 C C . ASN A 1 339 ? -11.546 13.679 17.655 1.00 92.81 339 ASN A C 1
ATOM 2561 O O . ASN A 1 339 ? -12.334 14.080 18.511 1.00 92.81 339 ASN A O 1
ATOM 2565 N N . TYR A 1 340 ? -11.643 12.481 17.090 1.00 95.56 340 TYR A N 1
ATOM 2566 C CA . TYR A 1 340 ? -12.574 11.436 17.495 1.00 95.56 340 TYR A CA 1
ATOM 2567 C C . TYR A 1 340 ? -11.787 10.280 18.106 1.00 95.56 340 TYR A C 1
ATOM 2569 O O . TYR A 1 340 ? -11.154 9.514 17.390 1.00 95.56 340 TYR A O 1
ATOM 2577 N N . THR A 1 341 ? -11.807 10.146 19.426 1.00 96.00 341 THR A N 1
ATOM 2578 C CA . THR A 1 341 ? -11.094 9.074 20.123 1.00 96.00 341 THR A CA 1
ATOM 2579 C C . THR A 1 341 ? -12.046 7.940 20.458 1.00 96.00 341 THR A C 1
ATOM 2581 O O . THR A 1 341 ? -13.039 8.144 21.154 1.00 96.00 341 THR A O 1
ATOM 2584 N N . VAL A 1 342 ? -11.727 6.741 19.986 1.00 95.00 342 VAL A N 1
ATOM 2585 C CA . VAL A 1 342 ? -12.333 5.494 20.443 1.00 95.00 342 VAL A CA 1
ATOM 2586 C C . VAL A 1 342 ? -11.518 4.992 21.628 1.00 95.00 342 VAL A C 1
ATOM 2588 O O . VAL A 1 342 ? -10.363 4.603 21.469 1.00 95.00 342 VAL A O 1
ATOM 2591 N N . LEU A 1 343 ? -12.106 5.047 22.818 1.00 96.19 343 LEU A N 1
ATOM 2592 C CA . LEU A 1 343 ? -11.475 4.625 24.060 1.00 96.19 343 LEU A CA 1
ATOM 2593 C C . LEU A 1 343 ? -12.089 3.309 24.529 1.00 96.19 343 LEU A C 1
ATOM 2595 O O . LEU A 1 343 ? -13.285 3.267 24.823 1.00 96.19 343 LEU A O 1
ATOM 2599 N N . ASP A 1 344 ? -11.276 2.266 24.651 1.00 92.69 344 ASP A N 1
ATOM 2600 C CA . ASP A 1 344 ? -11.709 1.032 25.299 1.00 92.69 344 ASP A CA 1
ATOM 2601 C C . ASP A 1 344 ? -11.681 1.201 26.817 1.00 92.69 344 ASP A C 1
ATOM 2603 O O . ASP A 1 344 ? -10.679 1.616 27.404 1.00 92.69 344 ASP A O 1
ATOM 2607 N N . VAL A 1 345 ? -12.793 0.860 27.450 1.00 93.81 345 VAL A N 1
ATOM 2608 C CA . VAL A 1 345 ? -13.061 1.052 28.871 1.00 93.81 345 VAL A CA 1
ATOM 2609 C C . VAL A 1 345 ? -13.603 -0.224 29.497 1.00 93.81 345 VAL A C 1
ATOM 2611 O O . VAL A 1 345 ? -14.260 -1.049 28.845 1.00 93.81 345 VAL A O 1
ATOM 2614 N N . ASN A 1 346 ? -13.318 -0.393 30.781 1.00 91.62 346 ASN A N 1
ATOM 2615 C CA . ASN A 1 346 ? -13.782 -1.523 31.564 1.00 91.62 346 ASN A CA 1
ATOM 2616 C C . ASN A 1 346 ? -15.292 -1.440 31.796 1.00 91.62 346 ASN A C 1
ATOM 2618 O O . ASN A 1 346 ? -15.876 -0.367 31.969 1.00 91.62 346 ASN A O 1
ATOM 2622 N N . GLU A 1 347 ? -15.942 -2.600 31.788 1.00 92.56 347 GLU A N 1
ATOM 2623 C CA . GLU A 1 347 ? -17.378 -2.690 32.026 1.00 92.56 347 GLU A CA 1
ATOM 2624 C C . GLU A 1 347 ? -17.725 -2.226 33.447 1.00 92.56 347 GLU A C 1
ATOM 2626 O O . GLU A 1 347 ? -17.094 -2.642 34.417 1.00 92.56 347 GLU A O 1
ATOM 2631 N N . GLY A 1 348 ? -18.706 -1.326 33.566 1.00 90.56 348 GLY A N 1
ATOM 2632 C CA . GLY A 1 348 ? -19.079 -0.688 34.830 1.00 90.56 348 GLY A CA 1
ATOM 2633 C C . GLY A 1 348 ? -18.211 0.518 35.211 1.00 90.56 348 GLY A C 1
ATOM 2634 O O . GLY A 1 348 ? -18.529 1.210 36.178 1.00 90.56 348 GLY A O 1
ATOM 2635 N N . ALA A 1 349 ? -17.138 0.803 34.467 1.00 92.38 349 ALA A N 1
ATOM 2636 C CA . ALA A 1 349 ? -16.251 1.942 34.694 1.00 92.38 349 ALA A CA 1
ATOM 2637 C C . ALA A 1 349 ? -16.267 2.960 33.542 1.00 92.38 349 ALA A C 1
ATOM 2639 O O . ALA A 1 349 ? -15.491 3.918 33.567 1.00 92.38 349 ALA A O 1
ATOM 2640 N N . GLU A 1 350 ? -17.160 2.802 32.559 1.00 92.81 350 GLU A N 1
ATOM 2641 C CA . GLU A 1 350 ? -17.125 3.538 31.295 1.00 92.81 350 GLU A CA 1
ATOM 2642 C C . GLU A 1 350 ? -17.154 5.051 31.507 1.00 92.81 350 GLU A C 1
ATOM 2644 O O . GLU A 1 350 ? -16.421 5.788 30.855 1.00 92.81 350 GLU A O 1
ATOM 2649 N N . GLU A 1 351 ? -17.992 5.532 32.425 1.00 93.69 351 GLU A N 1
ATOM 2650 C CA . GLU A 1 351 ? -18.109 6.959 32.723 1.00 93.69 351 GLU A CA 1
ATOM 2651 C C . GLU A 1 351 ? -16.871 7.513 33.430 1.00 93.69 351 GLU A C 1
ATOM 2653 O O . GLU A 1 351 ? -16.346 8.551 33.026 1.00 93.69 351 GLU A O 1
ATOM 2658 N N . ARG A 1 352 ? -16.369 6.795 34.440 1.00 95.62 352 ARG A N 1
ATOM 2659 C CA . ARG A 1 352 ? -15.192 7.201 35.213 1.0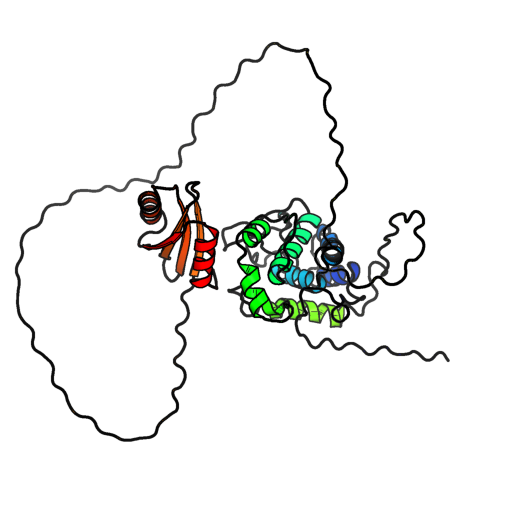0 95.62 352 ARG A CA 1
ATOM 2660 C C . ARG A 1 352 ? -13.945 7.254 34.334 1.00 95.62 352 ARG A C 1
ATOM 2662 O O . ARG A 1 352 ? -13.224 8.246 34.365 1.00 95.62 352 ARG A O 1
ATOM 2669 N N . GLU A 1 353 ? -13.706 6.209 33.548 1.00 94.31 353 GLU A N 1
ATOM 2670 C CA . GLU A 1 353 ? -12.523 6.091 32.689 1.00 94.31 353 GLU A CA 1
ATOM 2671 C C . GLU A 1 353 ? -12.576 7.061 31.508 1.00 94.31 353 GLU A C 1
ATOM 2673 O O . GLU A 1 353 ? -11.585 7.726 31.214 1.00 94.31 353 GLU A O 1
ATOM 2678 N N . THR A 1 354 ? -13.747 7.238 30.888 1.00 95.56 354 THR A N 1
ATOM 2679 C CA . THR A 1 354 ? -13.925 8.251 29.836 1.00 95.56 354 THR A CA 1
ATOM 2680 C C . THR A 1 354 ? -13.674 9.654 30.379 1.00 95.56 354 THR A C 1
ATOM 2682 O O . THR A 1 354 ? -12.984 10.442 29.737 1.00 95.56 354 THR A O 1
ATOM 2685 N N . LYS A 1 355 ? -14.207 9.985 31.563 1.00 95.38 355 LYS A N 1
ATOM 2686 C CA . LYS A 1 355 ? -13.997 11.299 32.179 1.00 95.38 355 LYS A CA 1
ATOM 2687 C C . LYS A 1 355 ? -12.520 11.537 32.497 1.00 95.38 355 LYS A C 1
ATOM 2689 O O . LYS A 1 355 ? -11.994 12.584 32.129 1.00 95.38 355 LYS A O 1
ATOM 2694 N N . ALA A 1 356 ? -11.852 10.553 33.099 1.00 93.62 356 ALA A N 1
ATOM 2695 C CA . ALA A 1 356 ? -10.421 10.623 33.385 1.00 93.62 356 ALA A CA 1
ATOM 2696 C C . ALA A 1 356 ? -9.596 10.839 32.105 1.00 93.62 356 ALA A C 1
ATOM 2698 O O . ALA A 1 356 ? -8.712 11.695 32.071 1.00 93.62 356 ALA A O 1
ATOM 2699 N N . PHE A 1 357 ? -9.933 10.130 31.024 1.00 95.75 357 PHE A N 1
ATOM 2700 C CA . PHE A 1 357 ? -9.274 10.308 29.734 1.00 95.75 357 PHE A CA 1
ATOM 2701 C C . PHE A 1 357 ? -9.502 11.706 29.145 1.00 95.75 357 PHE A C 1
ATOM 2703 O O . PHE A 1 357 ? -8.560 12.331 28.660 1.00 95.75 357 PHE A O 1
ATOM 2710 N N . ILE A 1 358 ? -10.734 12.224 29.198 1.00 94.81 358 ILE A N 1
ATOM 2711 C CA . ILE A 1 358 ? -11.061 13.572 28.711 1.00 94.81 358 ILE A CA 1
ATOM 2712 C C . ILE A 1 358 ? -10.257 14.634 29.466 1.00 94.81 358 ILE A C 1
ATOM 2714 O O . ILE A 1 358 ? -9.668 15.515 28.843 1.00 94.81 358 ILE A O 1
ATOM 2718 N N . GLU A 1 359 ? -10.194 14.544 30.792 1.00 92.50 359 GLU A N 1
ATOM 2719 C CA . GLU A 1 359 ?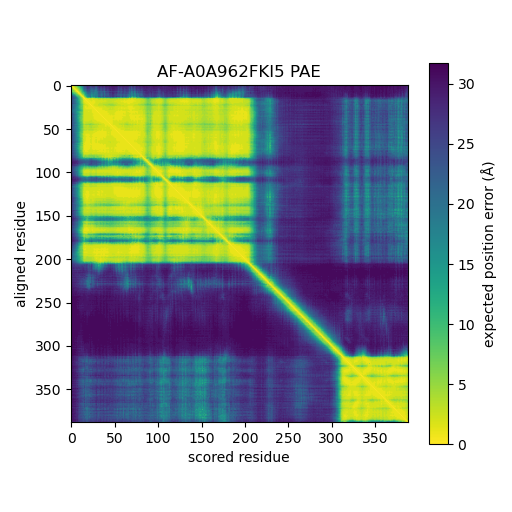 -9.470 15.508 31.628 1.00 92.50 359 GLU A CA 1
ATOM 2720 C C . GLU A 1 359 ? -7.957 15.496 31.357 1.00 92.50 359 GLU A C 1
ATOM 2722 O O . GLU A 1 359 ? -7.323 16.558 31.317 1.00 92.50 359 GLU A O 1
ATOM 2727 N N . ALA A 1 360 ? -7.389 14.311 31.125 1.00 87.50 360 ALA A N 1
ATOM 2728 C CA . ALA A 1 360 ? -5.959 14.137 30.910 1.00 87.50 360 ALA A CA 1
ATOM 2729 C C . ALA A 1 360 ? -5.514 14.440 29.467 1.00 87.50 360 ALA A C 1
ATOM 2731 O O . ALA A 1 360 ? -4.527 15.150 29.273 1.00 87.50 360 ALA A O 1
ATOM 2732 N N . TYR A 1 361 ? -6.241 13.941 28.462 1.00 87.88 361 TYR A N 1
ATOM 2733 C CA . TYR A 1 361 ? -5.755 13.855 27.075 1.00 87.88 361 TYR A CA 1
ATOM 2734 C C . TYR A 1 361 ? -6.642 14.553 26.044 1.00 87.88 361 TYR A C 1
ATOM 2736 O O . TYR A 1 361 ? -6.170 14.911 24.967 1.00 87.88 361 TYR A O 1
ATOM 2744 N N . ALA A 1 362 ? -7.917 14.784 26.353 1.00 89.25 362 ALA A N 1
ATOM 2745 C CA . ALA A 1 362 ? -8.870 15.384 25.424 1.00 89.25 362 ALA A CA 1
ATOM 2746 C C . ALA A 1 362 ? -9.586 16.576 26.069 1.00 89.25 362 ALA A C 1
ATOM 2748 O O . ALA A 1 362 ? -10.814 16.616 26.103 1.00 89.25 362 ALA A O 1
ATOM 2749 N N . ARG A 1 363 ? -8.820 17.543 26.599 1.00 86.19 363 ARG A N 1
ATOM 2750 C CA . ARG A 1 363 ? -9.356 18.702 27.339 1.00 86.19 363 ARG A CA 1
ATOM 2751 C C . ARG A 1 363 ? -10.431 19.436 26.536 1.00 86.19 363 ARG A C 1
ATOM 2753 O O . ARG A 1 363 ? -10.228 19.774 25.374 1.00 86.19 363 ARG A O 1
ATOM 2760 N N . GLY A 1 364 ? -11.575 19.687 27.172 1.00 87.38 364 GLY A N 1
ATOM 2761 C CA . GLY A 1 364 ? -12.751 20.271 26.512 1.00 87.38 364 GLY A CA 1
ATOM 2762 C C . GLY A 1 364 ? -13.497 19.303 25.582 1.00 87.38 364 GLY A C 1
ATOM 2763 O O . GLY A 1 364 ? -14.420 19.714 24.883 1.00 87.38 364 GLY A O 1
ATOM 2764 N N . GLY A 1 365 ? -13.103 18.030 25.559 1.00 91.94 365 GLY A N 1
ATOM 2765 C CA . GLY A 1 365 ? -13.773 16.967 24.831 1.00 91.94 365 GLY A CA 1
ATOM 2766 C C . GLY A 1 365 ? -15.063 16.512 25.504 1.00 91.94 365 GLY A C 1
ATOM 2767 O O . GLY A 1 365 ? -15.280 16.708 26.699 1.00 91.94 365 GLY A O 1
ATOM 2768 N N . ALA A 1 366 ? -15.927 15.886 24.715 1.00 94.50 366 ALA A N 1
ATOM 2769 C CA . ALA A 1 366 ? -17.217 15.381 25.145 1.00 94.50 366 ALA A CA 1
ATOM 2770 C C . ALA A 1 366 ? -17.403 13.926 24.715 1.00 94.50 366 ALA A C 1
ATOM 2772 O O . ALA A 1 366 ? -17.045 13.535 23.601 1.00 94.50 366 ALA A O 1
ATOM 2773 N N . LEU A 1 367 ? -18.020 13.133 25.590 1.00 95.81 367 LEU A N 1
ATOM 2774 C CA . LEU A 1 367 ? -18.515 11.808 25.244 1.00 95.81 367 LEU A CA 1
ATOM 2775 C C . LEU A 1 367 ? -19.665 11.945 24.237 1.00 95.81 367 LEU A C 1
ATOM 2777 O O . LEU A 1 367 ? -20.691 12.545 24.546 1.00 95.81 367 LEU A O 1
ATOM 2781 N N . LEU A 1 368 ? -19.512 11.361 23.051 1.00 94.25 368 LEU A N 1
ATOM 2782 C CA . LEU A 1 368 ? -20.564 11.310 22.038 1.00 94.25 368 LEU A CA 1
ATOM 2783 C C . LEU A 1 368 ? -21.482 10.106 22.212 1.00 94.25 368 LEU A C 1
ATOM 2785 O O . LEU A 1 368 ? -22.696 10.230 22.084 1.00 94.25 368 LEU A O 1
ATOM 2789 N N . ALA A 1 369 ? -20.902 8.926 22.434 1.00 92.25 369 ALA A N 1
ATOM 2790 C CA . ALA A 1 369 ? -21.657 7.681 22.492 1.00 92.25 369 ALA A CA 1
ATOM 2791 C C . ALA A 1 369 ? -20.869 6.568 23.191 1.00 92.25 369 ALA A C 1
ATOM 2793 O O . ALA A 1 369 ? -19.638 6.583 23.226 1.00 92.25 369 ALA A O 1
ATOM 2794 N N . ARG A 1 370 ? -21.601 5.579 23.714 1.00 95.69 370 ARG A N 1
ATOM 2795 C CA . ARG A 1 370 ? -21.058 4.348 24.298 1.00 95.69 370 ARG A CA 1
ATOM 2796 C C . ARG A 1 370 ? -21.442 3.159 23.428 1.00 95.69 370 ARG A C 1
ATOM 2798 O O . ARG A 1 370 ? -22.554 3.101 22.906 1.00 95.69 370 ARG A O 1
ATOM 2805 N N . TYR A 1 371 ? -20.545 2.193 23.324 1.00 93.00 371 TYR A N 1
ATOM 2806 C CA . TYR A 1 371 ? -20.689 1.017 22.485 1.00 93.00 371 TYR A CA 1
ATOM 2807 C C . TYR A 1 371 ? -20.325 -0.237 23.269 1.00 93.00 371 TYR A C 1
ATOM 2809 O O . TYR A 1 371 ? -19.449 -0.232 24.133 1.00 93.00 371 TYR A O 1
ATOM 2817 N N . LYS A 1 372 ? -21.015 -1.334 22.947 1.00 86.31 372 LYS A N 1
ATOM 2818 C CA . LYS A 1 372 ? -20.683 -2.663 23.477 1.00 86.31 372 LYS A CA 1
ATOM 2819 C C . LYS A 1 372 ? -19.398 -3.235 22.872 1.00 86.31 372 LYS A C 1
ATOM 2821 O O . LYS A 1 372 ? -18.806 -4.108 23.475 1.00 86.31 372 LYS A O 1
ATOM 2826 N N . GLU A 1 373 ? -19.007 -2.757 21.693 1.00 80.25 373 GLU A N 1
ATOM 2827 C CA . GLU A 1 373 ? -17.877 -3.258 20.909 1.00 80.25 373 GLU A CA 1
ATOM 2828 C C . GLU A 1 373 ? -17.111 -2.073 20.318 1.00 80.25 373 GLU A C 1
ATOM 2830 O O . GLU A 1 373 ? -17.727 -1.134 19.794 1.00 80.25 373 GLU A O 1
ATOM 2835 N N . GLN A 1 374 ? -15.780 -2.149 20.335 1.00 83.94 374 GLN A N 1
ATOM 2836 C CA . GLN A 1 374 ? -14.896 -1.133 19.761 1.00 83.94 374 GLN A CA 1
ATOM 2837 C C . GLN A 1 374 ? -15.166 -0.897 18.273 1.00 83.94 374 GLN A C 1
ATOM 2839 O O . GLN A 1 374 ? -15.237 0.249 17.833 1.00 83.94 374 GLN A O 1
ATOM 2844 N N . ALA A 1 375 ? -15.418 -1.961 17.506 1.00 76.75 375 ALA A N 1
ATOM 2845 C CA . ALA A 1 375 ? -15.682 -1.870 16.071 1.00 76.75 375 ALA A CA 1
ATOM 2846 C C . ALA A 1 375 ? -16.854 -0.925 15.736 1.00 76.75 375 ALA A C 1
ATOM 2848 O O . ALA A 1 375 ? -16.783 -0.174 14.765 1.00 76.75 375 ALA A O 1
ATOM 2849 N N . LYS A 1 376 ? -17.908 -0.889 16.566 1.00 81.56 376 LYS A N 1
ATOM 2850 C CA . LYS A 1 376 ? -19.057 0.014 16.359 1.00 81.56 376 LYS A CA 1
ATOM 2851 C C . LYS A 1 376 ? -18.718 1.467 16.678 1.00 81.56 376 LYS A C 1
ATOM 2853 O O . LYS A 1 376 ? -19.160 2.366 15.964 1.00 81.56 376 LYS A O 1
ATOM 2858 N N . ALA A 1 377 ? -17.915 1.695 17.717 1.00 84.00 377 ALA A N 1
ATOM 2859 C CA . ALA A 1 377 ? -17.396 3.022 18.033 1.00 84.00 377 ALA A CA 1
ATOM 2860 C C . ALA A 1 377 ? -16.493 3.539 16.905 1.00 84.00 377 ALA A C 1
ATOM 2862 O O . ALA A 1 377 ? -16.621 4.688 16.486 1.00 84.00 377 ALA A O 1
ATOM 2863 N N . MET A 1 378 ? -15.651 2.654 16.367 1.00 84.19 378 MET A N 1
ATOM 2864 C CA . MET A 1 378 ? -14.730 2.930 15.270 1.00 84.19 378 MET A CA 1
ATOM 2865 C C . MET A 1 378 ? -15.461 3.225 13.962 1.00 84.19 378 MET A C 1
ATOM 2867 O O . MET A 1 378 ? -15.192 4.235 13.318 1.00 84.19 378 MET A O 1
ATOM 2871 N N . GLN A 1 379 ? -16.463 2.419 13.604 1.00 77.94 379 GLN A N 1
ATOM 2872 C CA . GLN A 1 379 ? -17.328 2.710 12.464 1.00 77.94 379 GLN A CA 1
ATOM 2873 C C . GLN A 1 379 ? -17.970 4.092 12.613 1.00 77.94 379 GLN A C 1
ATOM 2875 O O . GLN A 1 379 ? -17.972 4.871 11.660 1.00 77.94 379 GLN A O 1
ATOM 2880 N N . LYS A 1 380 ? -18.477 4.429 13.808 1.00 82.62 380 LYS A N 1
ATOM 2881 C CA . LYS A 1 380 ? -19.065 5.750 14.022 1.00 82.62 380 LYS A CA 1
ATOM 2882 C C . LYS A 1 380 ? -18.030 6.868 13.917 1.00 82.62 380 LYS A C 1
ATOM 2884 O O . LYS A 1 380 ? -18.349 7.919 13.368 1.00 82.62 380 LYS A O 1
ATOM 2889 N N . ALA A 1 381 ? -16.809 6.650 14.397 1.00 84.56 381 ALA A N 1
ATOM 2890 C CA . ALA A 1 381 ? -15.715 7.599 14.236 1.00 84.56 381 ALA A CA 1
ATOM 2891 C C . ALA A 1 381 ? -15.421 7.858 12.749 1.00 84.56 381 ALA A C 1
ATOM 2893 O O . ALA A 1 381 ? -15.396 9.016 12.350 1.00 84.56 381 ALA A O 1
ATOM 2894 N N . PHE A 1 382 ? -15.334 6.815 11.914 1.00 81.69 382 PHE A N 1
ATOM 2895 C CA . PHE A 1 382 ? -15.153 6.947 10.458 1.00 81.69 382 PHE A CA 1
ATOM 2896 C C . PHE A 1 382 ? -16.358 7.568 9.739 1.00 81.69 382 PHE A C 1
ATOM 2898 O O . PHE A 1 382 ? -16.194 8.252 8.733 1.00 81.69 382 PHE A O 1
ATOM 2905 N N . GLU A 1 383 ? -17.582 7.369 10.232 1.00 77.25 383 GLU A N 1
ATOM 2906 C CA . GLU A 1 383 ? -18.759 8.079 9.713 1.00 77.25 383 GLU A CA 1
ATOM 2907 C C . GLU A 1 383 ? -18.703 9.582 10.022 1.00 77.25 383 GLU A C 1
ATOM 2909 O O . GLU A 1 383 ? -19.094 10.400 9.191 1.00 77.25 383 GLU A O 1
ATOM 2914 N N . LEU A 1 384 ? -18.241 9.948 11.222 1.00 81.06 384 LEU A N 1
ATOM 2915 C CA . LEU A 1 384 ? -18.150 11.338 11.682 1.00 81.06 384 LEU A CA 1
ATOM 2916 C C . LEU A 1 384 ? -16.887 12.051 11.189 1.00 81.06 384 LEU A C 1
ATOM 2918 O O . LEU A 1 384 ? -16.863 13.281 11.111 1.00 81.06 384 LEU A O 1
ATOM 2922 N N . CYS A 1 385 ? -15.860 11.278 10.860 1.00 80.06 385 CYS A N 1
ATOM 2923 C CA . CYS A 1 385 ? -14.608 11.721 10.286 1.00 80.06 385 CYS A CA 1
ATOM 2924 C C . CYS A 1 385 ? -14.195 10.803 9.131 1.00 80.06 385 CYS A C 1
ATOM 2926 O O . CYS A 1 385 ? -13.313 9.960 9.282 1.00 80.06 385 CYS A O 1
ATOM 2928 N N . PRO A 1 386 ? -14.808 10.971 7.947 1.00 64.75 386 PRO A N 1
ATOM 2929 C CA . PRO A 1 386 ? -14.463 10.171 6.773 1.00 64.75 386 PRO A CA 1
ATOM 2930 C C . PRO A 1 386 ? -13.016 10.355 6.295 1.00 64.75 386 PRO A C 1
ATOM 2932 O O . PRO A 1 386 ? -12.557 9.562 5.478 1.00 64.75 386 PRO A O 1
ATOM 2935 N N . GLU A 1 387 ? -12.338 11.411 6.763 1.00 58.62 387 GLU A N 1
ATOM 2936 C CA . GLU A 1 387 ? -10.958 11.766 6.410 1.00 58.62 387 GLU A CA 1
ATOM 2937 C C . GLU A 1 387 ? -9.897 11.320 7.433 1.00 58.62 387 GLU A C 1
ATOM 2939 O O . GLU A 1 387 ? -8.710 11.564 7.197 1.00 58.62 387 GLU A O 1
ATOM 2944 N N . GLY A 1 388 ? -10.306 10.757 8.578 1.00 52.78 388 GLY A N 1
ATOM 2945 C CA . GLY A 1 388 ? -9.431 10.567 9.742 1.00 52.78 388 GLY A CA 1
ATOM 2946 C C . GLY A 1 388 ? -9.037 9.149 10.066 1.00 52.78 388 GLY A C 1
ATOM 2947 O O . GLY A 1 388 ? -9.334 8.225 9.276 1.00 52.78 388 GLY A O 1
#

Mean predicted aligned error: 19.28 Å

pLDDT: mean 70.58, std 26.14, range [23.61, 98.56]

Secondary structure (DSSP, 8-state):
-----------------BSB-BTTBPPPTT--HHHHHHHHHHH-TT--GGGGGHHHHHHHHHHHHTB-HHHHHHHHHHHTHHHH-TTS--TTS--GGG--TT-TT--SSS------SSHHHHHHHHHHHHHHHTT---SS-SSHHHHHHHHTT-HHHHHHHT-S--BGGGGBTTTBTT-TTHHHHHHHHHHHIIIIITTSPPTTTT-----------PPPPPPPPPPTTTT-PPPPPP---------------PPPPPPPP-PPPPPPP-----------------------------------PPPPPP-PPPEEEEEEESS-SEEEEEEEEETTEEEEEEEEE-TT-HHHHHHHHHHHHSTT-EEEEEESSHHHHHHHHHHH-TT-

Solvent-accessible surface area (backbone atoms only — not comparable to full-atom values): 24302 Å² total; per-residue (Å²): 134,84,82,80,80,78,74,80,79,80,78,77,73,91,64,64,53,51,42,54,49,42,97,94,44,62,75,61,86,57,75,41,45,39,30,52,44,51,51,44,41,72,75,28,80,83,49,62,74,77,58,63,50,46,47,48,32,32,51,55,47,16,61,76,70,43,38,35,31,70,58,56,48,26,41,26,37,52,48,32,62,49,62,63,57,84,96,57,81,64,63,45,43,49,56,84,82,26,29,47,46,60,46,50,68,29,77,50,85,85,30,58,35,51,70,30,99,39,57,59,53,14,38,42,30,43,54,50,45,54,32,35,56,61,52,43,84,66,96,77,55,80,35,65,62,44,45,52,48,58,74,46,52,64,43,43,68,58,37,61,70,64,80,53,84,42,27,58,57,66,40,58,49,68,76,46,46,85,45,89,62,52,60,55,48,30,49,50,46,47,46,51,39,61,72,60,40,43,71,50,80,41,78,60,68,79,55,80,83,75,77,65,86,72,75,87,72,80,92,76,75,90,76,76,91,76,58,88,71,71,84,65,73,87,81,82,86,78,85,83,82,78,86,87,81,82,91,87,84,90,82,88,82,82,85,80,82,83,83,79,84,86,76,82,85,84,78,86,89,80,85,84,82,82,84,82,85,86,85,85,89,86,85,86,85,84,87,87,83,86,82,91,81,83,90,82,90,84,82,79,92,70,78,82,73,79,72,81,74,73,78,77,68,52,42,40,62,45,80,49,70,75,82,30,69,24,15,34,27,31,42,25,62,61,90,74,33,40,37,31,34,33,32,26,21,40,83,95,37,47,66,63,52,51,50,53,45,27,69,73,76,30,62,90,36,42,81,74,48,78,30,78,38,51,47,61,27,46,51,50,39,42,70,78,25,66,64,67

Foldseek 3Di:
DDDPPDDDPPPPPDDFFFFFDDPVRHQDLLQDLLLVVVLLCVQPVPADPQCSCLSVLLVVLCVLVRTSSLLLVLLLCLQCVSPPDPPPPNRLQEDSQQLQSQSAQRFDNPTHHHRDPGVNLNSNLSSQQSVVLQVDHDPDRSDPSSVVCVVLNLNNVVNVVVVDGDGPVNCACPSAVPDNCSVVSSSVSVCCSSVPRSPDQRPVRSDPPPPPPPPDDDDDDDDDDDDPPVSDDDDDDDDDDDDDDDDDDDDDDDDDDDDDDDDDDDDDDDDDDDDDDDDDDDDDDDDDDDDDDDDDDDDDDDDDDPDPDPDDQAEGEAEEEPPAQKWWWKWADDPSYIYTYIYHDHPPCHVVVVVVCCVPPRPVIDTDDIGSHSSVSVSVRCVSHVND

Radius of gyration: 29.73 Å; Cα contacts (8 Å, |Δi|>4): 473; chains: 1; bounding box: 68×83×96 Å

Sequence (388 aa):
MPVLLALPSQAFAAKLPEILVSASNPVPACVTPGRLNAMVKSLNPSVDRRFEEVARAYRKHGRALGVRWDFAYFQMLVETNSLFKEGKARRGGVSPDQNNFAGLGAVGDDDEGESFDDIQTGALAHLQHILLYAGVTSKAPVAERTRKVQEWKIVHPWAQRLRRPVTYRDLLGKWAPKDRPYHRGIEQMAKMFFDDFCKIADPDGGLDGETMQVSKVRPQAPAKPKTLEELTGPSPDVPTRSSLGAAKLAKAVTPPTPPPAVTPPVAPAVVKPAAPEAPAAKRPARKPAAPLVTASAGGVARLPVPKPVPAMQPCRIWTASYGGKRATLIKSVTGAVVNYTVLDVNEGAEERETKAFIEAYARGGALLARYKEQAKAMQKAFELCPEG